Protein AF-A0A7S2LT49-F1 (afdb_monomer_lite)

Secondary structure (DSSP, 8-state):
---HHHHSS-EEE--TTSSEEEEEEE-TTS-EEEEEEEE---TTTTHHHHHHHHHHHHHHHHTT-SEEEEEEE----GGGHHHHTTGGGS--EEHHHHHHSS-GGGT-SEETTT--SS-----EE--EEEEEE-SSEEEEEEEEES-S-SSSSSS--S-SBPEEEEEEEE----PPP----PPP-------------------SHHHHHHHHHHTTSSS-S-----------------------------------THHHHHHHHHHHHHHHHHHS---------S-----TTS-TTTTHHHHHHHHHHSTT--------TTS---EEEETTEEEE--TTEEE-SSEEEEE-TTGGG-TT-----HHHHHHHHHHHHHHHHSSS---HHHHHHHHHHTT---EEEEEEE-TTTHHHHHHHHHHHHHTTSS-SEEEEESS-BTTBEEEEEEES-TT-HHHHHHHHHHIIIII--GGG--EEEEEHHHHHTT--TTT-SS-S-SEEE--TT-SS--TT--TTS----STT-TTTS-SS---PPPGGGEEEEE-GGG-SS---TT-EEEEEE-TT-TT-TT-EEEE-TT--EEEEE-HHHHHHHHHHHHHHHHHHHHTT---EEEEEEE-S---SSEEEEEEEEEE-

Foldseek 3Di:
DDDPVFVVQWAWQDDPPAQKTKTWTADPLRAIEIEMEGAFDADPVCLVRLLVSLLSVVVSRVVPHQKYKYWYFSNDAPVCVVVSCPRPNHQKDWLCCQQVVVDVVFQFQQFVVQAQQDPDDGDGGRRITMIIRHPQKDWHDKHWAQSAAPVNPSYHTPDSTTDMDTDIDGDHDPDDDPDPDDDDDDDDDDDDDDDDDDDDDDPPVVVVVVVVVVVVVVPPPDDDDDDDDDDDDDDDDDDDDDDDDDDDDDDDDDDDPDPVVVVVVVVVVVVVVVVVPDDDDDDDDDDDDDPVPDDPPLVFVVVVVVVLQDPPPQQPDPDDPPPDKFWDQDPQFIDIRDSQWDDGRQKIKGFAPCLVVDPQRDDQDPVLLVQLLVVLVVVVVDPDDDAPVVLVVSCVVSVLFKKWKKKFDAASCCRPQVVQVRVCCHVVQAAGMKMWGRHADPRHIIITGMGSGPVPLVNVVSNVVCCCPRRNRLQRIKIFMARVSLSSNVHDPVPDPYDRTDFIARDPVGPPRLRQQPVPDDAPVDPPGCRVPPPPDDDDPDPLQKWKFFPQVVWPDAADAFFKWWWDQDCVDPPANLWIFIAHPVRTTRGITDRVSSVVVSVVLVVVQVVCVVVVFAGKIKMWGFHDDDPSGMTMIGIDIDGD

Sequence (644 aa):
LVKRELAIDAKQISLQHIPAVAATFTLQNRTRIAIASLHLAPSKELAAERIHECESIMKKLTSRAQDVILAGDFNMRQSEDKTTEKLCGGSWKDAWKEATSSNPNKKFTWNTAENKYFDNPPRNIRFDRCYVKSEKGTLKHFDLIGNQPVDGNGGDYLSDHYGIVVKCDFASSDSPLVNDATSSDDVTSALYNTTSASGSKDGSDAAALRAARLHKYENAGSFGATVPKKRHTKQKEEVIELLDSDDEDVNNCATSNSLESDRALAERLQREEEMNGHHSFAESSASQVDYSSVRPGVLGSLRDKHAALQPDVTAQLSASRNGVFATHIRAGVLSDTHPQAWSSGGWVWVKNPQYANDSKSRVDSKDDVARMSTEWNSLKKSNVKITHRHLIDLATKHNVLHGKWLLNIKADCVQTDWPKVRNAIVGGKLGLVAKISDAPDKRGHVVCIYCPNFLDKDEVLRIRKAIRNDVGLERHSILRFKLDAVTNANIYAYNSALRTTSYDCGGKDDEECSTLISHWEQCTMSEGCKRCYPCCLGRKPKNEDMFSITGLKYAKATAAQGEKVTLLREPENKHDPNAVKVVNSSGQLIGHIAKDKAAILSPKIKEMQEDLQSQNLKKLVVEGTIISVSDGYQQSFKVEFKEI

Radius of gyration: 32.98 Å; chains: 1; bounding box: 91×97×85 Å

InterPro domains:
  IPR014905 HIRAN domain [PF08797] (547-606)
  IPR014905 HIRAN domain [SM00910] (542-644)
  IPR015034 Basophilic leukemia-expressed protein Bles03-like [PF08939] (377-468)
  IPR023398 Translation Initiation factor eIF- 4e-like [G3DSA:3.30.760.10] (328-516)
  IPR023398 Translation Initiation factor eIF- 4e-like [SSF55418] (344-496)
  IPR036691 Endonuclease/exonuclease/phosphatase superfamily [G3DSA:3.60.10.10] (12-170)
  IPR036691 Endonuclease/exonuclease/phosphatase superfamily [SSF56219] (15-167)
  IPR051547 Tyrosyl-DNA phosphodiesterase 2-like [PTHR15822] (21-168)

Organism: NCBI:txid267567

Structure (mmCIF, N/CA/C/O backbone):
data_AF-A0A7S2LT49-F1
#
_entry.id   AF-A0A7S2LT49-F1
#
loop_
_atom_site.group_PDB
_atom_site.id
_atom_site.type_symbol
_atom_site.label_atom_id
_atom_site.label_alt_id
_atom_site.label_comp_id
_atom_site.label_asym_id
_atom_site.label_entity_id
_atom_site.label_seq_id
_atom_site.pdbx_PDB_ins_code
_atom_site.Cartn_x
_atom_site.Cartn_y
_atom_site.Cartn_z
_atom_site.occupancy
_atom_site.B_iso_or_equiv
_atom_site.auth_seq_id
_atom_site.auth_comp_id
_atom_site.auth_asym_id
_atom_site.auth_atom_id
_atom_site.pdbx_PDB_model_num
ATOM 1 N N . LEU A 1 1 ? -12.414 -6.793 9.348 1.00 80.75 1 LEU A N 1
ATOM 2 C CA . LEU A 1 1 ? -12.864 -6.265 10.656 1.00 80.75 1 LEU A CA 1
ATOM 3 C C . LEU A 1 1 ? -14.010 -7.108 11.210 1.00 80.75 1 LEU A C 1
ATOM 5 O O . LEU A 1 1 ? -13.750 -7.905 12.094 1.00 80.75 1 LEU A O 1
ATOM 9 N N . VAL A 1 2 ? -15.232 -7.010 10.674 1.00 85.31 2 VAL A N 1
ATOM 10 C CA . VAL A 1 2 ? -16.375 -7.858 11.081 1.00 85.31 2 VAL A CA 1
ATOM 11 C C . VAL A 1 2 ? -16.614 -9.021 10.104 1.00 85.31 2 VAL A C 1
ATOM 13 O O . VAL A 1 2 ? -16.155 -8.969 8.962 1.00 85.31 2 VAL A O 1
ATOM 16 N N . LYS A 1 3 ? -17.333 -10.067 10.541 1.00 83.00 3 LYS A N 1
ATOM 17 C CA . LYS A 1 3 ? -17.815 -11.151 9.660 1.00 83.00 3 LYS A CA 1
ATOM 18 C C . LYS A 1 3 ? -18.853 -10.631 8.661 1.00 83.00 3 LYS A C 1
ATOM 20 O O . LYS A 1 3 ? -19.570 -9.683 8.964 1.00 83.00 3 LYS A O 1
ATOM 25 N N . ARG A 1 4 ? -18.990 -11.306 7.510 1.00 82.56 4 ARG A N 1
ATOM 26 C CA . ARG A 1 4 ? -19.938 -10.950 6.433 1.00 82.56 4 ARG A CA 1
ATOM 27 C C . ARG A 1 4 ? -21.380 -10.778 6.927 1.00 82.56 4 ARG A C 1
ATOM 29 O O . ARG A 1 4 ? -22.045 -9.846 6.499 1.00 82.56 4 ARG A O 1
ATOM 36 N N . GLU A 1 5 ? -21.823 -11.634 7.845 1.00 84.25 5 GLU A N 1
ATOM 37 C CA . GLU A 1 5 ? -23.158 -11.579 8.468 1.00 84.25 5 GLU A CA 1
ATOM 38 C C . GLU A 1 5 ? -23.425 -10.251 9.201 1.00 84.25 5 GLU A C 1
ATOM 40 O O . GLU A 1 5 ? -24.535 -9.742 9.157 1.00 84.25 5 GLU A O 1
ATOM 45 N N . LEU A 1 6 ? -22.398 -9.674 9.836 1.00 83.62 6 LEU A N 1
ATOM 46 C CA . LEU A 1 6 ? -22.471 -8.398 10.562 1.00 83.62 6 LEU A CA 1
ATOM 47 C C . LEU A 1 6 ? -22.097 -7.196 9.680 1.00 83.62 6 LEU A C 1
ATOM 49 O O . LEU A 1 6 ? -22.296 -6.053 10.080 1.00 83.62 6 LEU A O 1
ATOM 53 N N . ALA A 1 7 ? -21.519 -7.437 8.500 1.00 82.88 7 ALA A N 1
ATOM 54 C CA . ALA A 1 7 ? -21.028 -6.391 7.607 1.00 82.88 7 ALA A CA 1
ATOM 55 C C . ALA A 1 7 ? -22.156 -5.611 6.912 1.00 82.88 7 ALA A C 1
ATOM 57 O O . ALA A 1 7 ? -21.919 -4.488 6.482 1.00 82.88 7 ALA A O 1
ATOM 58 N N . ILE A 1 8 ? -23.359 -6.190 6.820 1.00 81.50 8 ILE A N 1
ATOM 59 C CA . ILE A 1 8 ? -24.541 -5.561 6.207 1.00 81.50 8 ILE A CA 1
ATOM 60 C C . ILE A 1 8 ? -24.948 -4.300 6.988 1.00 81.50 8 ILE A C 1
ATOM 62 O O . ILE A 1 8 ? -25.169 -3.252 6.388 1.00 81.50 8 ILE A O 1
ATOM 66 N N . ASP A 1 9 ? -24.942 -4.379 8.321 1.00 83.88 9 ASP A N 1
ATOM 67 C CA . ASP A 1 9 ? -25.301 -3.273 9.222 1.00 83.88 9 ASP A CA 1
ATOM 68 C C . ASP A 1 9 ? -24.076 -2.494 9.746 1.00 83.88 9 ASP A C 1
ATOM 70 O O . ASP A 1 9 ? -24.197 -1.606 10.598 1.00 83.88 9 ASP A O 1
ATOM 74 N N . ALA A 1 10 ? -22.870 -2.821 9.265 1.00 91.19 10 ALA A N 1
ATOM 75 C CA . ALA A 1 10 ? -21.633 -2.215 9.739 1.00 91.19 10 ALA A CA 1
ATOM 76 C C . ALA A 1 10 ? -21.395 -0.834 9.110 1.00 91.19 10 ALA A C 1
ATOM 78 O O . ALA A 1 10 ? -21.131 -0.700 7.916 1.00 91.19 10 ALA A O 1
ATOM 79 N N . LYS A 1 11 ? -21.391 0.211 9.942 1.00 93.75 11 LYS A N 1
ATOM 80 C CA . LYS A 1 11 ? -21.043 1.583 9.544 1.00 93.75 11 LYS A CA 1
ATOM 81 C C . LYS A 1 11 ? -19.596 1.881 9.924 1.00 93.75 11 LYS A C 1
ATOM 83 O O . LYS A 1 11 ? -19.253 1.840 11.104 1.00 93.75 11 LYS A O 1
ATOM 88 N N . GLN A 1 12 ? -18.750 2.191 8.942 1.00 93.88 12 GLN A N 1
ATOM 89 C CA . GLN A 1 12 ? -17.343 2.532 9.175 1.00 93.88 12 GLN A CA 1
ATOM 90 C C . GLN A 1 12 ? -17.210 3.763 10.088 1.00 93.88 12 GLN A C 1
ATOM 92 O O . GLN A 1 12 ? -17.902 4.767 9.917 1.00 93.88 12 GLN A O 1
ATOM 97 N N . ILE A 1 13 ? -16.278 3.706 11.038 1.00 92.81 13 ILE A N 1
ATOM 98 C CA . ILE A 1 13 ? -15.842 4.863 11.820 1.00 92.81 13 ILE A CA 1
ATOM 99 C C . ILE A 1 13 ? -14.559 5.370 11.162 1.00 92.81 13 ILE A C 1
ATOM 101 O O . ILE A 1 13 ? -13.545 4.677 11.161 1.00 92.81 13 ILE A O 1
ATOM 105 N N . SER A 1 14 ? -14.606 6.574 10.590 1.00 90.19 14 SER A N 1
ATOM 106 C CA . SER A 1 14 ? -13.416 7.201 10.009 1.00 90.19 14 SER A CA 1
ATOM 107 C C . SER A 1 14 ? -12.401 7.551 11.103 1.00 90.19 14 SER A C 1
ATOM 109 O O . SER A 1 14 ? -12.705 8.329 12.015 1.00 90.19 14 SER A O 1
ATOM 111 N N . LEU A 1 15 ? -11.211 6.960 10.986 1.00 86.44 15 LEU A N 1
ATOM 112 C CA . LEU A 1 15 ? -10.008 7.237 11.766 1.00 86.44 15 LEU A CA 1
ATOM 113 C C . LEU A 1 15 ? -8.956 7.776 10.788 1.00 86.44 15 LEU A C 1
ATOM 115 O O . LEU A 1 15 ? -8.218 7.016 10.167 1.00 86.44 15 LEU A O 1
ATOM 119 N N . GLN A 1 16 ? -8.959 9.089 10.562 1.00 77.94 16 GLN A N 1
ATOM 120 C CA . GLN A 1 16 ? -7.981 9.726 9.678 1.00 77.94 16 GLN A CA 1
ATOM 121 C C . GLN A 1 16 ? -6.604 9.732 10.351 1.00 77.94 16 GLN A C 1
ATOM 123 O O . GLN A 1 16 ? -6.504 10.113 11.512 1.00 77.94 16 GLN A O 1
ATOM 128 N N . HIS A 1 17 ? -5.564 9.344 9.608 1.00 79.31 17 HIS A N 1
ATOM 129 C CA . HIS A 1 17 ? -4.154 9.395 10.031 1.00 79.31 17 HIS A CA 1
ATOM 130 C C . HIS A 1 17 ? -3.805 8.587 11.300 1.00 79.31 17 HIS A C 1
ATOM 132 O O . HIS A 1 17 ? -2.880 8.944 12.018 1.00 79.31 17 HIS A O 1
ATOM 138 N N . ILE A 1 18 ? -4.521 7.490 11.562 1.00 83.00 18 ILE A N 1
ATOM 139 C CA . ILE A 1 18 ? -4.297 6.583 12.701 1.00 83.00 18 ILE A CA 1
ATOM 140 C C . ILE A 1 18 ? -4.223 5.140 12.161 1.00 83.00 18 ILE A C 1
ATOM 142 O O . ILE A 1 18 ? -5.044 4.800 11.302 1.00 83.00 18 ILE A O 1
ATOM 146 N N . PRO A 1 19 ? -3.311 4.265 12.633 1.00 87.88 19 PRO A N 1
ATOM 147 C CA . PRO A 1 19 ? -3.131 2.912 12.095 1.00 87.88 19 PRO A CA 1
ATOM 148 C C . PRO A 1 19 ? -4.172 1.915 12.643 1.00 87.88 19 PRO A C 1
ATOM 150 O O . PRO A 1 19 ? -3.860 0.895 13.263 1.00 87.88 19 PRO A O 1
ATOM 153 N N . ALA A 1 20 ? -5.452 2.216 12.418 1.00 94.31 20 ALA A N 1
ATOM 154 C CA . ALA A 1 20 ? -6.569 1.395 12.861 1.00 94.31 20 ALA A CA 1
ATOM 155 C C . ALA A 1 20 ? -7.762 1.455 11.898 1.00 94.31 20 ALA A C 1
ATOM 157 O O . ALA A 1 20 ? -8.071 2.488 11.306 1.00 94.31 20 ALA A O 1
ATOM 158 N N . VAL A 1 21 ? -8.489 0.342 11.793 1.00 95.25 21 VAL A N 1
ATOM 159 C CA . VAL A 1 21 ? -9.764 0.249 11.069 1.00 95.25 21 VAL A CA 1
ATOM 160 C C . VAL A 1 21 ? -10.900 0.014 12.053 1.00 95.25 21 VAL A C 1
ATOM 162 O O . VAL A 1 21 ? -10.822 -0.885 12.888 1.00 95.25 21 VAL A O 1
ATOM 165 N N . ALA A 1 22 ? -11.970 0.803 11.948 1.00 96.88 22 ALA A N 1
ATOM 166 C CA . ALA A 1 22 ? -13.054 0.815 12.924 1.00 96.88 22 ALA A CA 1
ATOM 167 C C . ALA A 1 22 ? -14.452 0.835 12.286 1.00 96.88 22 ALA A C 1
ATOM 169 O O . ALA A 1 22 ? -14.645 1.355 11.185 1.00 96.88 22 ALA A O 1
ATOM 170 N N . ALA A 1 23 ? -15.443 0.291 12.993 1.00 96.62 23 ALA A N 1
ATOM 171 C CA . ALA A 1 23 ? -16.850 0.284 12.591 1.00 96.62 23 ALA A CA 1
ATOM 172 C C . ALA A 1 23 ? -17.792 0.210 13.805 1.00 96.62 23 ALA A C 1
ATOM 174 O O . ALA A 1 23 ? -17.413 -0.317 14.847 1.00 96.62 23 ALA A O 1
ATOM 175 N N . THR A 1 24 ? -19.038 0.674 13.662 1.00 96.50 24 THR A N 1
ATOM 176 C CA . THR A 1 24 ? -20.146 0.248 14.535 1.00 96.50 24 THR A CA 1
ATOM 177 C C . THR A 1 24 ? -21.007 -0.787 13.833 1.00 96.50 24 THR A C 1
ATOM 179 O O . THR A 1 24 ? -21.324 -0.587 12.664 1.00 96.50 24 THR A O 1
ATOM 182 N N . PHE A 1 25 ? -21.463 -1.809 14.547 1.00 93.19 25 PHE A N 1
ATOM 183 C CA . PHE A 1 25 ? -22.466 -2.771 14.080 1.00 93.19 25 PHE A CA 1
ATOM 184 C C . PHE A 1 25 ? -23.457 -3.079 15.212 1.00 93.19 25 PHE A C 1
ATOM 186 O O . PHE A 1 25 ? -23.217 -2.721 16.367 1.00 93.19 25 PHE A O 1
ATOM 193 N N . THR A 1 26 ? -24.564 -3.741 14.887 1.00 90.69 26 THR A N 1
ATOM 194 C CA . THR A 1 26 ? -25.591 -4.137 15.859 1.00 90.69 26 THR A CA 1
ATOM 195 C C . THR A 1 26 ? -25.665 -5.660 15.935 1.00 90.69 26 THR A C 1
ATOM 197 O O . THR A 1 26 ? -25.643 -6.342 14.913 1.00 90.69 26 THR A O 1
ATOM 200 N N . LEU A 1 27 ? -25.707 -6.207 17.149 1.00 88.31 27 LEU A N 1
ATOM 201 C CA . LEU A 1 27 ? -25.912 -7.634 17.394 1.00 88.31 27 LEU A CA 1
ATOM 202 C C . LEU A 1 27 ? -27.397 -8.022 17.287 1.00 88.31 27 LEU A C 1
ATOM 204 O O . LEU A 1 27 ? -28.289 -7.181 17.367 1.00 88.31 27 LEU A O 1
ATOM 208 N N . GLN A 1 28 ? -27.680 -9.324 17.182 1.00 85.62 28 GLN A N 1
ATOM 209 C CA . GLN A 1 28 ? -29.054 -9.856 17.116 1.00 85.62 28 GLN A CA 1
ATOM 210 C C . GLN A 1 28 ? -29.914 -9.491 18.344 1.00 85.62 28 GLN A C 1
ATOM 212 O O . GLN A 1 28 ? -31.122 -9.316 18.218 1.00 85.62 28 GLN A O 1
ATOM 217 N N . ASN A 1 29 ? -29.294 -9.311 19.515 1.00 85.69 29 ASN A N 1
ATOM 218 C CA . ASN A 1 29 ? -29.931 -8.816 20.745 1.00 85.69 29 ASN A CA 1
ATOM 219 C C . ASN A 1 29 ? -30.092 -7.278 20.783 1.00 85.69 29 ASN A C 1
ATOM 221 O O . ASN A 1 29 ? -30.355 -6.717 21.843 1.00 85.69 29 ASN A O 1
ATOM 225 N N . ARG A 1 30 ? -29.917 -6.599 19.640 1.00 87.19 30 ARG A N 1
ATOM 226 C CA . ARG A 1 30 ? -29.984 -5.139 19.437 1.00 87.19 30 ARG A CA 1
ATOM 227 C C . ARG A 1 30 ? -28.882 -4.317 20.117 1.00 87.19 30 ARG A C 1
ATOM 229 O O . ARG A 1 30 ? -28.859 -3.099 19.949 1.00 87.19 30 ARG A O 1
ATOM 236 N N . THR A 1 31 ? -27.919 -4.946 20.791 1.00 89.50 31 THR A N 1
ATOM 237 C CA . THR A 1 31 ? -26.763 -4.246 21.368 1.00 89.50 31 THR A CA 1
ATOM 238 C C . THR A 1 31 ? -25.874 -3.678 20.259 1.00 89.50 31 THR A C 1
ATOM 240 O O . THR A 1 31 ? -25.385 -4.413 19.396 1.00 89.50 31 THR A O 1
ATOM 243 N N . ARG A 1 32 ? -25.664 -2.356 20.270 1.00 92.38 32 ARG A N 1
ATOM 244 C CA . ARG A 1 32 ? -24.812 -1.644 19.309 1.00 92.38 32 ARG A CA 1
ATOM 245 C C . ARG A 1 32 ? -23.380 -1.576 19.828 1.00 92.38 32 ARG A C 1
ATOM 247 O O . ARG A 1 32 ? -23.130 -0.950 20.850 1.00 92.38 32 ARG A O 1
ATOM 254 N N . ILE A 1 33 ? -22.446 -2.147 19.074 1.00 94.50 33 ILE A N 1
ATOM 255 C CA . ILE A 1 33 ? -21.028 -2.232 19.435 1.00 94.50 33 ILE A CA 1
ATOM 256 C C . ILE A 1 33 ? -20.198 -1.362 18.492 1.00 94.50 33 ILE A C 1
ATOM 258 O O . ILE A 1 33 ? -20.405 -1.384 17.277 1.00 94.50 33 ILE A O 1
ATOM 262 N N . ALA A 1 34 ? -19.225 -0.629 19.036 1.00 97.00 34 ALA A N 1
ATOM 263 C CA . ALA A 1 34 ? -18.115 -0.065 18.270 1.00 97.00 34 ALA A CA 1
ATOM 264 C C . ALA A 1 34 ? -16.898 -0.997 18.371 1.00 97.00 34 ALA A C 1
ATOM 266 O O . ALA A 1 34 ? -16.505 -1.395 19.464 1.00 97.00 34 ALA A O 1
ATOM 267 N N . ILE A 1 35 ? -16.287 -1.345 17.240 1.00 96.88 35 ILE A N 1
ATOM 268 C CA . ILE A 1 35 ? -15.091 -2.190 17.188 1.00 96.88 35 ILE A CA 1
ATOM 269 C C . ILE A 1 35 ? -13.974 -1.513 16.400 1.00 96.88 35 ILE A C 1
ATOM 271 O O . ILE A 1 35 ? -14.246 -0.865 15.386 1.00 96.88 35 ILE A O 1
ATOM 275 N N . ALA A 1 36 ? -12.723 -1.715 16.815 1.00 97.75 36 ALA A N 1
ATOM 276 C CA . ALA A 1 36 ? -11.564 -1.469 15.964 1.00 97.75 36 ALA A CA 1
ATOM 277 C C . ALA A 1 36 ? -10.534 -2.602 16.008 1.00 97.75 36 ALA A C 1
ATOM 279 O O . ALA A 1 36 ? -10.371 -3.280 17.023 1.00 97.75 36 ALA A O 1
ATOM 280 N N . SER A 1 37 ? -9.833 -2.747 14.883 1.00 96.56 37 SER A N 1
ATOM 281 C CA . SER A 1 37 ? -8.584 -3.494 14.752 1.00 96.56 37 SER A CA 1
ATOM 282 C C . SER A 1 37 ? -7.454 -2.489 14.548 1.00 96.56 37 SER A C 1
ATOM 284 O O . SER A 1 37 ? -7.588 -1.627 13.676 1.00 96.56 37 SER A O 1
ATOM 286 N N . LEU A 1 38 ? -6.369 -2.593 15.312 1.00 96.62 38 LEU A N 1
ATOM 287 C CA . LEU A 1 38 ? -5.228 -1.670 15.252 1.00 96.62 38 LEU A CA 1
ATOM 288 C C . LEU A 1 38 ? -3.880 -2.385 15.052 1.00 96.62 38 LEU A C 1
ATOM 290 O O . LEU A 1 38 ? -3.779 -3.597 15.246 1.00 96.62 38 LEU A O 1
ATOM 294 N N . HIS A 1 39 ? -2.875 -1.612 14.640 1.00 96.38 39 HIS A N 1
ATOM 295 C CA . HIS A 1 39 ? -1.455 -1.962 14.681 1.00 96.38 39 HIS A CA 1
ATOM 296 C C . HIS A 1 39 ? -0.687 -0.682 15.052 1.00 96.38 39 HIS A C 1
ATOM 298 O O . HIS A 1 39 ? -0.424 0.147 14.185 1.00 96.38 39 HIS A O 1
ATOM 304 N N . LEU A 1 40 ? -0.409 -0.477 16.342 1.00 94.81 40 LEU A N 1
ATOM 305 C CA . LEU A 1 40 ? 0.183 0.774 16.845 1.00 94.81 40 LEU A CA 1
ATOM 306 C C . LEU A 1 40 ? 1.693 0.874 16.583 1.00 94.81 40 LEU A C 1
ATOM 308 O O . LEU A 1 40 ? 2.350 -0.135 16.319 1.00 94.81 40 LEU A O 1
ATOM 312 N N . ALA A 1 41 ? 2.237 2.088 16.719 1.00 91.75 41 ALA A N 1
ATOM 313 C CA . ALA A 1 41 ? 3.640 2.419 16.473 1.00 91.75 41 ALA A CA 1
ATOM 314 C C . ALA A 1 41 ? 4.647 1.411 17.102 1.00 91.75 41 ALA A C 1
ATOM 316 O O . ALA A 1 41 ? 4.597 1.157 18.316 1.00 91.75 41 ALA A O 1
ATOM 317 N N . PRO A 1 42 ? 5.577 0.835 16.308 1.00 88.25 42 PRO A N 1
ATOM 318 C CA . PRO A 1 42 ? 6.488 -0.227 16.748 1.00 88.25 42 PRO A CA 1
ATOM 319 C C . PRO A 1 42 ? 7.649 0.281 17.626 1.00 88.25 42 PRO A C 1
ATOM 321 O O . PRO A 1 42 ? 7.796 1.474 17.875 1.00 88.25 42 PRO A O 1
ATOM 324 N N . SER A 1 43 ? 8.506 -0.643 18.082 1.00 84.94 43 SER A N 1
ATOM 325 C CA . SER A 1 43 ? 9.739 -0.361 18.860 1.00 84.94 43 SER A CA 1
ATOM 326 C C . SER A 1 43 ? 9.496 0.249 20.257 1.00 84.94 43 SER A C 1
ATOM 328 O O . SER A 1 43 ? 8.374 0.609 20.599 1.00 84.94 43 SER A O 1
ATOM 330 N N . LYS A 1 44 ? 10.484 0.258 21.166 1.00 87.25 44 LYS A N 1
ATOM 331 C CA . LYS A 1 44 ? 10.243 0.684 22.571 1.00 87.25 44 LYS A CA 1
ATOM 332 C C . LYS A 1 44 ? 10.134 2.211 22.690 1.00 87.25 44 LYS A C 1
ATOM 334 O O . LYS A 1 44 ? 9.385 2.710 23.522 1.00 87.25 44 LYS A O 1
ATOM 339 N N . GLU A 1 45 ? 10.821 2.912 21.799 1.00 91.19 45 GLU A N 1
ATOM 340 C CA . GLU A 1 45 ? 11.030 4.355 21.728 1.00 91.19 45 GLU A CA 1
ATOM 341 C C . GLU A 1 45 ? 9.726 5.125 21.453 1.00 91.19 45 GLU A C 1
ATOM 343 O O . GLU A 1 45 ? 9.521 6.206 21.998 1.00 91.19 45 GLU A O 1
ATOM 348 N N . LEU A 1 46 ? 8.801 4.543 20.681 1.00 91.69 46 LEU A N 1
ATOM 349 C CA . LEU A 1 46 ? 7.537 5.177 20.273 1.00 91.69 46 LEU A CA 1
ATOM 350 C C . LEU A 1 46 ? 6.390 4.989 21.291 1.00 91.69 46 LEU A C 1
ATOM 352 O O . LEU A 1 46 ? 5.213 5.070 20.944 1.00 91.69 46 LEU A O 1
ATOM 356 N N . ALA A 1 47 ? 6.702 4.751 22.571 1.00 92.12 47 ALA A N 1
ATOM 357 C CA . ALA A 1 47 ? 5.693 4.550 23.620 1.00 92.12 47 ALA A CA 1
ATOM 358 C C . ALA A 1 47 ? 4.736 5.748 23.789 1.00 92.12 47 ALA A C 1
ATOM 360 O O . ALA A 1 47 ? 3.538 5.560 23.996 1.00 92.12 47 ALA A O 1
ATOM 361 N N . ALA A 1 48 ? 5.239 6.981 23.665 1.00 92.25 48 ALA A N 1
ATOM 362 C CA . ALA A 1 48 ? 4.404 8.183 23.738 1.00 92.25 48 ALA A CA 1
ATOM 363 C C . ALA A 1 48 ? 3.436 8.297 22.544 1.00 92.25 48 ALA A C 1
ATOM 365 O O . ALA A 1 48 ? 2.272 8.654 22.726 1.00 92.25 48 ALA A O 1
ATOM 366 N N . GLU A 1 49 ? 3.899 7.938 21.343 1.00 91.88 49 GLU A N 1
ATOM 367 C CA . GLU A 1 49 ? 3.089 7.916 20.121 1.00 91.88 49 GLU A CA 1
ATOM 368 C C . GLU A 1 49 ? 1.984 6.860 20.227 1.00 91.88 49 GLU A C 1
ATOM 370 O O . GLU A 1 49 ? 0.812 7.202 20.086 1.00 91.88 49 GLU A O 1
ATOM 375 N N . ARG A 1 50 ? 2.315 5.624 20.632 1.00 95.12 50 ARG A N 1
ATOM 376 C CA . ARG A 1 50 ? 1.319 4.568 20.891 1.00 95.12 50 ARG A CA 1
ATOM 377 C C . ARG A 1 50 ? 0.217 4.993 21.851 1.00 95.12 50 ARG A C 1
ATOM 379 O O . ARG A 1 50 ? -0.951 4.694 21.612 1.00 95.12 50 ARG A O 1
ATOM 386 N N . ILE A 1 51 ? 0.570 5.655 22.955 1.00 94.62 51 ILE A N 1
ATOM 387 C CA . ILE A 1 51 ? -0.412 6.127 23.941 1.00 94.62 51 ILE A CA 1
ATOM 388 C C . ILE A 1 51 ? -1.352 7.155 23.294 1.00 94.62 51 ILE A C 1
ATOM 390 O O . ILE A 1 51 ? -2.565 7.067 23.485 1.00 94.62 51 ILE A O 1
ATOM 394 N N . HIS A 1 52 ? -0.821 8.072 22.479 1.00 94.12 52 HIS A N 1
ATOM 395 C CA . HIS A 1 52 ? -1.609 9.074 21.760 1.00 94.12 52 HIS A CA 1
ATOM 396 C C . HIS A 1 52 ? -2.518 8.468 20.673 1.00 94.12 52 HIS A C 1
ATOM 398 O O . HIS A 1 52 ? -3.695 8.832 20.572 1.00 94.12 52 HIS A O 1
ATOM 404 N N . GLU A 1 53 ? -2.009 7.513 19.889 1.00 95.19 53 GLU A N 1
ATOM 405 C CA . GLU A 1 53 ? -2.793 6.748 18.912 1.00 95.19 53 GLU A CA 1
ATOM 406 C C . GLU A 1 53 ? -3.929 5.986 19.607 1.00 95.19 53 GLU A C 1
ATOM 408 O O . GLU A 1 53 ? -5.096 6.101 19.225 1.00 95.19 53 GLU A O 1
ATOM 413 N N . CYS A 1 54 ? -3.601 5.250 20.672 1.00 96.50 54 CYS A N 1
ATOM 414 C CA . CYS A 1 54 ? -4.544 4.449 21.441 1.00 96.50 54 CYS A CA 1
ATOM 415 C C . CYS A 1 54 ? -5.641 5.317 22.075 1.00 96.50 54 CYS A C 1
ATOM 417 O O . CYS A 1 54 ? -6.826 5.011 21.923 1.00 96.50 54 CYS A O 1
ATOM 419 N N . GLU A 1 55 ? -5.280 6.444 22.702 1.00 96.56 55 GLU A N 1
ATOM 420 C CA . GLU A 1 55 ? -6.249 7.397 23.251 1.00 96.56 55 GLU A CA 1
ATOM 421 C C . GLU A 1 55 ? -7.172 7.949 22.161 1.00 96.56 55 GLU A C 1
ATOM 423 O O . GLU A 1 55 ? -8.391 7.986 22.338 1.00 96.56 55 GLU A O 1
ATOM 428 N N . SER A 1 56 ? -6.617 8.323 21.007 1.00 95.88 56 SER A N 1
ATOM 429 C CA . SER A 1 56 ? -7.386 8.854 19.879 1.00 95.88 56 SER A CA 1
ATOM 430 C C . SER A 1 56 ? -8.405 7.839 19.345 1.00 95.88 56 SER A C 1
ATOM 432 O O . SER A 1 56 ? -9.563 8.196 19.095 1.00 95.88 56 SER A O 1
ATOM 434 N N . ILE A 1 57 ? -8.024 6.560 19.244 1.00 96.81 57 ILE A N 1
ATOM 435 C CA . ILE A 1 57 ? -8.931 5.464 18.866 1.00 96.81 57 ILE A CA 1
ATOM 436 C C . ILE A 1 57 ? -10.004 5.265 19.941 1.00 96.81 57 ILE A C 1
ATOM 438 O O . ILE A 1 57 ? -11.197 5.299 19.633 1.00 96.81 57 ILE A O 1
ATOM 442 N N . MET A 1 58 ? -9.603 5.100 21.205 1.00 97.00 58 MET A N 1
ATOM 443 C CA . MET A 1 58 ? -10.506 4.879 22.339 1.00 97.00 58 MET A CA 1
ATOM 444 C C . MET A 1 58 ? -11.545 6.000 22.475 1.00 97.00 58 MET A C 1
ATOM 446 O O . MET A 1 58 ? -12.741 5.726 22.624 1.00 97.00 58 MET A O 1
ATOM 450 N N . LYS A 1 59 ? -11.120 7.261 22.337 1.00 95.62 59 LYS A N 1
ATOM 451 C CA . LYS A 1 59 ? -11.985 8.448 22.361 1.00 95.62 59 LYS A CA 1
ATOM 452 C C . LYS A 1 59 ? -12.973 8.443 21.200 1.00 95.62 59 LYS A C 1
ATOM 454 O O . LYS A 1 59 ? -14.149 8.761 21.378 1.00 95.62 59 LYS A O 1
ATOM 459 N N . LYS A 1 60 ? -12.533 8.043 20.001 1.00 95.31 60 LYS A N 1
ATOM 460 C CA . LYS A 1 60 ? -13.428 7.976 18.844 1.00 95.31 60 LYS A CA 1
ATOM 461 C C . LYS A 1 60 ? -14.440 6.841 18.963 1.00 95.31 60 LYS A C 1
ATOM 463 O O . LYS A 1 60 ? -15.603 7.070 18.646 1.00 95.31 60 LYS A O 1
ATOM 468 N N . LEU A 1 61 ? -14.056 5.662 19.447 1.00 95.81 61 LEU A N 1
ATOM 469 C CA . LEU A 1 61 ? -14.977 4.533 19.615 1.00 95.81 61 LEU A CA 1
ATOM 470 C C . LEU A 1 61 ? -16.029 4.792 20.701 1.00 95.81 61 LEU A C 1
ATOM 472 O O . LEU A 1 61 ? -17.220 4.622 20.444 1.00 95.81 61 LEU A O 1
ATOM 476 N N . THR A 1 62 ? -15.609 5.280 21.872 1.00 95.44 62 THR A N 1
ATOM 477 C CA . THR A 1 62 ? -16.521 5.615 22.983 1.00 95.44 62 THR A CA 1
ATOM 478 C C . THR A 1 62 ? -17.495 6.749 22.640 1.00 95.44 62 THR A C 1
ATOM 480 O O . THR A 1 62 ? -18.600 6.783 23.167 1.00 95.44 62 THR A O 1
ATOM 483 N N . SER A 1 63 ? -17.162 7.620 21.677 1.00 93.69 63 SER A N 1
ATOM 484 C CA . SER A 1 63 ? -18.110 8.602 21.116 1.00 93.69 63 SER A CA 1
ATOM 485 C C . SER A 1 63 ? -19.201 8.006 20.203 1.00 93.69 63 SER A C 1
ATOM 487 O O . SER A 1 63 ? -20.069 8.740 19.729 1.00 93.69 63 SER A O 1
ATOM 489 N N . ARG A 1 64 ? -19.147 6.702 19.882 1.00 93.75 64 ARG A N 1
ATOM 490 C CA . ARG A 1 64 ? -20.047 6.040 18.911 1.00 93.75 64 ARG A CA 1
ATOM 491 C C . ARG A 1 64 ? -20.887 4.904 19.494 1.00 93.75 64 ARG A C 1
ATOM 493 O O . ARG A 1 64 ? -21.935 4.602 18.921 1.00 93.75 64 ARG A O 1
ATOM 500 N N . ALA A 1 65 ? -20.437 4.282 20.580 1.00 92.44 65 ALA A N 1
ATOM 501 C CA . ALA A 1 65 ? -21.172 3.271 21.334 1.00 92.44 65 ALA A CA 1
ATOM 502 C C . ALA A 1 65 ? -20.691 3.238 22.794 1.00 92.44 65 ALA A C 1
ATOM 504 O O . ALA A 1 65 ? -19.532 3.545 23.071 1.00 92.44 65 ALA A O 1
ATOM 505 N N . GLN A 1 66 ? -21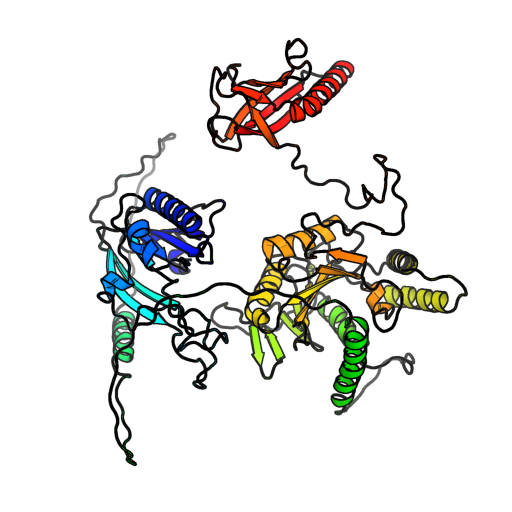.575 2.830 23.710 1.00 92.06 66 GLN A N 1
ATOM 506 C CA . GLN A 1 66 ? -21.203 2.515 25.096 1.00 92.06 66 GLN A CA 1
ATOM 507 C C . GLN A 1 66 ? -20.412 1.201 25.170 1.00 92.06 66 GLN A C 1
ATOM 509 O O . GLN A 1 66 ? -19.462 1.095 25.940 1.00 92.06 66 GLN A O 1
ATOM 514 N N . ASP A 1 67 ? -20.786 0.232 24.331 1.00 95.75 67 ASP A N 1
ATOM 515 C CA . ASP A 1 67 ? -20.134 -1.066 24.208 1.00 95.75 67 ASP A CA 1
ATOM 516 C C . ASP A 1 67 ? -19.025 -1.004 23.148 1.00 95.75 67 ASP A C 1
ATOM 518 O O . ASP A 1 67 ? -19.285 -0.833 21.952 1.00 95.75 67 ASP A O 1
ATOM 522 N N . VAL A 1 68 ? -17.772 -1.129 23.585 1.00 97.38 68 VAL A N 1
ATOM 523 C CA . VAL A 1 68 ? -16.584 -0.982 22.738 1.00 97.38 68 VAL A CA 1
ATOM 524 C C . VAL A 1 68 ? -15.661 -2.192 22.847 1.00 97.38 68 VAL A C 1
ATOM 526 O O . VAL A 1 68 ? -15.353 -2.648 23.947 1.00 97.38 68 VAL A O 1
ATOM 529 N N . ILE A 1 69 ? -15.162 -2.662 21.702 1.00 97.31 69 ILE A N 1
ATOM 530 C CA . ILE A 1 69 ? -14.107 -3.676 21.589 1.00 97.31 69 ILE A CA 1
ATOM 531 C C . ILE A 1 69 ? -12.923 -3.076 20.818 1.00 97.31 69 ILE A C 1
ATOM 533 O O . ILE A 1 69 ? -13.088 -2.537 19.725 1.00 97.31 69 ILE A O 1
ATOM 537 N N . LEU A 1 70 ? -11.717 -3.196 21.360 1.00 97.06 70 LEU A N 1
ATOM 538 C CA . LEU A 1 70 ? -10.482 -2.746 20.726 1.00 97.06 70 LEU A CA 1
ATOM 539 C C . LEU A 1 70 ? -9.467 -3.887 20.741 1.00 97.06 70 LEU A C 1
ATOM 541 O O . LEU A 1 70 ? -9.066 -4.315 21.820 1.00 97.06 70 LEU A O 1
ATOM 545 N N . ALA A 1 71 ? -9.053 -4.379 19.574 1.00 97.94 71 ALA A N 1
ATOM 546 C CA . ALA A 1 71 ? -8.129 -5.509 19.474 1.00 97.94 71 ALA A CA 1
ATOM 547 C C . ALA A 1 71 ? -7.054 -5.310 18.394 1.00 97.94 71 ALA A C 1
ATOM 549 O O . ALA A 1 71 ? -7.204 -4.475 17.504 1.00 97.94 71 ALA A O 1
ATOM 550 N N . GLY A 1 72 ? -5.986 -6.101 18.458 1.00 97.50 72 GLY A N 1
ATOM 551 C CA . GLY A 1 72 ? -4.897 -6.111 17.475 1.00 97.50 72 GLY A CA 1
ATOM 552 C C . GLY A 1 72 ? -3.530 -5.992 18.137 1.00 97.50 72 GLY A C 1
ATOM 553 O O . GLY A 1 72 ? -3.418 -6.207 19.346 1.00 97.50 72 GLY A O 1
ATOM 554 N N . ASP A 1 73 ? -2.522 -5.633 17.346 1.00 98.00 73 ASP A N 1
ATOM 555 C CA . ASP A 1 73 ? -1.156 -5.432 17.822 1.00 98.00 73 ASP A CA 1
ATOM 556 C C . ASP A 1 73 ? -1.002 -4.026 18.420 1.00 98.00 73 ASP A C 1
ATOM 558 O O . ASP A 1 73 ? -1.040 -3.008 17.725 1.00 98.00 73 ASP A O 1
ATOM 562 N N . PHE A 1 74 ? -0.829 -3.960 19.736 1.00 97.75 74 PHE A N 1
ATOM 563 C CA . PHE A 1 74 ? -0.605 -2.699 20.426 1.00 97.75 74 PHE A CA 1
ATOM 564 C C . PHE A 1 74 ? 0.865 -2.279 20.444 1.00 97.75 74 PHE A C 1
ATOM 566 O O . PHE A 1 74 ? 1.123 -1.167 20.879 1.00 97.75 74 PHE A O 1
ATOM 573 N N . ASN A 1 75 ? 1.834 -3.132 20.094 1.00 96.81 75 ASN A N 1
ATOM 574 C CA . ASN A 1 75 ? 3.278 -2.911 20.282 1.00 96.81 75 ASN A CA 1
ATOM 575 C C . ASN A 1 75 ? 3.695 -2.472 21.715 1.00 96.81 75 ASN A C 1
ATOM 577 O O . ASN A 1 75 ? 4.833 -2.072 21.975 1.00 96.81 75 ASN A O 1
ATOM 581 N N . MET A 1 76 ? 2.784 -2.570 22.686 1.00 96.19 76 MET A N 1
ATOM 582 C CA . MET A 1 76 ? 2.936 -2.047 24.044 1.00 96.19 76 MET A CA 1
ATOM 583 C C . MET A 1 76 ? 3.744 -2.983 24.944 1.00 96.19 76 MET A C 1
ATOM 585 O O . MET A 1 76 ? 3.524 -4.198 24.978 1.00 96.19 76 MET A O 1
ATOM 589 N N . ARG A 1 77 ? 4.593 -2.401 25.793 1.00 94.25 77 ARG A N 1
ATOM 590 C CA . ARG A 1 77 ? 5.266 -3.099 26.896 1.00 94.25 77 ARG A CA 1
ATOM 591 C C . ARG A 1 77 ? 4.336 -3.193 28.113 1.00 94.25 77 ARG A C 1
ATOM 593 O O . ARG A 1 77 ? 3.302 -2.531 28.181 1.00 94.25 77 ARG A O 1
ATOM 600 N N . GLN A 1 78 ? 4.687 -4.031 29.092 1.00 93.50 78 GLN A N 1
ATOM 601 C CA . GLN A 1 78 ? 3.863 -4.237 30.298 1.00 93.50 78 GLN A CA 1
ATOM 602 C C . GLN A 1 78 ? 3.770 -2.979 31.189 1.00 93.50 78 GLN A C 1
ATOM 604 O O . GLN A 1 78 ? 2.799 -2.808 31.926 1.00 93.50 78 GLN A O 1
ATOM 609 N N . SER A 1 79 ? 4.756 -2.081 31.117 1.00 95.00 79 SER A N 1
ATOM 610 C CA . SER A 1 79 ? 4.749 -0.781 31.801 1.00 95.00 79 SER A CA 1
ATOM 611 C C . SER A 1 79 ? 3.636 0.152 31.305 1.00 95.00 79 SER A C 1
ATOM 613 O O . SER A 1 79 ? 3.115 0.947 32.085 1.00 95.00 79 SER A O 1
ATOM 615 N N . GLU A 1 80 ? 3.230 0.027 30.039 1.00 96.94 80 GLU A N 1
ATOM 616 C CA . GLU A 1 80 ? 2.224 0.882 29.397 1.00 96.94 80 GLU A CA 1
ATOM 617 C C . GLU A 1 80 ? 0.777 0.472 29.775 1.00 96.94 80 GLU A C 1
ATOM 619 O O . GLU A 1 80 ? -0.144 1.278 29.646 1.00 96.94 80 GLU A O 1
ATOM 624 N N . ASP A 1 81 ? 0.567 -0.748 30.299 1.00 95.38 81 ASP A N 1
ATOM 625 C CA . ASP A 1 81 ? -0.745 -1.320 30.659 1.00 95.38 81 ASP A CA 1
ATOM 626 C C . ASP A 1 81 ? -1.608 -0.371 31.506 1.00 95.38 81 ASP A C 1
ATOM 628 O O . ASP A 1 81 ? -2.725 -0.026 31.121 1.00 95.38 81 ASP A O 1
ATOM 632 N N . LYS A 1 82 ? -1.076 0.071 32.656 1.00 95.31 82 LYS A N 1
ATOM 633 C CA . LYS A 1 82 ? -1.814 0.886 33.639 1.00 95.31 82 LYS A CA 1
ATOM 634 C C . LYS A 1 82 ? -2.177 2.273 33.111 1.00 95.31 82 LYS A C 1
ATOM 636 O O . LYS A 1 82 ? -3.105 2.885 33.638 1.00 95.31 82 LYS A O 1
ATOM 641 N N . THR A 1 83 ? -1.425 2.784 32.139 1.00 96.19 83 THR A N 1
ATOM 642 C CA . THR A 1 83 ? -1.703 4.067 31.487 1.00 96.19 83 THR A CA 1
ATOM 643 C C . THR A 1 83 ? -2.838 3.885 30.489 1.00 96.19 83 THR A C 1
ATOM 645 O O . THR A 1 83 ? -3.855 4.566 30.601 1.00 96.19 83 THR A O 1
ATOM 648 N N . THR A 1 84 ? -2.725 2.897 29.596 1.00 95.44 84 THR A N 1
ATOM 649 C CA . THR A 1 84 ? -3.743 2.599 28.578 1.00 95.44 84 THR A CA 1
ATOM 650 C C . THR A 1 84 ? -5.095 2.224 29.186 1.00 95.44 84 THR A C 1
ATOM 652 O O . THR A 1 84 ? -6.126 2.729 28.751 1.00 95.44 84 THR A O 1
ATOM 655 N N . GLU A 1 85 ? -5.113 1.429 30.258 1.00 96.50 85 GLU A N 1
ATOM 656 C CA . GLU A 1 85 ? -6.345 1.034 30.964 1.00 96.50 85 GLU A CA 1
ATOM 657 C C . GLU A 1 85 ? -7.089 2.204 31.630 1.00 96.50 85 GLU A C 1
ATOM 659 O O . GLU A 1 85 ? -8.267 2.068 31.969 1.00 96.50 85 GLU A O 1
ATOM 664 N N . LYS A 1 86 ? -6.432 3.362 31.795 1.00 96.81 86 LYS A N 1
ATOM 665 C CA . LYS A 1 86 ? -7.011 4.598 32.350 1.00 96.81 86 LYS A CA 1
ATOM 666 C C . LYS A 1 86 ? -7.431 5.619 31.287 1.00 96.81 86 LYS A C 1
ATOM 668 O O . LYS A 1 86 ? -8.135 6.571 31.630 1.00 96.81 86 LYS A O 1
ATOM 673 N N . LEU A 1 87 ? -7.044 5.442 30.022 1.00 95.50 87 LEU A N 1
ATOM 674 C CA . LEU A 1 87 ? -7.382 6.375 28.942 1.00 95.50 87 LEU A CA 1
ATOM 675 C C . LEU A 1 87 ? -8.900 6.517 28.776 1.00 95.50 87 LEU A C 1
ATOM 677 O O . LEU A 1 87 ? -9.668 5.574 28.993 1.00 95.50 87 LEU A O 1
ATOM 681 N N . CYS A 1 88 ? -9.348 7.709 28.372 1.00 94.12 88 CYS A N 1
ATOM 682 C CA . CYS A 1 88 ? -10.766 8.006 28.127 1.00 94.12 88 CYS A CA 1
ATOM 683 C C . CYS A 1 88 ? -11.692 7.647 29.313 1.00 94.12 88 CYS A C 1
ATOM 685 O O . CYS A 1 88 ? -12.758 7.047 29.130 1.00 94.12 88 CYS A O 1
ATOM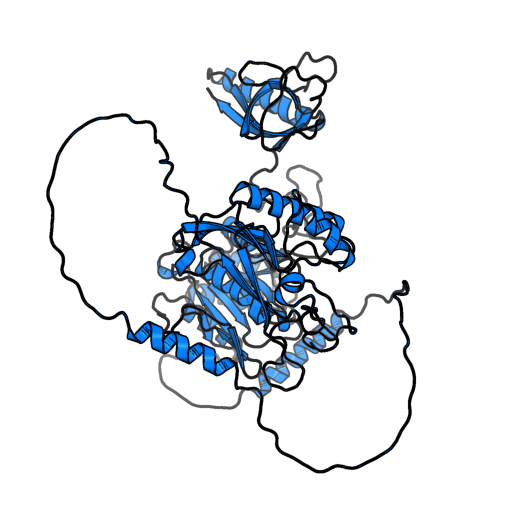 687 N N . GLY A 1 89 ? -11.267 7.981 30.536 1.00 90.12 89 GLY A N 1
ATOM 688 C CA . GLY A 1 89 ? -12.019 7.726 31.771 1.00 90.12 89 GLY A CA 1
ATOM 689 C C . GLY A 1 89 ? -11.969 6.276 32.265 1.00 90.12 89 GLY A C 1
ATOM 690 O O . GLY A 1 89 ? -12.793 5.891 33.087 1.00 90.12 89 GLY A O 1
ATOM 691 N N . GLY A 1 90 ? -11.040 5.463 31.759 1.00 92.75 90 GLY A N 1
ATOM 692 C CA . GLY A 1 90 ? -10.790 4.104 32.235 1.00 92.75 90 GLY A CA 1
ATOM 693 C C . GLY A 1 90 ? -11.922 3.109 31.968 1.00 92.75 90 GLY A C 1
ATOM 694 O O . GLY A 1 90 ? -12.608 3.197 30.949 1.00 92.75 90 GLY A O 1
ATOM 695 N N . SER A 1 91 ? -12.105 2.146 32.875 1.00 93.44 91 SER A N 1
ATOM 696 C CA . SER A 1 91 ? -13.073 1.035 32.759 1.00 93.44 91 SER A CA 1
ATOM 697 C C . SER A 1 91 ? -12.861 0.123 31.538 1.00 93.44 91 SER A C 1
ATOM 699 O O . SER A 1 91 ? -13.804 -0.498 31.046 1.00 93.44 91 SER A O 1
ATOM 701 N N . TRP A 1 92 ? -11.619 0.030 31.050 1.00 96.69 92 TRP A N 1
ATOM 702 C CA . TRP A 1 92 ? -11.213 -0.936 30.030 1.00 96.69 92 TRP A CA 1
ATOM 703 C C . TRP A 1 92 ? -10.833 -2.268 30.676 1.00 96.69 92 TRP A C 1
ATOM 705 O O . TRP A 1 92 ? -9.945 -2.333 31.523 1.00 96.69 92 TRP A O 1
ATOM 715 N N . LYS A 1 93 ? -11.493 -3.336 30.238 1.00 96.69 93 LYS A N 1
ATOM 716 C CA . LYS A 1 93 ? -11.246 -4.715 30.651 1.00 96.69 93 LYS A CA 1
ATOM 717 C C . LYS A 1 93 ? -10.256 -5.367 29.690 1.00 96.69 93 LYS A C 1
ATOM 719 O O . LYS A 1 93 ? -10.565 -5.525 28.510 1.00 96.69 93 LYS A O 1
ATOM 724 N N . ASP A 1 94 ? -9.075 -5.739 30.172 1.00 98.06 94 ASP A N 1
ATOM 725 C CA . ASP A 1 94 ? -8.106 -6.525 29.398 1.00 98.06 94 ASP A CA 1
ATOM 726 C C . ASP A 1 94 ? -8.563 -7.991 29.338 1.00 98.06 94 ASP A C 1
ATOM 728 O O . ASP A 1 94 ? -8.688 -8.657 30.370 1.00 98.06 94 ASP A O 1
ATOM 732 N N . ALA A 1 95 ? -8.814 -8.500 28.131 1.00 98.19 95 ALA A N 1
ATOM 733 C CA . ALA A 1 95 ? -9.360 -9.836 27.916 1.00 98.19 95 ALA A CA 1
ATOM 734 C C . ALA A 1 95 ? -8.483 -10.960 28.483 1.00 98.19 95 ALA A C 1
ATOM 736 O O . ALA A 1 95 ? -9.023 -11.940 28.994 1.00 98.19 95 ALA A O 1
ATOM 737 N N . TRP A 1 96 ? -7.153 -10.827 28.434 1.00 98.31 96 TRP A N 1
ATOM 738 C CA . TRP A 1 96 ? -6.258 -11.827 29.017 1.00 98.31 96 TRP A CA 1
ATOM 739 C C . TRP A 1 96 ? -6.327 -11.782 30.548 1.00 98.31 96 TRP A C 1
ATOM 741 O O . TRP A 1 96 ? -6.467 -12.828 31.190 1.00 98.31 96 TRP A O 1
ATOM 751 N N . LYS A 1 97 ? -6.297 -10.580 31.141 1.00 97.81 97 LYS A N 1
ATOM 752 C CA . LYS A 1 97 ? -6.336 -10.415 32.605 1.00 97.81 97 LYS A CA 1
ATOM 753 C C . LYS A 1 97 ? -7.646 -10.921 33.199 1.00 97.81 97 LYS A C 1
ATOM 755 O O . LYS A 1 97 ? -7.606 -11.681 34.163 1.00 97.81 97 LYS A O 1
ATOM 760 N N . GLU A 1 98 ? -8.782 -10.537 32.614 1.00 97.31 98 GLU A N 1
ATOM 761 C CA . GLU A 1 98 ? -10.116 -10.880 33.122 1.00 97.31 98 GLU A CA 1
ATOM 762 C C . GLU A 1 98 ? -10.489 -12.339 32.810 1.00 97.31 98 GLU A C 1
ATOM 764 O O . GLU A 1 98 ? -10.783 -13.098 33.730 1.00 97.31 98 GLU A O 1
ATOM 769 N N . ALA A 1 99 ? -10.413 -12.778 31.546 1.00 97.56 99 ALA A N 1
ATOM 770 C CA . ALA A 1 99 ? -10.925 -14.098 31.150 1.00 97.56 99 ALA A CA 1
ATOM 771 C C . ALA A 1 99 ? -10.017 -15.282 31.527 1.00 97.56 99 ALA A C 1
ATOM 773 O O . ALA A 1 99 ? -10.470 -16.424 31.478 1.00 97.56 99 ALA A O 1
ATOM 774 N N . THR A 1 100 ? -8.743 -15.041 31.866 1.00 97.00 100 THR A N 1
ATOM 775 C CA . THR A 1 100 ? -7.802 -16.103 32.287 1.00 97.00 100 THR A CA 1
ATOM 776 C C . THR A 1 100 ? -7.306 -15.953 33.723 1.00 97.00 100 THR A C 1
ATOM 778 O O . THR A 1 100 ? -6.478 -16.751 34.156 1.00 97.00 100 THR A O 1
ATOM 781 N N . SER A 1 101 ? -7.750 -14.914 34.441 1.00 97.06 101 SER A N 1
ATOM 782 C CA . SER A 1 101 ? -7.143 -14.483 35.710 1.00 97.06 101 SER A CA 1
ATOM 783 C C . SER A 1 101 ? -5.623 -14.260 35.590 1.00 97.06 101 SER A C 1
ATOM 785 O O . SER A 1 101 ? -4.857 -14.608 36.483 1.00 97.06 101 SER A O 1
ATOM 787 N N . SER A 1 102 ? -5.186 -13.657 34.476 1.00 96.94 102 SER A N 1
ATOM 788 C CA . SER A 1 102 ? -3.773 -13.393 34.142 1.00 96.94 102 SER A CA 1
ATOM 789 C C . SER A 1 102 ? -2.881 -14.648 34.050 1.00 96.94 102 SER A C 1
ATOM 791 O O . SER A 1 102 ? -1.736 -14.641 34.504 1.00 96.94 102 SER A O 1
ATOM 793 N N . ASN A 1 103 ? -3.377 -15.731 33.440 1.00 97.00 103 ASN A N 1
ATOM 794 C CA . ASN A 1 103 ? -2.644 -16.991 33.288 1.00 97.00 103 ASN A CA 1
ATOM 795 C C . ASN A 1 103 ? -1.342 -16.800 32.468 1.00 97.00 103 ASN A C 1
ATOM 797 O O . ASN A 1 103 ? -1.421 -16.405 31.296 1.00 97.00 103 ASN A O 1
ATOM 801 N N . PRO A 1 104 ? -0.150 -17.110 33.024 1.00 95.19 104 PRO A N 1
ATOM 802 C CA . PRO A 1 104 ? 1.132 -16.873 32.358 1.00 95.19 104 PRO A CA 1
ATOM 803 C C . PRO A 1 104 ? 1.296 -17.673 31.060 1.00 95.19 104 PRO A C 1
ATOM 805 O O . PRO A 1 104 ? 1.845 -17.144 30.096 1.00 95.19 104 PRO A O 1
ATOM 808 N N . ASN A 1 105 ? 0.739 -18.886 30.977 1.00 94.06 105 ASN A N 1
ATOM 809 C CA . ASN A 1 105 ? 0.854 -19.759 29.801 1.00 94.06 105 ASN A CA 1
ATOM 810 C C . ASN A 1 105 ? 0.075 -19.230 28.582 1.00 94.06 105 ASN A C 1
ATOM 812 O O . ASN A 1 105 ? 0.224 -19.747 27.481 1.00 94.06 105 ASN A O 1
ATOM 816 N N . LYS A 1 106 ? -0.770 -18.207 28.776 1.00 95.00 106 LYS A N 1
ATOM 817 C CA . LYS A 1 106 ? -1.523 -17.519 27.715 1.00 95.00 106 LYS A CA 1
ATOM 818 C C . LYS A 1 106 ? -1.119 -16.049 27.560 1.00 95.00 106 LYS A C 1
ATOM 820 O O . LYS A 1 106 ? -1.818 -15.291 26.897 1.00 95.00 106 LYS A O 1
ATOM 825 N N . LYS A 1 107 ? -0.036 -15.621 28.222 1.00 96.38 107 LYS A N 1
ATOM 826 C CA . LYS A 1 107 ? 0.358 -14.208 28.315 1.00 96.38 107 LYS A CA 1
ATOM 827 C C . LYS A 1 107 ? 1.041 -13.692 27.056 1.00 96.38 107 LYS A C 1
ATOM 829 O O . LYS A 1 107 ? 0.807 -12.549 26.682 1.00 96.38 107 LYS A O 1
ATOM 834 N N . PHE A 1 108 ? 1.943 -14.474 26.474 1.00 97.25 108 PHE A N 1
ATOM 835 C CA . PHE A 1 108 ? 2.842 -13.994 25.430 1.00 97.25 108 PHE A CA 1
ATOM 836 C C . PHE A 1 108 ? 2.271 -14.299 24.052 1.00 97.25 108 PHE A C 1
ATOM 838 O O . PHE A 1 108 ? 1.966 -15.447 23.741 1.00 97.25 108 PHE A O 1
ATOM 845 N N . THR A 1 109 ? 2.125 -13.252 23.246 1.00 96.88 109 THR A N 1
ATOM 846 C CA . THR A 1 109 ? 1.646 -13.346 21.862 1.00 96.88 109 THR A CA 1
ATOM 847 C C . THR A 1 109 ? 2.807 -13.258 20.880 1.00 96.88 109 THR A C 1
ATOM 849 O O . THR A 1 109 ? 2.684 -13.718 19.760 1.00 96.88 109 THR A O 1
ATOM 852 N N . TRP A 1 110 ? 3.970 -12.777 21.323 1.00 95.50 110 TRP A N 1
ATOM 853 C CA . TRP A 1 110 ? 5.233 -12.851 20.600 1.00 95.50 110 TRP A CA 1
ATOM 854 C C . TRP A 1 110 ? 6.273 -13.497 21.522 1.00 95.50 110 TRP A C 1
ATOM 856 O O . TRP A 1 110 ? 6.610 -12.941 22.568 1.00 95.50 110 TRP A O 1
ATOM 866 N N . ASN A 1 111 ? 6.710 -14.712 21.199 1.00 92.88 111 ASN A N 1
ATOM 867 C CA . ASN A 1 111 ? 7.561 -15.550 22.053 1.00 92.88 111 ASN A CA 1
ATOM 868 C C . ASN A 1 111 ? 8.666 -16.162 21.191 1.00 92.88 111 ASN A C 1
ATOM 870 O O . ASN A 1 111 ? 8.489 -17.255 20.669 1.00 92.88 111 ASN A O 1
ATOM 874 N N . THR A 1 112 ? 9.801 -15.481 21.021 1.00 90.19 112 THR A N 1
ATOM 875 C CA . THR A 1 112 ? 10.906 -15.990 20.179 1.00 90.19 112 THR A CA 1
ATOM 876 C C . THR A 1 112 ? 11.694 -17.124 20.843 1.00 90.19 112 THR A C 1
ATOM 878 O O . THR A 1 112 ? 12.519 -17.781 20.201 1.00 90.19 112 THR A O 1
ATOM 881 N N . ALA A 1 113 ? 11.454 -17.404 22.131 1.00 87.69 113 ALA A N 1
ATOM 882 C CA . ALA A 1 113 ? 12.025 -18.572 22.793 1.00 87.69 113 ALA A CA 1
ATOM 883 C C . ALA A 1 113 ? 11.428 -19.878 22.233 1.00 87.69 113 ALA A C 1
ATOM 885 O O . ALA A 1 113 ? 12.185 -20.815 21.973 1.00 87.69 113 ALA A O 1
ATOM 886 N N . GLU A 1 114 ? 10.118 -19.905 21.962 1.00 88.12 114 GLU A N 1
ATOM 887 C CA . GLU A 1 114 ? 9.384 -21.048 21.388 1.00 88.12 114 GLU A CA 1
ATOM 888 C C . GLU A 1 114 ? 9.105 -20.907 19.883 1.00 88.12 114 GLU A C 1
ATOM 890 O O . GLU A 1 114 ? 9.221 -21.880 19.136 1.00 88.12 114 GLU A O 1
ATOM 895 N N . ASN A 1 115 ? 8.741 -19.706 19.427 1.00 88.19 115 ASN A N 1
ATOM 896 C CA . ASN A 1 115 ? 8.448 -19.398 18.032 1.00 88.19 115 ASN A CA 1
ATOM 897 C C . ASN A 1 115 ? 9.739 -19.119 17.253 1.00 88.19 115 ASN A C 1
ATOM 899 O O . ASN A 1 115 ? 10.433 -18.139 17.523 1.00 88.19 115 ASN A O 1
ATOM 903 N N . LYS A 1 116 ? 10.052 -19.978 16.277 1.00 84.50 116 LYS A N 1
ATOM 904 C CA . LYS A 1 116 ? 11.265 -19.898 15.445 1.00 84.50 116 LYS A CA 1
ATOM 905 C C . LYS A 1 116 ? 11.018 -19.360 14.036 1.00 84.50 116 LYS A C 1
ATOM 907 O O . LYS A 1 116 ? 11.879 -19.504 13.177 1.00 84.50 116 LYS A O 1
ATOM 912 N N . TYR A 1 117 ? 9.896 -18.666 13.827 1.00 83.25 117 TYR A N 1
ATOM 913 C CA . TYR A 1 117 ? 9.609 -17.929 12.589 1.00 83.25 117 TYR A CA 1
ATOM 914 C C . TYR A 1 117 ? 10.739 -16.951 12.201 1.00 83.25 117 TYR A C 1
ATOM 916 O O . TYR A 1 117 ? 11.010 -16.742 11.022 1.00 83.25 117 TYR A O 1
ATOM 924 N N . PHE A 1 118 ? 11.434 -16.386 13.195 1.00 75.50 118 PHE A N 1
ATOM 925 C CA . PHE A 1 118 ? 12.676 -15.636 13.014 1.00 75.50 118 PHE A CA 1
ATOM 926 C C . PHE A 1 118 ? 13.754 -16.130 13.986 1.00 75.50 118 PHE A C 1
ATOM 928 O O . PHE A 1 118 ? 13.459 -16.427 15.146 1.00 75.50 118 PHE A O 1
ATOM 935 N N . ASP A 1 119 ? 15.011 -16.140 13.535 1.00 77.12 119 ASP A N 1
ATOM 936 C CA . ASP A 1 119 ? 16.185 -16.437 14.366 1.00 77.12 119 ASP A CA 1
ATOM 937 C C . ASP A 1 119 ? 16.564 -15.214 15.224 1.00 77.12 119 ASP A C 1
ATOM 939 O O . ASP A 1 119 ? 17.492 -14.460 14.935 1.00 77.12 119 ASP A O 1
ATOM 943 N N . ASN A 1 120 ? 15.742 -14.963 16.243 1.00 77.12 120 ASN A N 1
ATOM 944 C CA . ASN A 1 120 ? 15.868 -13.842 17.171 1.00 77.12 120 ASN A CA 1
ATOM 945 C C . ASN A 1 120 ? 16.326 -14.321 18.562 1.00 77.12 120 ASN A C 1
ATOM 947 O O . ASN A 1 120 ? 15.918 -15.402 19.002 1.00 77.12 120 ASN A O 1
ATOM 951 N N . PRO A 1 121 ? 17.058 -13.486 19.330 1.00 80.06 121 PRO A N 1
ATOM 952 C CA . PRO A 1 121 ? 17.308 -13.735 20.748 1.00 80.06 121 PRO A CA 1
ATOM 953 C C . PRO A 1 121 ? 15.998 -13.989 21.520 1.00 80.06 121 PRO A C 1
ATOM 955 O O . PRO A 1 121 ? 14.985 -13.348 21.211 1.00 80.06 121 PRO A O 1
ATOM 958 N N . PRO A 1 122 ? 15.992 -14.885 22.526 1.00 84.06 122 PRO A N 1
ATOM 959 C CA . PRO A 1 122 ? 14.780 -15.279 23.243 1.00 84.06 122 PRO A CA 1
ATOM 960 C C . PRO A 1 122 ? 14.166 -14.094 24.000 1.00 84.06 122 PRO A C 1
ATOM 962 O O . PRO A 1 122 ? 14.775 -13.526 24.906 1.00 84.06 122 PRO A O 1
ATOM 965 N N . ARG A 1 123 ? 12.946 -13.712 23.614 1.00 88.75 123 ARG A N 1
ATOM 966 C CA . ARG A 1 123 ? 12.176 -12.587 24.150 1.00 88.75 123 ARG A CA 1
ATOM 967 C C . ARG A 1 123 ? 10.684 -12.903 24.090 1.00 88.75 123 ARG A C 1
ATOM 969 O O . ARG A 1 123 ? 10.171 -13.335 23.060 1.00 88.75 123 ARG A O 1
ATOM 976 N N . ASN A 1 124 ? 9.990 -12.621 25.191 1.00 92.88 124 ASN A N 1
ATOM 977 C CA . ASN A 1 124 ? 8.588 -12.984 25.385 1.00 92.88 124 ASN A CA 1
ATOM 978 C C . ASN A 1 124 ? 7.776 -11.724 25.714 1.00 92.88 124 ASN A C 1
ATOM 980 O O . ASN A 1 124 ? 7.939 -11.131 26.782 1.00 92.88 124 ASN A O 1
ATOM 984 N N . ILE A 1 125 ? 6.915 -11.288 24.792 1.00 94.31 125 ILE A N 1
ATOM 985 C CA . ILE A 1 125 ? 6.186 -10.017 24.866 1.00 94.31 125 ILE A CA 1
ATOM 986 C C . ILE A 1 125 ? 4.691 -10.229 24.561 1.00 94.31 125 ILE A C 1
ATOM 988 O O . ILE A 1 125 ? 4.284 -11.144 23.845 1.00 94.31 125 ILE A O 1
ATOM 992 N N . ARG A 1 126 ? 3.846 -9.394 25.176 1.00 97.31 126 ARG A N 1
ATOM 993 C CA . ARG A 1 126 ? 2.389 -9.355 24.986 1.00 97.31 126 ARG A CA 1
ATOM 994 C C . ARG A 1 126 ? 2.010 -8.123 24.168 1.00 97.31 126 ARG A C 1
ATOM 996 O O . ARG A 1 126 ? 1.562 -7.108 24.715 1.00 97.31 126 ARG A O 1
ATOM 1003 N N . PHE A 1 127 ? 2.282 -8.215 22.874 1.00 97.62 127 PHE A N 1
ATOM 1004 C CA . PHE A 1 127 ? 2.013 -7.161 21.906 1.00 97.62 127 PHE A CA 1
ATOM 1005 C C . PHE A 1 127 ? 0.531 -7.121 21.527 1.00 97.62 127 PHE A C 1
ATOM 1007 O O . PHE A 1 127 ? -0.098 -6.066 21.622 1.00 97.62 127 PHE A O 1
ATOM 1014 N N . ASP A 1 128 ? -0.056 -8.277 21.224 1.00 98.38 128 ASP A N 1
ATOM 1015 C CA . ASP A 1 128 ? -1.459 -8.403 20.846 1.00 98.38 128 ASP A CA 1
ATOM 1016 C C . ASP A 1 128 ? -2.358 -8.398 22.078 1.00 98.38 128 ASP A C 1
ATOM 1018 O O . ASP A 1 128 ? -2.126 -9.098 23.072 1.00 98.38 128 ASP A O 1
ATOM 1022 N N . ARG A 1 129 ? -3.403 -7.573 22.032 1.00 98.25 129 ARG A N 1
ATOM 1023 C CA . ARG A 1 129 ? -4.320 -7.381 23.161 1.00 98.25 129 ARG A CA 1
ATOM 1024 C C . ARG A 1 129 ? -5.744 -7.220 22.665 1.00 98.25 129 ARG A C 1
ATOM 1026 O O . ARG A 1 129 ? -5.997 -6.916 21.502 1.00 98.25 129 ARG A O 1
ATOM 1033 N N . CYS A 1 130 ? -6.684 -7.402 23.582 1.00 98.31 130 CYS A N 1
ATOM 1034 C CA . CYS A 1 130 ? -8.084 -7.072 23.378 1.00 98.31 130 CYS A CA 1
ATOM 1035 C C . CYS A 1 130 ? -8.597 -6.372 24.636 1.00 98.31 130 CYS A C 1
ATOM 1037 O O . CYS A 1 130 ? -8.647 -6.982 25.703 1.00 98.31 130 CYS A O 1
ATOM 1039 N N . TYR A 1 131 ? -8.984 -5.107 24.504 1.00 98.31 131 TYR A N 1
ATOM 1040 C CA . TYR A 1 131 ? -9.651 -4.337 25.545 1.00 98.31 131 TYR A CA 1
ATOM 1041 C C . TYR A 1 131 ? -11.146 -4.231 25.237 1.00 98.31 131 TYR A C 1
ATOM 1043 O O . TYR A 1 131 ? -11.539 -3.945 24.105 1.00 98.31 131 TYR A O 1
ATOM 1051 N N . VAL A 1 132 ? -11.987 -4.433 26.249 1.00 97.69 132 VAL A N 1
ATOM 1052 C CA . VAL A 1 132 ? -13.442 -4.250 26.157 1.00 97.69 132 VAL A CA 1
ATOM 1053 C C . VAL A 1 132 ? -13.878 -3.196 27.167 1.00 97.69 132 VAL A C 1
ATOM 1055 O O . VAL A 1 132 ? -13.549 -3.298 28.344 1.00 97.69 132 VAL A O 1
ATOM 1058 N N . LYS A 1 133 ? -14.642 -2.194 26.733 1.00 96.75 133 LYS A N 1
ATOM 1059 C CA . LYS A 1 133 ? -15.306 -1.233 27.623 1.00 96.75 133 LYS A CA 1
ATOM 1060 C C . LYS A 1 133 ? -16.805 -1.401 27.457 1.00 96.75 133 LYS A C 1
ATOM 1062 O O . LYS A 1 133 ? -17.339 -1.163 26.381 1.00 96.75 133 LYS A O 1
ATOM 1067 N N . SER A 1 134 ? -17.448 -1.920 28.496 1.00 94.19 134 SER A N 1
ATOM 1068 C CA . SER A 1 134 ? -18.877 -2.228 28.519 1.00 94.19 134 SER A CA 1
ATOM 1069 C C . SER A 1 134 ? -19.312 -2.579 29.942 1.00 94.19 134 SER A C 1
ATOM 1071 O O . SER A 1 134 ? -18.612 -3.314 30.644 1.00 94.19 134 SER A O 1
ATOM 1073 N N . GLU A 1 135 ? -20.488 -2.100 30.343 1.00 90.38 135 GLU A N 1
ATOM 1074 C CA . GLU A 1 135 ? -21.165 -2.514 31.580 1.00 90.38 135 GLU A CA 1
ATOM 1075 C C . GLU A 1 135 ? -21.901 -3.857 31.410 1.00 90.38 135 GLU A C 1
ATOM 1077 O O . GLU A 1 135 ? -22.034 -4.621 32.362 1.00 90.38 135 GLU A O 1
ATOM 1082 N N . LYS A 1 136 ? -22.346 -4.168 30.183 1.00 87.94 136 LYS A N 1
ATOM 1083 C CA . LYS A 1 136 ? -23.167 -5.345 29.833 1.00 87.94 136 LYS A CA 1
ATOM 1084 C C . LYS A 1 136 ? -22.358 -6.512 29.257 1.00 87.94 136 LYS A C 1
ATOM 1086 O O . LYS A 1 136 ? -22.879 -7.620 29.121 1.00 87.94 136 LYS A O 1
ATOM 1091 N N . GLY A 1 137 ? -21.110 -6.252 28.879 1.00 90.19 137 GLY A N 1
ATOM 1092 C CA . GLY A 1 137 ? -20.169 -7.184 28.275 1.00 90.19 137 GLY A CA 1
ATOM 1093 C C . GLY A 1 137 ? -19.389 -7.955 29.333 1.00 90.19 137 GLY A C 1
ATOM 1094 O O . GLY A 1 137 ? -18.673 -7.376 30.157 1.00 90.19 137 GLY A O 1
ATOM 1095 N N . THR A 1 138 ? -19.505 -9.280 29.287 1.00 94.75 138 THR A N 1
ATOM 1096 C CA . THR A 1 138 ? -18.777 -10.208 30.156 1.00 94.75 138 THR A CA 1
ATOM 1097 C C . THR A 1 138 ? -17.760 -10.987 29.337 1.00 94.75 138 THR A C 1
ATOM 1099 O O . THR A 1 138 ? -18.127 -11.706 28.406 1.00 94.75 138 THR A O 1
ATOM 1102 N N . LEU A 1 139 ? -16.480 -10.875 29.683 1.00 96.62 139 LEU A N 1
ATOM 1103 C CA . LEU A 1 139 ? -15.420 -11.677 29.079 1.00 96.62 139 LEU A CA 1
ATOM 1104 C C . LEU A 1 139 ? -15.503 -13.117 29.613 1.00 96.62 139 LEU A C 1
ATOM 1106 O O . LEU A 1 139 ? -15.590 -13.338 30.818 1.00 96.62 139 LEU A O 1
ATOM 1110 N N . LYS A 1 140 ? -15.552 -14.101 28.709 1.00 95.38 140 LYS A N 1
ATOM 1111 C CA . LYS A 1 140 ? -15.793 -15.520 29.045 1.00 95.38 140 LYS A CA 1
ATOM 1112 C C . LYS A 1 140 ? -14.636 -16.446 28.718 1.00 95.38 140 LYS A C 1
ATOM 1114 O O . LYS A 1 140 ? -14.534 -17.513 29.310 1.00 95.38 140 LYS A O 1
ATOM 1119 N N . HIS A 1 141 ? -13.832 -16.094 27.724 1.00 97.12 141 HIS A N 1
ATOM 1120 C CA . HIS A 1 141 ? -12.758 -16.948 27.240 1.00 97.12 141 HIS A CA 1
ATOM 1121 C C . HIS A 1 141 ? -11.700 -16.106 26.532 1.00 97.12 141 HIS A C 1
ATOM 1123 O O . HIS A 1 141 ? -12.034 -15.163 25.810 1.00 97.12 141 HIS A O 1
ATOM 1129 N N . PHE A 1 142 ? -10.446 -16.493 26.732 1.00 98.31 142 PHE A N 1
ATOM 1130 C CA . PHE A 1 142 ? -9.285 -16.018 25.999 1.00 98.31 142 PHE A CA 1
ATOM 1131 C C . PHE A 1 142 ? -8.380 -17.223 25.715 1.00 98.31 142 PHE A C 1
ATOM 1133 O O . PHE A 1 142 ? -8.127 -18.036 26.616 1.00 98.31 142 PHE A O 1
ATOM 1140 N N . ASP A 1 143 ? -7.875 -17.319 24.488 1.00 97.75 143 ASP A N 1
ATOM 1141 C CA . ASP A 1 143 ? -6.839 -18.284 24.126 1.00 97.75 143 ASP A CA 1
ATOM 1142 C C . ASP A 1 143 ? -5.860 -17.763 23.081 1.00 97.75 143 ASP A C 1
ATOM 1144 O O . ASP A 1 143 ? -6.152 -16.814 22.351 1.00 97.75 143 ASP A O 1
ATOM 1148 N N . LEU A 1 144 ? -4.714 -18.437 23.002 1.00 97.00 144 LEU A N 1
ATOM 1149 C CA . LEU A 1 144 ? -3.760 -18.286 21.910 1.00 97.00 144 LEU A CA 1
ATOM 1150 C C . LEU A 1 144 ? -4.129 -19.248 20.770 1.00 97.00 144 LEU A C 1
ATOM 1152 O O . LEU A 1 144 ? -4.593 -20.362 21.009 1.00 97.00 144 LEU A O 1
ATOM 1156 N N . ILE A 1 145 ? -3.918 -18.820 19.527 1.00 94.19 145 ILE A N 1
ATOM 1157 C CA . ILE A 1 145 ? -4.107 -19.626 18.315 1.00 94.19 145 ILE A CA 1
ATOM 1158 C C . ILE A 1 145 ? -2.890 -19.494 17.395 1.00 94.19 145 ILE A C 1
ATOM 1160 O O . ILE A 1 145 ? -2.252 -18.446 17.335 1.00 94.19 145 ILE A O 1
ATOM 1164 N N . GLY A 1 146 ? -2.553 -20.561 16.666 1.00 90.50 146 GLY A N 1
ATOM 1165 C CA . GLY A 1 146 ? -1.318 -20.595 15.870 1.00 90.50 146 GLY A CA 1
ATOM 1166 C C . GLY A 1 146 ? -0.040 -20.631 16.719 1.00 90.50 146 GLY A C 1
ATOM 1167 O O . GLY A 1 146 ? 1.044 -20.406 16.198 1.00 90.50 146 GLY A O 1
ATOM 1168 N N . ASN A 1 147 ? -0.161 -20.938 18.013 1.00 90.19 147 ASN A N 1
ATOM 1169 C CA . ASN A 1 147 ? 0.932 -21.091 18.973 1.00 90.19 147 ASN A CA 1
ATOM 1170 C C . ASN A 1 147 ? 1.558 -22.496 18.957 1.00 90.19 147 ASN A C 1
ATOM 1172 O O . ASN A 1 147 ? 2.017 -22.979 19.987 1.00 90.19 147 ASN A O 1
ATOM 1176 N N . GLN A 1 148 ? 1.537 -23.167 17.805 1.00 87.69 148 GLN A N 1
ATOM 1177 C CA . GLN A 1 148 ? 2.152 -24.470 17.549 1.00 87.69 148 GLN A CA 1
ATOM 1178 C C . GLN A 1 148 ? 2.716 -24.468 16.116 1.00 87.69 148 GLN A C 1
ATOM 1180 O O . GLN A 1 148 ? 2.105 -23.828 15.251 1.00 87.69 148 GLN A O 1
ATOM 1185 N N . PRO A 1 149 ? 3.820 -25.187 15.836 1.00 82.94 149 PRO A N 1
ATOM 1186 C CA . PRO A 1 149 ? 4.323 -25.360 14.476 1.00 82.94 149 PRO A CA 1
ATOM 1187 C C . PRO A 1 149 ? 3.285 -26.016 13.553 1.00 82.94 149 PRO A C 1
ATOM 1189 O O . PRO A 1 149 ? 2.546 -26.911 13.965 1.00 82.94 149 PRO A O 1
ATOM 1192 N N . VAL A 1 150 ? 3.252 -25.592 12.292 1.00 78.94 150 VAL A N 1
ATOM 1193 C CA . VAL A 1 150 ? 2.289 -26.010 11.261 1.00 78.94 150 VAL A CA 1
ATOM 1194 C C . VAL A 1 150 ? 2.496 -27.464 10.832 1.00 78.94 150 VAL A C 1
ATOM 1196 O O . VAL A 1 150 ? 1.529 -28.156 10.515 1.00 78.94 150 VAL A O 1
ATOM 1199 N N . ASP A 1 151 ? 3.745 -27.927 10.824 1.00 74.50 151 ASP A N 1
ATOM 1200 C CA . ASP A 1 151 ? 4.163 -29.243 10.328 1.00 74.50 151 ASP A CA 1
ATOM 1201 C C . ASP A 1 151 ? 4.699 -30.183 11.427 1.00 74.50 151 ASP A C 1
ATOM 1203 O O . ASP A 1 151 ? 5.007 -31.343 11.160 1.00 74.50 151 ASP A O 1
ATOM 1207 N N . GLY A 1 152 ? 4.801 -29.693 12.667 1.00 61.31 152 GLY A N 1
ATOM 1208 C CA . GLY A 1 152 ? 5.370 -30.419 13.804 1.00 61.31 152 GLY A CA 1
ATOM 1209 C C . GLY A 1 152 ? 6.904 -30.450 13.871 1.00 61.31 152 GLY A C 1
ATOM 1210 O O . GLY A 1 152 ? 7.433 -30.938 14.867 1.00 61.31 152 GLY A O 1
ATOM 1211 N N . ASN A 1 153 ? 7.636 -29.885 12.902 1.00 58.12 153 ASN A N 1
ATOM 1212 C CA . ASN A 1 153 ? 9.108 -29.913 12.862 1.00 58.12 153 ASN A CA 1
ATOM 1213 C C . ASN A 1 153 ? 9.777 -28.802 13.700 1.00 58.12 153 ASN A C 1
ATOM 1215 O O . ASN A 1 153 ? 10.944 -28.474 13.499 1.00 58.12 153 ASN A O 1
ATOM 1219 N N . GLY A 1 154 ? 9.056 -28.215 14.662 1.00 58.41 154 GLY A N 1
ATOM 1220 C CA . GLY A 1 154 ? 9.616 -27.308 15.676 1.00 58.41 154 GLY A CA 1
ATOM 1221 C C . GLY A 1 154 ? 10.040 -25.912 15.196 1.00 58.41 154 GLY A C 1
ATOM 1222 O O . GLY A 1 154 ? 10.519 -25.135 16.019 1.00 58.41 154 GLY A O 1
ATOM 1223 N N . GLY A 1 155 ? 9.869 -25.589 13.907 1.00 63.16 155 GLY A N 1
ATOM 1224 C CA . GLY A 1 155 ? 10.340 -24.339 13.293 1.00 63.16 155 GLY A CA 1
ATOM 1225 C C . GLY A 1 155 ? 9.240 -23.458 12.691 1.00 63.16 155 GLY A C 1
ATOM 1226 O O . GLY A 1 155 ? 9.129 -22.284 13.043 1.00 63.16 155 GLY A O 1
ATOM 1227 N N . ASP A 1 156 ? 8.410 -24.030 11.817 1.00 75.50 156 ASP A N 1
ATOM 1228 C CA . ASP A 1 156 ? 7.475 -23.275 10.976 1.00 75.50 156 ASP A CA 1
ATOM 1229 C C . ASP A 1 156 ? 6.168 -22.947 11.710 1.00 75.50 156 ASP A C 1
ATOM 1231 O O . ASP A 1 156 ? 5.247 -23.760 11.766 1.00 75.50 156 ASP A O 1
ATOM 1235 N N . TYR A 1 157 ? 6.052 -21.738 12.260 1.00 85.56 157 TYR A N 1
ATOM 1236 C CA . TYR A 1 157 ? 4.790 -21.196 12.783 1.00 85.56 157 TYR A CA 1
ATOM 1237 C C . TYR A 1 157 ? 4.027 -20.416 11.695 1.00 85.56 157 TYR A C 1
ATOM 1239 O O . TYR A 1 157 ? 4.588 -20.025 10.676 1.00 85.56 157 TYR A O 1
ATOM 1247 N N . LEU A 1 158 ? 2.732 -20.148 11.908 1.00 85.31 158 LEU A N 1
ATOM 1248 C CA . LEU A 1 158 ? 1.905 -19.380 10.953 1.00 85.31 158 LEU A CA 1
ATOM 1249 C C . LEU A 1 158 ? 2.307 -17.897 10.821 1.00 85.31 158 LEU A C 1
ATOM 1251 O O . LEU A 1 158 ? 1.864 -17.223 9.893 1.00 85.31 158 LEU A O 1
ATOM 1255 N N . SER A 1 159 ? 3.040 -17.383 11.805 1.00 92.31 159 SER A N 1
ATOM 1256 C CA . SER A 1 159 ? 3.403 -15.982 12.019 1.00 92.31 159 SER A CA 1
ATOM 1257 C C . SER A 1 159 ? 4.391 -15.944 13.195 1.00 92.31 159 SER A C 1
ATOM 1259 O O . SER A 1 159 ? 4.392 -16.866 14.016 1.00 92.31 159 SER A O 1
ATOM 1261 N N . ASP A 1 160 ? 5.214 -14.902 13.321 1.00 90.25 160 ASP A N 1
ATOM 1262 C CA . ASP A 1 160 ? 6.046 -14.677 14.513 1.00 90.25 160 ASP A CA 1
ATOM 1263 C C . ASP A 1 160 ? 5.202 -14.261 15.736 1.00 90.25 160 ASP A C 1
ATOM 1265 O O . ASP A 1 160 ? 5.547 -14.570 16.880 1.00 90.25 160 ASP A O 1
ATOM 1269 N N . HIS A 1 161 ? 4.031 -13.665 15.490 1.00 95.25 161 HIS A N 1
ATOM 1270 C CA . HIS A 1 161 ? 2.958 -13.501 16.471 1.00 95.25 161 HIS A CA 1
ATOM 1271 C C . HIS A 1 161 ? 1.997 -14.704 16.492 1.00 95.25 161 HIS A C 1
ATOM 1273 O O . HIS A 1 161 ? 1.508 -15.148 15.450 1.00 95.25 161 HIS A O 1
ATOM 1279 N N . TYR A 1 162 ? 1.639 -15.164 17.689 1.00 95.56 162 TYR A N 1
ATOM 1280 C CA . TYR A 1 162 ? 0.472 -15.996 17.963 1.00 95.56 162 TYR A CA 1
ATOM 1281 C C . TYR A 1 162 ? -0.796 -15.135 17.939 1.00 95.56 162 TYR A C 1
ATOM 1283 O O . TYR A 1 162 ? -0.860 -14.079 18.569 1.00 95.56 162 TYR A O 1
ATOM 1291 N N . GLY A 1 163 ? -1.842 -15.603 17.259 1.00 95.12 163 GLY A N 1
ATOM 1292 C CA . GLY A 1 163 ? -3.134 -14.921 17.266 1.00 95.12 163 GLY A CA 1
ATOM 1293 C C . GLY A 1 163 ? -3.857 -15.073 18.607 1.00 95.12 163 GLY A C 1
ATOM 1294 O O . GLY A 1 163 ? -3.613 -16.019 19.355 1.00 95.12 163 GLY A O 1
ATOM 1295 N N . ILE A 1 164 ? -4.804 -14.174 18.884 1.00 97.88 164 ILE A N 1
ATOM 1296 C CA . ILE A 1 164 ? -5.673 -14.248 20.067 1.00 97.88 164 ILE A CA 1
ATOM 1297 C C . ILE A 1 164 ? -7.122 -14.566 19.677 1.00 97.88 164 ILE A C 1
ATOM 1299 O O . ILE A 1 164 ? -7.668 -14.015 18.720 1.00 97.88 164 ILE A O 1
ATOM 1303 N N . VAL A 1 165 ? -7.770 -15.429 20.455 1.00 97.31 165 VAL A N 1
ATOM 1304 C CA . VAL A 1 165 ? -9.217 -15.674 20.428 1.00 97.31 165 VAL A CA 1
ATOM 1305 C C . VAL A 1 165 ? -9.821 -15.123 21.709 1.00 97.31 165 VAL A C 1
ATOM 1307 O O . VAL A 1 165 ? -9.331 -15.402 22.797 1.00 97.31 165 VAL A O 1
ATOM 1310 N N . VAL A 1 166 ? -10.906 -14.354 21.586 1.00 97.62 166 VAL A N 1
ATOM 1311 C CA . VAL A 1 166 ? -11.627 -13.771 22.726 1.00 97.62 166 VAL A CA 1
ATOM 1312 C C . VAL A 1 166 ? -13.124 -13.985 22.555 1.00 97.62 166 VAL A C 1
ATOM 1314 O O . VAL A 1 166 ? -13.680 -13.707 21.492 1.00 97.62 166 VAL A O 1
ATOM 1317 N N . LYS A 1 167 ? -13.792 -14.441 23.619 1.00 96.75 167 LYS A N 1
ATOM 1318 C CA . LYS A 1 167 ? -15.256 -14.492 23.705 1.00 96.75 167 LYS A CA 1
ATOM 1319 C C . LYS A 1 167 ? -15.747 -13.468 24.724 1.00 96.75 167 LYS A C 1
ATOM 1321 O O . LYS A 1 167 ? -15.389 -13.543 25.901 1.00 96.75 167 LYS A O 1
ATOM 1326 N N . CYS A 1 168 ? -16.608 -12.558 24.278 1.00 95.00 168 CYS A N 1
ATOM 1327 C CA . CYS A 1 168 ? -17.342 -11.629 25.129 1.00 95.00 168 CYS A CA 1
ATOM 1328 C C . CYS A 1 168 ? -18.843 -11.785 24.861 1.00 95.00 168 CYS A C 1
ATOM 1330 O O . CYS A 1 168 ? -19.273 -11.688 23.711 1.00 95.00 168 CYS A O 1
ATOM 1332 N N . ASP A 1 169 ? -19.616 -12.046 25.915 1.00 93.31 169 ASP A N 1
ATOM 1333 C CA . ASP A 1 169 ? -21.074 -12.148 25.856 1.00 93.31 169 ASP A CA 1
ATOM 1334 C C . ASP A 1 169 ? -21.682 -10.808 26.295 1.00 93.31 169 ASP A C 1
ATOM 1336 O O . ASP A 1 169 ? -21.324 -10.290 27.354 1.00 93.31 169 ASP A O 1
ATOM 1340 N N . PHE A 1 170 ? -22.606 -10.257 25.504 1.00 90.94 170 PHE A N 1
ATOM 1341 C CA . PHE A 1 170 ? -23.294 -8.995 25.796 1.00 90.94 170 PHE A CA 1
ATOM 1342 C C . PHE A 1 170 ? -24.748 -9.260 26.191 1.00 90.94 170 PHE A C 1
ATOM 1344 O O . PHE A 1 170 ? -25.479 -9.924 25.453 1.00 90.94 170 PHE A O 1
ATOM 1351 N N . ALA A 1 171 ? -25.185 -8.720 27.330 1.00 86.25 171 ALA A N 1
ATOM 1352 C CA . ALA A 1 171 ? -26.592 -8.766 27.726 1.00 86.25 171 ALA A CA 1
ATOM 1353 C C . ALA A 1 171 ? -27.492 -7.949 26.772 1.00 86.25 171 ALA A C 1
ATOM 1355 O O . ALA A 1 171 ? -27.032 -7.021 26.100 1.00 86.25 171 ALA A O 1
ATOM 1356 N N . SER A 1 172 ? -28.779 -8.309 26.720 1.00 70.94 172 SER A N 1
ATOM 1357 C CA . SER A 1 172 ? -29.815 -7.585 25.967 1.00 70.94 172 SER A CA 1
ATOM 1358 C C . SER A 1 172 ? -30.011 -6.159 26.501 1.00 70.94 172 SER A C 1
ATOM 1360 O O . SER A 1 172 ? -29.776 -5.880 27.678 1.00 70.94 172 SER A O 1
ATOM 1362 N N . SER A 1 173 ? -30.462 -5.242 25.645 1.00 58.25 173 SER A N 1
ATOM 1363 C CA . SER A 1 173 ? -30.945 -3.927 26.070 1.00 58.25 173 SER A CA 1
ATOM 1364 C C . SER A 1 173 ? -32.465 -3.938 26.252 1.00 58.25 173 SER A C 1
ATOM 1366 O O . SER A 1 173 ? -33.197 -3.827 25.270 1.00 58.25 173 SER A O 1
ATOM 1368 N N . ASP A 1 174 ? -32.940 -3.970 27.497 1.00 47.25 174 ASP A N 1
ATOM 1369 C CA . ASP A 1 174 ? -34.377 -3.911 27.834 1.00 47.25 174 ASP A CA 1
ATOM 1370 C C . ASP A 1 174 ? -34.971 -2.486 27.729 1.00 47.25 174 ASP A C 1
ATOM 1372 O O . ASP A 1 174 ? -35.901 -2.113 28.441 1.00 47.25 174 ASP A O 1
ATOM 1376 N N . SER A 1 175 ? -34.415 -1.650 26.848 1.00 42.94 175 SER A N 1
ATOM 1377 C CA . SER A 1 175 ? -34.845 -0.266 26.641 1.00 42.94 175 SER A CA 1
ATOM 1378 C C . SER A 1 175 ? -35.845 -0.188 25.479 1.00 42.94 175 SER A C 1
ATOM 1380 O O . SER A 1 175 ? -35.488 -0.568 24.359 1.00 42.94 175 SER A O 1
ATOM 1382 N N . PRO A 1 176 ? -37.083 0.298 25.696 1.00 35.81 176 PRO A N 1
ATOM 1383 C CA . PRO A 1 176 ? -38.045 0.488 24.616 1.00 35.81 176 PRO A CA 1
ATOM 1384 C C . PRO A 1 176 ? -37.601 1.605 23.662 1.00 35.81 176 PRO A C 1
ATOM 1386 O O . PRO A 1 176 ? -36.819 2.487 24.019 1.00 35.81 176 PRO A O 1
ATOM 1389 N N . LEU A 1 177 ? -38.107 1.543 22.429 1.00 33.00 177 LEU A N 1
ATOM 1390 C CA . LEU A 1 177 ? -37.752 2.446 21.335 1.00 33.00 177 LEU A CA 1
ATOM 1391 C C . LEU A 1 177 ? -38.029 3.913 21.698 1.00 33.00 177 LEU A C 1
ATOM 1393 O O . LEU A 1 177 ? -39.184 4.312 21.839 1.00 33.00 177 LEU A O 1
ATOM 1397 N N . VAL A 1 178 ? -36.976 4.730 21.747 1.00 30.94 178 VAL A N 1
ATOM 1398 C CA . VAL A 1 178 ? -37.107 6.165 21.478 1.00 30.94 178 VAL A CA 1
ATOM 1399 C C . VAL A 1 178 ? -37.108 6.306 19.960 1.00 30.94 178 VAL A C 1
ATOM 1401 O O . VAL A 1 178 ? -36.120 5.970 19.308 1.00 30.94 178 VAL A O 1
ATOM 1404 N N . ASN A 1 179 ? -38.234 6.737 19.397 1.00 31.08 179 ASN A N 1
ATOM 1405 C CA . ASN A 1 179 ? -38.339 6.988 17.964 1.00 31.08 179 ASN A CA 1
ATOM 1406 C C . ASN A 1 179 ? -37.431 8.165 17.584 1.00 31.08 179 ASN A C 1
ATOM 1408 O O . ASN A 1 179 ? -37.580 9.251 18.146 1.00 31.08 179 ASN A O 1
ATOM 1412 N N . ASP A 1 180 ? -36.553 7.974 16.595 1.00 33.22 180 ASP A N 1
ATOM 1413 C CA . ASP A 1 180 ? -35.943 9.094 15.874 1.00 33.22 180 ASP A CA 1
ATOM 1414 C C . ASP A 1 180 ? -37.069 9.835 15.140 1.00 33.22 180 ASP A C 1
ATOM 1416 O O . ASP A 1 180 ? -37.563 9.397 14.099 1.00 33.22 180 ASP A O 1
ATOM 1420 N N . ALA A 1 181 ? -37.510 10.950 15.719 1.00 29.80 181 ALA A N 1
ATOM 1421 C CA . ALA A 1 181 ? -38.457 11.850 15.088 1.00 29.80 181 ALA A CA 1
ATOM 1422 C C . ALA A 1 181 ? -37.751 12.602 13.951 1.00 29.80 181 ALA A C 1
ATOM 1424 O O . ALA A 1 181 ? -37.176 13.672 14.148 1.00 29.80 181 ALA A O 1
ATOM 1425 N N . THR A 1 182 ? -37.811 12.048 12.741 1.00 31.97 182 THR A N 1
ATOM 1426 C CA . THR A 1 182 ? -37.625 12.836 11.521 1.00 31.97 182 THR A CA 1
ATOM 1427 C C . THR A 1 182 ? -38.712 13.903 11.459 1.00 31.97 182 THR A C 1
ATOM 1429 O O . THR A 1 182 ? -39.899 13.575 11.499 1.00 31.97 182 THR A O 1
ATOM 1432 N N . SER A 1 183 ? -38.312 15.171 11.357 1.00 30.53 183 SER A N 1
ATOM 1433 C CA . SER A 1 183 ? -39.227 16.290 11.132 1.00 30.53 183 SER A CA 1
ATOM 1434 C C . SER A 1 183 ? -39.984 16.091 9.819 1.00 30.53 183 SER A C 1
ATOM 1436 O O . SER A 1 183 ? -39.370 15.929 8.765 1.00 30.53 183 SER A O 1
ATOM 1438 N N . SER A 1 184 ? -41.308 16.078 9.915 1.00 28.27 184 SER A N 1
ATOM 1439 C CA . SER A 1 184 ? -42.248 15.867 8.818 1.00 28.27 184 SER A CA 1
ATOM 1440 C C . SER A 1 184 ? -42.404 17.088 7.918 1.00 28.27 184 SER A C 1
ATOM 1442 O O . SER A 1 184 ? -42.523 18.189 8.443 1.00 28.27 184 SER A O 1
ATOM 1444 N N . ASP A 1 185 ? -42.603 16.837 6.626 1.00 25.94 185 ASP A N 1
ATOM 1445 C CA . ASP A 1 185 ? -43.581 17.551 5.797 1.00 25.94 185 ASP A CA 1
ATOM 1446 C C . ASP A 1 185 ? -44.291 16.530 4.871 1.00 25.94 185 ASP A C 1
ATOM 1448 O O . ASP A 1 185 ? -43.771 15.439 4.632 1.00 25.94 185 ASP A O 1
ATOM 1452 N N . ASP A 1 186 ? -45.498 16.880 4.409 1.00 25.92 186 ASP A N 1
ATOM 1453 C CA . ASP A 1 186 ? -46.373 16.188 3.434 1.00 25.92 186 ASP A CA 1
ATOM 1454 C C . ASP A 1 186 ? -47.058 14.836 3.776 1.00 25.92 186 ASP A C 1
ATOM 1456 O O . ASP A 1 186 ? -46.777 13.749 3.274 1.00 25.92 186 ASP A O 1
ATOM 1460 N N . VAL A 1 187 ? -48.112 14.988 4.582 1.00 27.16 187 VAL A N 1
ATOM 1461 C CA . VAL A 1 187 ? -49.493 14.469 4.427 1.00 27.16 187 VAL A CA 1
ATOM 1462 C C . VAL A 1 187 ? -49.858 13.700 3.124 1.00 27.16 187 VAL A C 1
ATOM 1464 O O . VAL A 1 187 ? -49.975 14.305 2.063 1.00 27.16 187 VAL A O 1
ATOM 1467 N N . THR A 1 188 ? -50.284 12.423 3.218 1.00 27.52 188 THR A N 1
ATOM 1468 C CA . THR A 1 188 ? -51.666 11.956 2.866 1.00 27.52 188 THR A CA 1
ATOM 1469 C C . THR A 1 188 ? -51.934 10.453 3.120 1.00 27.52 188 THR A C 1
ATOM 1471 O O . THR A 1 188 ? -51.040 9.618 3.165 1.00 27.52 188 THR A O 1
ATOM 1474 N N . SER A 1 189 ? -53.218 10.137 3.332 1.00 25.61 189 SER A N 1
ATOM 1475 C CA . SER A 1 189 ? -53.825 8.876 3.812 1.00 25.61 189 SER A CA 1
ATOM 1476 C C . SER A 1 189 ? -54.029 7.754 2.768 1.00 25.61 189 SER A C 1
ATOM 1478 O O . SER A 1 189 ? -54.472 8.056 1.664 1.00 25.61 189 SER A O 1
ATOM 1480 N N . ALA A 1 190 ? -53.863 6.478 3.177 1.00 25.17 190 ALA A N 1
ATOM 1481 C CA . ALA A 1 190 ? -54.810 5.342 2.979 1.00 25.17 190 ALA A CA 1
ATOM 1482 C C . ALA A 1 190 ? -54.215 4.020 3.552 1.00 25.17 190 ALA A C 1
ATOM 1484 O O . ALA A 1 190 ? -53.184 3.554 3.085 1.00 25.17 190 ALA A O 1
ATOM 1485 N N . LEU A 1 191 ? -54.655 3.490 4.701 1.00 24.44 191 LEU A N 1
ATOM 1486 C CA . LEU A 1 191 ? -55.777 2.551 4.950 1.00 24.44 191 LEU A CA 1
ATOM 1487 C C . LEU A 1 191 ? -55.662 1.085 4.424 1.00 24.44 191 LEU A C 1
ATOM 1489 O O . LEU A 1 191 ? -56.046 0.782 3.303 1.00 24.44 191 LEU A O 1
ATOM 1493 N N . TYR A 1 192 ? -55.345 0.189 5.378 1.00 22.84 192 TYR A N 1
ATOM 1494 C CA . TYR A 1 192 ? -55.943 -1.140 5.670 1.00 22.84 192 TYR A CA 1
ATOM 1495 C C . TYR A 1 192 ? -55.675 -2.442 4.868 1.00 22.84 192 TYR A C 1
ATOM 1497 O O . TYR A 1 192 ? -55.661 -2.493 3.646 1.00 22.84 192 TYR A O 1
ATOM 1505 N N . ASN A 1 193 ? -55.687 -3.517 5.685 1.00 25.30 193 ASN A N 1
ATOM 1506 C CA . ASN A 1 193 ? -55.885 -4.962 5.444 1.00 25.30 193 ASN A CA 1
ATOM 1507 C C . ASN A 1 193 ? -54.656 -5.800 5.034 1.00 25.30 193 ASN A C 1
ATOM 1509 O O . ASN A 1 193 ? -54.052 -5.545 4.004 1.00 25.30 193 ASN A O 1
ATOM 1513 N N . THR A 1 194 ? -54.108 -6.753 5.809 1.00 23.97 194 THR A N 1
ATOM 1514 C CA . THR A 1 194 ? -54.551 -7.848 6.726 1.00 23.97 194 THR A CA 1
ATOM 1515 C C . THR A 1 194 ? -54.317 -9.243 6.128 1.00 23.97 194 THR A C 1
ATOM 1517 O O . THR A 1 194 ? -54.740 -9.560 5.025 1.00 23.97 194 THR A O 1
ATOM 1520 N N . THR A 1 195 ? -53.684 -10.096 6.945 1.00 24.69 195 THR A N 1
ATOM 1521 C CA . THR A 1 195 ? -53.709 -11.575 6.922 1.00 24.69 195 THR A CA 1
ATOM 1522 C C . THR A 1 195 ? -53.335 -12.330 5.638 1.00 24.69 195 THR A C 1
ATOM 1524 O O . THR A 1 195 ? -54.132 -12.480 4.720 1.00 24.69 195 THR A O 1
ATOM 1527 N N . SER A 1 196 ? -52.250 -13.102 5.710 1.00 25.36 196 SER A N 1
ATOM 1528 C CA . SER A 1 196 ? -52.375 -14.550 5.981 1.00 25.36 196 SER A CA 1
ATOM 1529 C C . SER A 1 196 ? -51.011 -15.188 6.274 1.00 25.36 196 SER A C 1
ATOM 1531 O O . SER A 1 196 ? -49.974 -14.721 5.811 1.00 25.36 196 SER A O 1
ATOM 1533 N N . ALA A 1 197 ? -51.009 -16.233 7.102 1.00 26.06 197 ALA A N 1
ATOM 1534 C CA . ALA A 1 197 ? -49.809 -16.970 7.485 1.00 26.06 197 ALA A CA 1
ATOM 1535 C C . ALA A 1 197 ? -49.771 -18.337 6.790 1.00 26.06 197 ALA A C 1
ATOM 1537 O O . ALA A 1 197 ? -50.787 -19.022 6.710 1.00 26.06 197 ALA A O 1
ATOM 1538 N N . SER A 1 198 ? -48.581 -18.775 6.383 1.00 26.30 198 SER A N 1
ATOM 1539 C CA . SER A 1 198 ? -48.277 -20.193 6.179 1.00 26.30 198 SER A CA 1
ATOM 1540 C C . SER A 1 198 ? -46.857 -20.450 6.678 1.00 26.30 198 SER A C 1
ATOM 1542 O O . SER A 1 198 ? -45.916 -19.765 6.286 1.00 26.30 198 SER A O 1
ATOM 1544 N N . GLY A 1 199 ? -46.714 -21.361 7.639 1.00 25.69 199 GLY A N 1
ATOM 1545 C CA . GLY A 1 199 ? -45.424 -21.682 8.244 1.00 25.69 199 GLY A CA 1
ATOM 1546 C C . GLY A 1 199 ? -44.834 -22.963 7.667 1.00 25.69 199 GLY A C 1
ATOM 1547 O O . GLY A 1 199 ? -45.570 -23.897 7.355 1.00 25.69 199 GLY A O 1
ATOM 1548 N N . SER A 1 200 ? -43.506 -23.045 7.630 1.00 25.38 200 SER A N 1
ATOM 1549 C CA . SER A 1 200 ? -42.770 -24.305 7.536 1.00 25.38 200 SER A CA 1
ATOM 1550 C C . SER A 1 200 ? -41.932 -24.499 8.802 1.00 25.38 200 SER A C 1
ATOM 1552 O O . SER A 1 200 ? -41.177 -23.622 9.226 1.00 25.38 200 SER A O 1
ATOM 1554 N N . LYS A 1 201 ? -42.106 -25.651 9.455 1.00 33.84 201 LYS A N 1
ATOM 1555 C CA . LYS A 1 201 ? -41.245 -26.095 10.557 1.00 33.84 201 LYS A CA 1
ATOM 1556 C C . LYS A 1 201 ? -39.998 -26.731 9.945 1.00 33.84 201 LYS A C 1
ATOM 1558 O O . LYS A 1 201 ? -40.168 -27.723 9.260 1.00 33.84 201 LYS A O 1
ATOM 1563 N N . ASP A 1 202 ? -38.806 -26.210 10.239 1.00 32.31 202 ASP A N 1
ATOM 1564 C CA . ASP A 1 202 ? -37.513 -26.902 10.033 1.00 32.31 202 ASP A CA 1
ATOM 1565 C C . ASP A 1 202 ? -36.391 -26.250 10.881 1.00 32.31 202 ASP A C 1
ATOM 1567 O O . ASP A 1 202 ? -35.318 -25.877 10.409 1.00 32.31 202 ASP A O 1
ATOM 1571 N N . GLY A 1 203 ? -36.670 -26.024 12.173 1.00 34.53 203 GLY A N 1
ATOM 1572 C CA . GLY A 1 203 ? -35.788 -25.262 13.076 1.00 34.53 203 GLY A CA 1
ATOM 1573 C C . GLY A 1 203 ? -35.049 -26.058 14.162 1.00 34.53 203 GLY A C 1
ATOM 1574 O O . GLY A 1 203 ? -34.067 -25.555 14.709 1.00 34.53 203 GLY A O 1
ATOM 1575 N N . SER A 1 204 ? -35.501 -27.269 14.510 1.00 33.84 204 SER A N 1
ATOM 1576 C CA . SER A 1 204 ? -35.050 -27.987 15.718 1.00 33.84 204 SER A CA 1
ATOM 1577 C C . SER A 1 204 ? -33.674 -28.643 15.580 1.00 33.84 204 SER A C 1
ATOM 1579 O O . SER A 1 204 ? -32.830 -28.524 16.472 1.00 33.84 204 SER A O 1
ATOM 1581 N N . ASP A 1 205 ? -33.405 -29.296 14.452 1.00 38.31 205 ASP A N 1
ATOM 1582 C CA . ASP A 1 205 ? -32.280 -30.238 14.356 1.00 38.31 205 ASP A CA 1
ATOM 1583 C C . ASP A 1 205 ? -30.930 -29.525 14.215 1.00 38.31 205 ASP A C 1
ATOM 1585 O O . ASP A 1 205 ? -29.900 -29.980 14.722 1.00 38.31 205 ASP A O 1
ATOM 1589 N N . ALA A 1 206 ? -30.936 -28.326 13.627 1.00 38.72 206 ALA A N 1
ATOM 1590 C CA . ALA A 1 206 ? -29.750 -27.488 13.531 1.00 38.72 206 ALA A CA 1
ATOM 1591 C C . ALA A 1 206 ? -29.254 -26.999 14.907 1.00 38.72 206 ALA A C 1
ATOM 1593 O O . ALA A 1 206 ? -28.080 -26.652 15.039 1.00 38.72 206 ALA A O 1
ATOM 1594 N N . ALA A 1 207 ? -30.105 -26.924 15.938 1.00 35.97 207 ALA A N 1
ATOM 1595 C CA . ALA A 1 207 ? -29.681 -26.560 17.294 1.00 35.97 207 ALA A CA 1
ATOM 1596 C C . ALA A 1 207 ? -28.967 -27.729 17.998 1.00 35.97 207 ALA A C 1
ATOM 1598 O O . ALA A 1 207 ? -27.868 -27.546 18.527 1.00 35.97 207 ALA A O 1
ATOM 1599 N N . ALA A 1 208 ? -29.522 -28.942 17.910 1.00 34.62 208 ALA A N 1
ATOM 1600 C CA . ALA A 1 208 ? -28.920 -30.154 18.475 1.00 34.62 208 ALA A CA 1
ATOM 1601 C C . ALA A 1 208 ? -27.550 -30.475 17.841 1.00 34.62 208 ALA A C 1
ATOM 1603 O O . ALA A 1 208 ? -26.567 -30.706 18.549 1.00 34.62 208 ALA A O 1
ATOM 1604 N N . LEU A 1 209 ? -27.440 -30.368 16.510 1.00 36.50 209 LEU A N 1
ATOM 1605 C CA . LEU A 1 209 ? -26.175 -30.529 15.777 1.00 36.50 209 LEU A CA 1
ATOM 1606 C C . LEU A 1 209 ? -25.117 -29.459 16.111 1.00 36.50 209 LEU A C 1
ATOM 1608 O O . LEU A 1 209 ? -23.924 -29.698 15.914 1.00 36.50 209 LEU A O 1
ATOM 1612 N N . ARG A 1 210 ? -25.519 -28.288 16.629 1.00 40.81 210 ARG A N 1
ATOM 1613 C CA . ARG A 1 210 ? -24.589 -27.251 17.113 1.00 40.81 210 ARG A CA 1
ATOM 1614 C C . ARG A 1 210 ? -24.075 -27.549 18.523 1.00 40.81 210 ARG A C 1
ATOM 1616 O O . ARG A 1 210 ? -22.877 -27.396 18.749 1.00 40.81 210 ARG A O 1
ATOM 1623 N N . ALA A 1 211 ? -24.919 -28.054 19.425 1.00 38.38 211 ALA A N 1
ATOM 1624 C CA . ALA A 1 211 ? -24.495 -28.492 20.760 1.00 38.38 211 ALA A CA 1
ATOM 1625 C C . ALA A 1 211 ? -23.498 -29.668 20.694 1.00 38.38 211 ALA A C 1
ATOM 1627 O O . ALA A 1 211 ? -22.433 -29.618 21.309 1.00 38.38 211 ALA A O 1
ATOM 1628 N N . ALA A 1 212 ? -23.775 -30.671 19.852 1.00 34.22 212 ALA A N 1
ATOM 1629 C CA . ALA A 1 212 ? -22.897 -31.830 19.654 1.00 34.22 212 ALA A CA 1
ATOM 1630 C C . ALA A 1 212 ? -21.501 -31.478 19.088 1.00 34.22 212 ALA A C 1
ATOM 1632 O O . ALA A 1 212 ? -20.565 -32.270 19.203 1.00 34.22 212 ALA A O 1
ATOM 1633 N N . ARG A 1 213 ? -21.338 -30.295 18.475 1.00 34.06 213 ARG A N 1
ATOM 1634 C CA . ARG A 1 213 ? -20.066 -29.855 17.877 1.00 34.06 213 ARG A CA 1
ATOM 1635 C C . ARG A 1 213 ? -19.118 -29.174 18.867 1.00 34.06 213 ARG A C 1
ATOM 1637 O O . ARG A 1 213 ? -17.915 -29.224 18.631 1.00 34.06 213 ARG A O 1
ATOM 1644 N N . LEU A 1 214 ? -19.623 -28.583 19.958 1.00 33.66 214 LEU A N 1
ATOM 1645 C CA . LEU A 1 214 ? -18.769 -28.017 21.016 1.00 33.66 214 LEU A CA 1
ATOM 1646 C C . LEU A 1 214 ? -18.097 -29.116 21.849 1.00 33.66 214 LEU A C 1
ATOM 1648 O O . LEU A 1 214 ? -16.892 -29.058 22.077 1.00 33.66 214 LEU A O 1
ATOM 1652 N N . HIS A 1 215 ? -18.844 -30.164 22.209 1.00 32.06 215 HIS A N 1
ATOM 1653 C CA . HIS A 1 215 ? -18.360 -31.242 23.084 1.00 32.06 215 HIS A CA 1
ATOM 1654 C C . HIS A 1 215 ? -17.161 -32.033 22.517 1.00 32.06 215 HIS A C 1
ATOM 1656 O O . HIS A 1 215 ? -16.503 -32.783 23.237 1.00 32.06 215 HIS A O 1
ATOM 1662 N N . LYS A 1 216 ? -16.858 -31.872 21.220 1.00 33.41 216 LYS A N 1
ATOM 1663 C CA . LYS A 1 216 ? -15.745 -32.546 20.538 1.00 33.41 216 LYS A CA 1
ATOM 1664 C C . LYS A 1 216 ? -14.386 -31.849 20.719 1.00 33.41 216 LYS A C 1
ATOM 1666 O O . LYS A 1 216 ? -13.372 -32.450 20.382 1.00 33.41 216 LYS A O 1
ATOM 1671 N N . TYR A 1 217 ? -14.354 -30.628 21.262 1.00 33.59 217 TYR A N 1
ATOM 1672 C CA . TYR A 1 217 ? -13.109 -29.905 21.563 1.00 33.59 217 TYR A CA 1
ATOM 1673 C C . TYR A 1 217 ? -12.622 -30.073 23.012 1.00 33.59 217 TYR A C 1
ATOM 1675 O O . TYR A 1 217 ? -11.467 -29.774 23.294 1.00 33.59 217 TYR A O 1
ATOM 1683 N N . GLU A 1 218 ? -13.450 -30.604 23.914 1.00 32.69 218 GLU A N 1
ATOM 1684 C CA . GLU A 1 218 ? -13.092 -30.777 25.334 1.00 32.69 218 GLU A CA 1
ATOM 1685 C C . GLU A 1 218 ? -12.374 -32.110 25.631 1.00 32.69 218 GLU A C 1
ATOM 1687 O O . GLU A 1 218 ? -11.692 -32.225 26.642 1.00 32.69 218 GLU A O 1
ATOM 1692 N N . ASN A 1 219 ? -12.472 -33.104 24.736 1.00 30.75 219 ASN A N 1
ATOM 1693 C CA . ASN A 1 219 ? -12.001 -34.481 24.973 1.00 30.75 219 ASN A CA 1
ATOM 1694 C C . ASN A 1 219 ? -10.807 -34.929 24.099 1.00 30.75 219 ASN A C 1
ATOM 1696 O O . ASN A 1 219 ? -10.513 -36.119 24.022 1.00 30.75 219 ASN A O 1
ATOM 1700 N N . ALA A 1 220 ? -10.082 -34.007 23.457 1.00 31.70 220 ALA A N 1
ATOM 1701 C CA . ALA A 1 220 ? -8.874 -34.331 22.678 1.00 31.70 220 ALA A CA 1
ATOM 1702 C C . ALA A 1 220 ? -7.585 -34.438 23.533 1.00 31.70 220 ALA A C 1
ATOM 1704 O O . ALA A 1 220 ? -6.482 -34.471 22.993 1.00 31.70 220 ALA A O 1
ATOM 1705 N N . GLY A 1 221 ? -7.716 -34.472 24.865 1.00 33.22 221 GLY A N 1
ATOM 1706 C CA . GLY A 1 221 ? -6.619 -34.361 25.832 1.00 33.22 221 GLY A CA 1
ATOM 1707 C C . GLY A 1 221 ? -6.384 -35.595 26.708 1.00 33.22 221 GLY A C 1
ATOM 1708 O O . GLY A 1 221 ? -6.171 -35.432 27.904 1.00 33.22 221 GLY A O 1
ATOM 1709 N N . SER A 1 222 ? -6.440 -36.816 26.163 1.00 34.12 222 SER A N 1
ATOM 1710 C CA . SER A 1 222 ? -5.886 -38.013 26.824 1.00 34.12 222 SER A CA 1
ATOM 1711 C C . SER A 1 222 ? -5.813 -39.212 25.876 1.00 34.12 222 SER A C 1
ATOM 1713 O O . SER A 1 222 ? -6.847 -39.760 25.515 1.00 34.12 222 SER A O 1
ATOM 1715 N N . PHE A 1 223 ? -4.601 -39.648 25.522 1.00 26.94 223 PHE A N 1
ATOM 1716 C CA . PHE A 1 223 ? -4.257 -41.064 25.322 1.00 26.94 223 PHE A CA 1
ATOM 1717 C C . PHE A 1 223 ? -2.732 -41.209 25.380 1.00 26.94 223 PHE A C 1
ATOM 1719 O O . PHE A 1 223 ? -2.014 -40.729 24.507 1.00 26.94 223 PHE A O 1
ATOM 1726 N N . GLY A 1 224 ? -2.228 -41.835 26.445 1.00 24.69 224 GLY A N 1
ATOM 1727 C CA . GLY A 1 224 ? -0.801 -42.101 26.615 1.00 24.69 224 GLY A CA 1
ATOM 1728 C C . GLY A 1 224 ? -0.387 -43.454 26.034 1.00 24.69 224 GLY A C 1
ATOM 1729 O O . GLY A 1 224 ? -1.154 -44.414 26.083 1.00 24.69 224 GLY A O 1
ATOM 1730 N N . ALA A 1 225 ? 0.858 -43.543 25.566 1.00 25.73 225 ALA A N 1
ATOM 1731 C CA . ALA A 1 225 ? 1.556 -44.801 25.309 1.00 25.73 225 ALA A CA 1
ATOM 1732 C C . ALA A 1 225 ? 2.901 -44.797 26.055 1.00 25.73 225 ALA A C 1
ATOM 1734 O O . ALA A 1 225 ? 3.607 -43.789 26.101 1.00 25.73 225 ALA A O 1
ATOM 1735 N N . THR A 1 226 ? 3.216 -45.910 26.709 1.00 22.09 226 THR A N 1
ATOM 1736 C CA . THR A 1 226 ? 4.207 -46.008 27.788 1.00 22.09 226 THR A CA 1
ATOM 1737 C C . THR A 1 226 ? 5.534 -46.654 27.362 1.00 22.09 226 THR A C 1
ATOM 1739 O O . THR A 1 226 ? 5.521 -47.661 26.664 1.00 22.09 226 THR A O 1
ATOM 1742 N N . VAL A 1 227 ? 6.634 -46.195 28.001 1.00 23.69 227 VAL A N 1
ATOM 1743 C CA . VAL A 1 227 ? 7.851 -46.976 28.388 1.00 23.69 227 VAL A CA 1
ATOM 1744 C C . VAL A 1 227 ? 8.925 -47.209 27.287 1.00 23.69 227 VAL A C 1
ATOM 1746 O O . VAL A 1 227 ? 8.561 -47.302 26.121 1.00 23.69 227 VAL A O 1
ATOM 1749 N N . PRO A 1 228 ? 10.251 -47.321 27.609 1.00 26.69 228 PRO A N 1
ATOM 1750 C CA . PRO A 1 228 ? 10.922 -47.359 28.926 1.00 26.69 228 PRO A CA 1
ATOM 1751 C C . PRO A 1 228 ? 11.943 -46.236 29.239 1.00 26.69 228 PRO A C 1
ATOM 1753 O O . PRO A 1 228 ? 12.441 -45.511 28.387 1.00 26.69 228 PRO A O 1
ATOM 1756 N N . LYS A 1 229 ? 12.324 -46.182 30.524 1.00 22.38 229 LYS A N 1
ATOM 1757 C CA . LYS A 1 229 ? 13.372 -45.327 31.115 1.00 22.38 229 LYS A CA 1
ATOM 1758 C C . LYS A 1 229 ? 14.796 -45.784 30.750 1.00 22.38 229 LYS A C 1
ATOM 1760 O O . LYS A 1 229 ? 15.083 -46.978 30.822 1.00 22.38 229 LYS A O 1
ATOM 1765 N N . LYS A 1 230 ? 15.739 -44.836 30.660 1.00 23.92 230 LYS A N 1
ATOM 1766 C CA . LYS A 1 230 ? 17.097 -45.002 31.223 1.00 23.92 230 LYS A CA 1
ATOM 1767 C C . LYS A 1 230 ? 17.447 -43.812 32.123 1.00 23.92 230 LYS A C 1
ATOM 1769 O O . LYS A 1 230 ? 17.111 -42.674 31.823 1.00 23.92 230 LYS A O 1
ATOM 1774 N N . ARG A 1 231 ? 18.061 -44.111 33.272 1.00 21.22 231 ARG A N 1
ATOM 1775 C CA . ARG A 1 231 ? 18.541 -43.136 34.268 1.00 21.22 231 ARG A CA 1
ATOM 1776 C C . ARG A 1 231 ? 19.864 -42.525 33.807 1.00 21.22 231 ARG A C 1
ATOM 1778 O O . ARG A 1 231 ? 20.705 -43.279 33.341 1.00 21.22 231 ARG A O 1
ATOM 1785 N N . HIS A 1 232 ? 20.095 -41.254 34.126 1.00 25.06 232 HIS A N 1
ATOM 1786 C CA . HIS A 1 232 ? 21.270 -40.833 34.902 1.00 25.06 232 HIS A CA 1
ATOM 1787 C C . HIS A 1 232 ? 20.901 -39.621 35.781 1.00 25.06 232 HIS A C 1
ATOM 1789 O O . HIS A 1 232 ? 19.748 -39.192 35.791 1.00 25.06 232 HIS A O 1
ATOM 1795 N N . THR A 1 233 ? 21.805 -39.208 36.668 1.00 22.77 233 THR A N 1
ATOM 1796 C CA . THR A 1 233 ? 21.468 -38.669 38.000 1.00 22.77 233 THR A CA 1
ATOM 1797 C C . THR A 1 233 ? 21.913 -37.230 38.252 1.00 22.77 233 THR A C 1
ATOM 1799 O O . THR A 1 233 ? 23.040 -36.902 37.918 1.00 22.77 233 THR A O 1
ATOM 1802 N N . LYS A 1 234 ? 21.074 -36.482 38.994 1.00 23.50 234 LYS A N 1
ATOM 1803 C CA . LYS A 1 234 ? 21.381 -35.343 39.896 1.00 23.50 234 LYS A CA 1
ATOM 1804 C C . LYS A 1 234 ? 22.424 -34.300 39.434 1.00 23.50 234 LYS A C 1
ATOM 1806 O O . LYS A 1 234 ? 23.613 -34.578 39.495 1.00 23.50 234 LYS A O 1
ATOM 1811 N N . GLN A 1 235 ? 22.003 -33.033 39.389 1.00 22.97 235 GLN A N 1
ATOM 1812 C CA . GLN A 1 235 ? 22.210 -32.131 40.540 1.00 22.97 235 GLN A CA 1
ATOM 1813 C C . GLN A 1 235 ? 21.188 -30.972 40.544 1.00 22.97 235 GLN A C 1
ATOM 1815 O O . GLN A 1 235 ? 20.178 -31.070 39.849 1.00 22.97 235 GLN A O 1
ATOM 1820 N N . LYS A 1 236 ? 21.347 -30.014 41.463 1.00 21.23 236 LYS A N 1
ATOM 1821 C CA . LYS A 1 236 ? 20.331 -29.095 42.016 1.00 21.23 236 LYS A CA 1
ATOM 1822 C C . LYS A 1 236 ? 20.872 -27.652 41.971 1.00 21.23 236 LYS A C 1
ATOM 1824 O O . LYS A 1 236 ? 22.062 -27.500 41.731 1.00 21.23 236 LYS A O 1
ATOM 1829 N N . GLU A 1 237 ? 20.014 -26.670 42.278 1.00 23.20 237 GLU A N 1
ATOM 1830 C CA . GLU A 1 237 ? 20.320 -25.221 42.359 1.00 23.20 237 GLU A CA 1
ATOM 1831 C C . GLU A 1 237 ? 20.574 -24.543 40.981 1.00 23.20 237 GLU A C 1
ATOM 1833 O O . GLU A 1 237 ? 20.980 -25.203 40.031 1.00 23.20 237 GLU A O 1
ATOM 1838 N N . GLU A 1 238 ? 20.252 -23.262 40.747 1.00 22.84 238 GLU A N 1
ATOM 1839 C CA . GLU A 1 238 ? 19.618 -22.243 41.609 1.00 22.84 238 GLU A CA 1
ATOM 1840 C C . GLU A 1 238 ? 18.786 -21.224 40.795 1.00 22.84 238 GLU A C 1
ATOM 1842 O O . GLU A 1 238 ? 18.805 -21.224 39.565 1.00 22.84 238 GLU A O 1
ATOM 1847 N N . VAL A 1 239 ? 18.025 -20.367 41.486 1.00 26.12 239 VAL A N 1
ATOM 1848 C CA . VAL A 1 239 ? 17.266 -19.255 40.883 1.00 26.12 239 VAL A CA 1
ATOM 1849 C C . VAL A 1 239 ? 18.206 -18.082 40.624 1.00 26.12 239 VAL A C 1
ATOM 1851 O O . VAL A 1 239 ? 18.835 -17.610 41.566 1.00 26.12 239 VAL A O 1
ATOM 1854 N N . ILE A 1 240 ? 18.244 -17.557 39.396 1.00 23.22 240 ILE A N 1
ATOM 1855 C CA . ILE A 1 240 ? 18.894 -16.273 39.097 1.00 23.22 240 ILE A CA 1
ATOM 1856 C C . ILE A 1 240 ? 17.980 -15.437 38.191 1.00 23.22 240 ILE A C 1
ATOM 1858 O O . ILE A 1 240 ? 17.691 -15.812 37.055 1.00 23.22 240 ILE A O 1
ATOM 1862 N N . GLU A 1 241 ? 17.527 -14.295 38.712 1.00 25.80 241 GLU A N 1
ATOM 1863 C CA . GLU A 1 241 ? 17.025 -13.178 37.908 1.00 25.80 241 GLU A CA 1
ATOM 1864 C C . GLU A 1 241 ? 18.197 -12.566 37.132 1.00 25.80 241 GLU A C 1
ATOM 1866 O O . GLU A 1 241 ? 19.224 -12.262 37.737 1.00 25.80 241 GLU A O 1
ATOM 1871 N N . LEU A 1 242 ? 18.048 -12.319 35.828 1.00 23.06 242 LEU A N 1
ATOM 1872 C CA . LEU A 1 242 ? 18.964 -11.436 35.102 1.00 23.06 242 LEU A CA 1
ATOM 1873 C C . LEU A 1 242 ? 18.188 -10.298 34.442 1.00 23.06 242 LEU A C 1
ATOM 1875 O O . LEU A 1 242 ? 17.214 -10.508 33.719 1.00 23.06 242 LEU A O 1
ATOM 1879 N N . LEU A 1 243 ? 18.631 -9.095 34.795 1.00 22.48 243 LEU A N 1
ATOM 1880 C CA . LEU A 1 243 ? 18.111 -7.799 34.384 1.00 22.48 243 LEU A CA 1
ATOM 1881 C C . LEU A 1 243 ? 18.547 -7.457 32.952 1.00 22.48 243 LEU A C 1
ATOM 1883 O O . LEU A 1 243 ? 19.493 -8.039 32.424 1.00 22.48 243 LEU A O 1
ATOM 1887 N N . ASP A 1 244 ? 17.873 -6.474 32.354 1.00 25.95 244 ASP A N 1
ATOM 1888 C CA . ASP A 1 244 ? 18.343 -5.805 31.139 1.00 25.95 244 ASP A CA 1
ATOM 1889 C C . ASP A 1 244 ? 19.733 -5.185 31.366 1.00 25.95 244 ASP A C 1
ATOM 1891 O O . ASP A 1 244 ? 19.908 -4.427 32.326 1.00 25.95 244 ASP A O 1
ATOM 1895 N N . SER A 1 245 ? 20.682 -5.410 30.451 1.00 24.17 245 SER A N 1
ATOM 1896 C CA . SER A 1 245 ? 21.847 -4.531 30.322 1.00 24.17 245 SER A CA 1
ATOM 1897 C C . SER A 1 245 ? 22.407 -4.435 28.891 1.00 24.17 245 SER A C 1
ATOM 1899 O O . SER A 1 245 ? 22.403 -5.395 28.118 1.00 24.17 245 SER A O 1
ATOM 1901 N N . ASP A 1 246 ? 22.887 -3.220 28.622 1.00 24.22 246 ASP A N 1
ATOM 1902 C CA . ASP A 1 246 ? 24.029 -2.827 27.788 1.00 24.22 246 ASP A CA 1
ATOM 1903 C C . ASP A 1 246 ? 23.884 -2.446 26.299 1.00 24.22 246 ASP A C 1
ATOM 1905 O O . ASP A 1 246 ? 23.136 -3.014 25.497 1.00 24.22 246 ASP A O 1
ATOM 1909 N N . ASP A 1 247 ? 24.646 -1.386 26.009 1.00 25.02 247 ASP A N 1
ATOM 1910 C CA . ASP A 1 247 ? 24.761 -0.561 24.806 1.00 25.02 247 ASP A CA 1
ATOM 1911 C C . ASP A 1 247 ? 26.101 -0.821 24.070 1.00 25.02 247 ASP A C 1
ATOM 1913 O O . ASP A 1 247 ? 26.960 -1.533 24.581 1.00 25.02 247 ASP A O 1
ATOM 1917 N N . GLU A 1 248 ? 26.280 -0.152 22.918 1.00 26.89 248 GLU A N 1
ATOM 1918 C CA . GLU A 1 248 ? 27.550 0.146 22.209 1.00 26.89 248 GLU A CA 1
ATOM 1919 C C . GLU A 1 248 ? 28.454 -1.030 21.757 1.00 26.89 248 GLU A C 1
ATOM 1921 O O . GLU A 1 248 ? 29.027 -1.753 22.563 1.00 26.89 248 GLU A O 1
ATOM 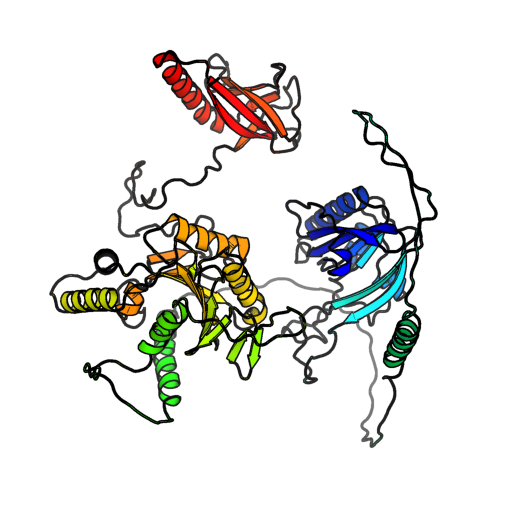1926 N N . ASP A 1 249 ? 28.729 -1.117 20.444 1.00 24.97 249 ASP A N 1
ATOM 1927 C CA . ASP A 1 249 ? 30.072 -0.742 19.954 1.00 24.97 249 ASP A CA 1
ATOM 1928 C C . ASP A 1 249 ? 30.118 -0.508 18.424 1.00 24.97 249 ASP A C 1
ATOM 1930 O O . ASP A 1 249 ? 29.258 -0.964 17.662 1.00 24.97 249 ASP A O 1
ATOM 1934 N N . VAL A 1 250 ? 31.139 0.221 17.958 1.00 26.44 250 VAL A N 1
ATOM 1935 C CA . VAL A 1 250 ? 31.209 0.824 16.611 1.00 26.44 250 VAL A CA 1
ATOM 1936 C C . VAL A 1 250 ? 32.515 0.464 15.882 1.00 26.44 250 VAL A C 1
ATOM 1938 O O . VAL A 1 250 ? 33.580 0.799 16.390 1.00 26.44 250 VAL A O 1
ATOM 1941 N N . ASN A 1 251 ? 32.457 -0.094 14.652 1.00 26.16 251 ASN A N 1
ATOM 1942 C CA . ASN A 1 251 ? 33.178 0.405 13.444 1.00 26.16 251 ASN A CA 1
ATOM 1943 C C . ASN A 1 251 ? 33.274 -0.554 12.221 1.00 26.16 251 ASN A C 1
ATOM 1945 O O . ASN A 1 251 ? 33.841 -1.637 12.284 1.00 26.16 251 ASN A O 1
ATOM 1949 N N . ASN A 1 252 ? 32.859 -0.019 11.064 1.00 24.78 252 ASN A N 1
ATOM 1950 C CA . ASN A 1 252 ? 33.636 0.142 9.815 1.00 24.78 252 ASN A CA 1
ATOM 1951 C C . ASN A 1 252 ? 34.334 -1.056 9.102 1.00 24.78 252 ASN A C 1
ATOM 1953 O O . ASN A 1 252 ? 35.379 -1.538 9.530 1.00 24.78 252 ASN A O 1
ATOM 1957 N N . CYS A 1 253 ? 33.900 -1.353 7.865 1.00 23.02 253 CYS A N 1
ATOM 1958 C CA . CYS A 1 253 ? 34.811 -1.669 6.749 1.00 23.02 253 CYS A CA 1
ATOM 1959 C C . CYS A 1 253 ? 34.182 -1.292 5.388 1.00 23.02 253 CYS A C 1
ATOM 1961 O O . CYS A 1 253 ? 32.959 -1.237 5.251 1.00 23.02 253 CYS A O 1
ATOM 1963 N N . ALA A 1 254 ? 35.021 -0.989 4.393 1.00 24.75 254 ALA A N 1
ATOM 1964 C CA . ALA A 1 254 ? 34.666 -0.166 3.238 1.00 24.75 254 ALA A CA 1
ATOM 1965 C C . ALA A 1 254 ? 34.379 -0.919 1.918 1.00 24.75 254 ALA A C 1
ATOM 1967 O O . ALA A 1 254 ? 34.608 -2.111 1.743 1.00 24.75 254 ALA A O 1
ATOM 1968 N N . THR A 1 255 ? 33.883 -0.132 0.967 1.00 35.28 255 THR A N 1
ATOM 1969 C CA . THR A 1 255 ? 33.570 -0.415 -0.441 1.00 35.28 255 THR A CA 1
ATOM 1970 C C . THR A 1 255 ? 34.656 -1.140 -1.258 1.00 35.28 255 THR A C 1
ATOM 1972 O O . THR A 1 255 ? 35.751 -0.600 -1.415 1.00 35.28 255 THR A O 1
ATOM 1975 N N . SER A 1 256 ? 34.295 -2.242 -1.937 1.00 30.53 256 SER A N 1
ATOM 1976 C CA . SER A 1 256 ? 34.998 -2.733 -3.154 1.00 30.53 256 SER A CA 1
ATOM 1977 C C . SER A 1 256 ? 34.249 -3.816 -3.971 1.00 30.53 256 SER A C 1
ATOM 1979 O O . SER A 1 256 ? 34.330 -3.822 -5.197 1.00 30.53 256 SER A O 1
ATOM 1981 N N . ASN A 1 257 ? 33.468 -4.704 -3.345 1.00 34.06 257 ASN A N 1
ATOM 1982 C CA . ASN A 1 257 ? 33.059 -6.005 -3.929 1.00 34.06 257 ASN A CA 1
ATOM 1983 C C . ASN A 1 257 ? 31.929 -6.024 -5.002 1.00 34.06 257 ASN A C 1
ATOM 1985 O O . ASN A 1 257 ? 31.322 -7.073 -5.238 1.00 34.06 257 ASN A O 1
ATOM 1989 N N . SER A 1 258 ? 31.599 -4.907 -5.661 1.00 43.81 258 SER A N 1
ATOM 1990 C CA . SER A 1 258 ? 30.403 -4.824 -6.533 1.00 43.81 258 SER A CA 1
ATOM 1991 C C . SER A 1 258 ? 30.532 -5.490 -7.911 1.00 43.81 258 SER A C 1
ATOM 1993 O O . SER A 1 258 ? 29.516 -5.885 -8.468 1.00 43.81 258 SER A O 1
ATOM 1995 N N . LEU A 1 259 ? 31.732 -5.578 -8.496 1.00 36.03 259 LEU A N 1
ATOM 1996 C CA . LEU A 1 259 ? 31.895 -5.990 -9.904 1.00 36.03 259 LEU A CA 1
ATOM 1997 C C . LEU A 1 259 ? 32.200 -7.485 -10.086 1.00 36.03 259 LEU A C 1
ATOM 1999 O O . LEU A 1 259 ? 31.729 -8.097 -11.043 1.00 36.03 259 LEU A O 1
ATOM 2003 N N . GLU A 1 260 ? 32.940 -8.104 -9.164 1.00 33.41 260 GLU A N 1
ATOM 2004 C CA . GLU A 1 260 ? 33.217 -9.550 -9.221 1.00 33.41 260 GLU A CA 1
ATOM 2005 C C . GLU A 1 260 ? 31.995 -10.391 -8.819 1.00 33.41 260 GLU A C 1
ATOM 2007 O O . GLU A 1 260 ? 31.760 -11.466 -9.376 1.00 33.41 260 GLU A O 1
ATOM 2012 N N . SER A 1 261 ? 31.165 -9.873 -7.908 1.00 38.12 261 SER A N 1
ATOM 2013 C CA . SER A 1 261 ? 29.930 -10.528 -7.465 1.00 38.12 261 SER A CA 1
ATOM 2014 C C . SER A 1 261 ? 28.862 -10.596 -8.568 1.00 38.12 261 SER A C 1
ATOM 2016 O O . SER A 1 261 ? 28.214 -11.634 -8.718 1.00 38.12 261 SER A O 1
ATOM 2018 N N . ASP A 1 262 ? 28.735 -9.553 -9.396 1.00 37.47 262 ASP A N 1
ATOM 2019 C CA . ASP A 1 262 ? 27.848 -9.547 -10.569 1.00 37.47 262 ASP A CA 1
ATOM 2020 C C . ASP A 1 262 ? 28.324 -10.513 -11.674 1.00 37.47 262 ASP A C 1
ATOM 2022 O O . ASP A 1 262 ? 27.504 -11.170 -12.324 1.00 37.47 262 ASP A O 1
ATOM 2026 N N . ARG A 1 263 ? 29.643 -10.678 -11.858 1.00 38.44 263 ARG A N 1
ATOM 2027 C CA . ARG A 1 263 ? 30.201 -11.642 -12.825 1.00 38.44 263 ARG A CA 1
ATOM 2028 C C . ARG A 1 263 ? 29.924 -13.093 -12.418 1.00 38.44 263 ARG A C 1
ATOM 2030 O O . ARG A 1 263 ? 29.428 -13.877 -13.228 1.00 38.44 263 ARG A O 1
ATOM 2037 N N . ALA A 1 264 ? 30.166 -13.427 -11.150 1.00 37.88 264 ALA A N 1
ATOM 2038 C CA . ALA A 1 264 ? 29.890 -14.756 -10.601 1.00 37.88 264 ALA A CA 1
ATOM 2039 C C . ALA A 1 264 ? 28.388 -15.116 -10.596 1.00 37.88 264 ALA A C 1
ATOM 2041 O O . ALA A 1 264 ? 28.031 -16.295 -10.557 1.00 37.88 264 ALA A O 1
ATOM 2042 N N . LEU A 1 265 ? 27.499 -14.116 -10.639 1.00 38.97 265 LEU A N 1
ATOM 2043 C CA . LEU A 1 265 ? 26.053 -14.309 -10.752 1.00 38.97 265 LEU A CA 1
ATOM 2044 C C . LEU A 1 265 ? 25.641 -14.731 -12.174 1.00 38.97 265 LEU A C 1
ATOM 2046 O O . LEU A 1 265 ? 24.878 -15.685 -12.327 1.00 38.97 265 LEU A O 1
ATOM 2050 N N . ALA A 1 266 ? 26.176 -14.074 -13.208 1.00 37.03 266 ALA A N 1
ATOM 2051 C CA . ALA A 1 266 ? 25.872 -14.394 -14.606 1.00 37.03 266 ALA A CA 1
ATOM 2052 C C . ALA A 1 266 ? 26.390 -15.788 -15.018 1.00 37.03 266 ALA A C 1
ATOM 2054 O O . ALA A 1 266 ? 25.645 -16.584 -15.589 1.00 37.03 266 ALA A O 1
ATOM 2055 N N . GLU A 1 267 ? 27.632 -16.124 -14.651 1.00 39.38 267 GLU A N 1
ATOM 2056 C CA . GLU A 1 267 ? 28.261 -17.425 -14.951 1.00 39.38 267 GLU A CA 1
ATOM 2057 C C . GLU A 1 267 ? 27.625 -18.612 -14.193 1.00 39.38 267 GLU A C 1
ATOM 2059 O O . GLU A 1 267 ? 27.966 -19.772 -14.454 1.00 39.38 267 GLU A O 1
ATOM 2064 N N . ARG A 1 268 ? 26.732 -18.348 -13.228 1.00 38.19 268 ARG A N 1
ATOM 2065 C CA . ARG A 1 268 ? 26.019 -19.366 -12.443 1.00 38.19 268 ARG A CA 1
ATOM 2066 C C . ARG A 1 268 ? 24.582 -19.579 -12.916 1.00 38.19 268 ARG A C 1
ATOM 2068 O O . ARG A 1 268 ? 24.196 -20.730 -13.083 1.00 38.19 268 ARG A O 1
ATOM 2075 N N . LEU A 1 269 ? 23.847 -18.502 -13.211 1.00 40.56 269 LEU A N 1
ATOM 2076 C CA . LEU A 1 269 ? 22.507 -18.586 -13.809 1.00 40.56 269 LEU A CA 1
ATOM 2077 C C . LEU A 1 269 ? 22.524 -19.422 -15.099 1.00 40.56 269 LEU A C 1
ATOM 2079 O O . LEU A 1 269 ? 21.685 -20.297 -15.277 1.00 40.56 269 LEU A O 1
ATOM 2083 N N . GLN A 1 270 ? 23.545 -19.240 -15.944 1.00 40.34 270 GLN A N 1
ATOM 2084 C CA . GLN A 1 270 ? 23.657 -19.990 -17.196 1.00 40.34 270 GLN A CA 1
ATOM 2085 C C . GLN A 1 270 ? 23.903 -21.503 -16.989 1.00 40.34 270 GLN A C 1
ATOM 2087 O O . GLN A 1 270 ? 23.383 -22.315 -17.746 1.00 40.34 270 GLN A O 1
ATOM 2092 N N . ARG A 1 271 ? 24.638 -21.906 -15.939 1.00 36.34 271 ARG A N 1
ATOM 2093 C CA . ARG A 1 271 ? 24.876 -23.331 -15.619 1.00 36.34 271 ARG A CA 1
ATOM 2094 C C . ARG A 1 271 ? 23.648 -24.034 -15.048 1.00 36.34 271 ARG A C 1
ATOM 2096 O O . ARG A 1 271 ? 23.492 -25.234 -15.243 1.00 36.34 271 ARG A O 1
ATOM 2103 N N . GLU A 1 272 ? 22.801 -23.306 -14.327 1.00 36.88 272 GLU A N 1
ATOM 2104 C CA . GLU A 1 272 ? 21.565 -23.846 -13.753 1.00 36.88 272 GLU A CA 1
ATOM 2105 C C . GLU A 1 272 ? 20.453 -23.942 -14.832 1.00 36.88 272 GLU A C 1
ATOM 2107 O O . GLU A 1 272 ? 19.673 -24.893 -14.819 1.00 36.88 272 GLU A O 1
ATOM 2112 N N . GLU A 1 273 ? 20.451 -23.060 -15.845 1.00 40.31 273 GLU A N 1
ATOM 2113 C CA . GLU A 1 273 ? 19.588 -23.167 -17.041 1.00 40.31 273 GLU A CA 1
ATOM 2114 C C . GLU A 1 273 ? 19.960 -24.348 -17.965 1.00 40.31 273 GLU A C 1
ATOM 2116 O O . GLU A 1 273 ? 19.074 -25.013 -18.505 1.00 40.31 273 GLU A O 1
ATOM 2121 N N . GLU A 1 274 ? 21.254 -24.653 -18.125 1.00 33.16 274 GLU A N 1
ATOM 2122 C CA . GLU A 1 274 ? 21.741 -25.737 -18.998 1.00 33.16 274 GLU A CA 1
ATOM 2123 C C . GLU A 1 274 ? 21.387 -27.155 -18.482 1.00 33.16 274 GLU A C 1
ATOM 2125 O O . GLU A 1 274 ? 21.311 -28.090 -19.281 1.00 33.16 274 GLU A O 1
ATOM 2130 N N . MET A 1 275 ? 21.093 -27.337 -17.183 1.00 32.84 275 MET A N 1
ATOM 2131 C CA . MET A 1 275 ? 20.761 -28.657 -16.609 1.00 32.84 275 MET A CA 1
ATOM 2132 C C . MET A 1 275 ? 19.283 -29.076 -16.719 1.00 32.84 275 MET A C 1
ATOM 2134 O O . MET A 1 275 ? 18.995 -30.270 -16.674 1.00 32.84 275 MET A O 1
ATOM 2138 N N . ASN A 1 276 ? 18.342 -28.145 -16.913 1.00 35.94 276 ASN A N 1
ATOM 2139 C CA . ASN A 1 276 ? 16.901 -28.461 -16.974 1.00 35.94 276 ASN A CA 1
ATOM 2140 C C . ASN A 1 276 ? 16.386 -28.781 -18.398 1.00 35.94 276 ASN A C 1
ATOM 2142 O O . ASN A 1 276 ? 15.186 -28.941 -18.610 1.00 35.94 276 ASN A O 1
ATOM 2146 N N . GLY A 1 277 ? 17.280 -28.875 -19.388 1.00 30.70 277 GLY A N 1
ATOM 2147 C CA . GLY A 1 277 ? 16.948 -28.972 -20.816 1.00 30.70 277 GLY A CA 1
ATOM 2148 C C . GLY A 1 277 ? 16.703 -30.374 -21.395 1.00 30.70 277 GLY A C 1
ATOM 2149 O O . GLY A 1 277 ? 16.744 -30.513 -22.615 1.00 30.70 277 GLY A O 1
ATOM 2150 N N . HIS A 1 278 ? 16.482 -31.414 -20.582 1.00 27.17 278 HIS A N 1
ATOM 2151 C CA . HIS A 1 278 ? 16.292 -32.792 -21.064 1.00 27.17 278 HIS A CA 1
ATOM 2152 C C . HIS A 1 278 ? 14.912 -33.368 -20.709 1.00 27.17 278 HIS A C 1
ATOM 2154 O O . HIS A 1 278 ? 14.766 -34.019 -19.683 1.00 27.17 278 HIS A O 1
ATOM 2160 N N . HIS A 1 279 ? 13.927 -33.175 -21.596 1.00 26.81 279 HIS A N 1
ATOM 2161 C CA . HIS A 1 279 ? 12.941 -34.198 -21.998 1.00 26.81 279 HIS A CA 1
ATOM 2162 C C . HIS A 1 279 ? 12.161 -33.735 -23.254 1.00 26.81 279 HIS A C 1
ATOM 2164 O O . HIS A 1 279 ? 11.507 -32.695 -23.255 1.00 26.81 279 HIS A O 1
ATOM 2170 N N . SER A 1 280 ? 12.270 -34.509 -24.339 1.00 30.77 280 SER A N 1
ATOM 2171 C CA . SER A 1 280 ? 11.559 -34.388 -25.632 1.00 30.77 280 SER A CA 1
ATOM 2172 C C . SER A 1 280 ? 10.156 -35.053 -25.566 1.00 30.77 280 SER A C 1
ATOM 2174 O O . SER A 1 280 ? 9.851 -35.641 -24.534 1.00 30.77 280 SER A O 1
ATOM 2176 N N . PHE A 1 281 ? 9.194 -35.044 -26.512 1.00 26.34 281 PHE A N 1
ATOM 2177 C CA . PHE A 1 281 ? 9.030 -34.844 -27.981 1.00 26.34 281 PHE A CA 1
ATOM 2178 C C . PHE A 1 281 ? 7.517 -34.499 -28.251 1.00 26.34 281 PHE A C 1
ATOM 2180 O O . PHE A 1 281 ? 6.747 -34.554 -27.298 1.00 26.34 281 PHE A O 1
ATOM 2187 N N . ALA A 1 282 ? 6.933 -34.205 -29.434 1.00 25.41 282 ALA A N 1
ATOM 2188 C CA . ALA A 1 282 ? 7.333 -33.849 -30.817 1.00 25.41 282 ALA A CA 1
ATOM 2189 C C . ALA A 1 282 ? 6.085 -33.329 -31.610 1.00 25.41 282 ALA A C 1
ATOM 2191 O O . ALA A 1 282 ? 4.977 -33.699 -31.248 1.00 25.41 282 ALA A O 1
ATOM 2192 N N . GLU A 1 283 ? 6.303 -32.557 -32.697 1.00 26.89 283 GLU A N 1
ATOM 2193 C CA . GLU A 1 283 ? 5.489 -32.375 -33.946 1.00 26.89 283 GLU A CA 1
ATOM 2194 C C . GLU A 1 283 ? 3.952 -32.057 -33.899 1.00 26.89 283 GLU A C 1
ATOM 2196 O O . GLU A 1 283 ? 3.252 -32.369 -32.951 1.00 26.89 283 GLU A O 1
ATOM 2201 N N . SER A 1 284 ? 3.311 -31.386 -34.881 1.00 26.14 284 SER A N 1
ATOM 2202 C CA . SER A 1 284 ? 3.633 -31.171 -36.311 1.00 26.14 284 SER A CA 1
ATOM 2203 C C . SER A 1 284 ? 3.100 -29.846 -36.933 1.00 26.14 284 SER A C 1
ATOM 2205 O O . SER A 1 284 ? 2.128 -29.250 -36.477 1.00 26.14 284 SER A O 1
ATOM 2207 N N . SER A 1 285 ? 3.759 -29.436 -38.032 1.00 26.58 285 SER A N 1
ATOM 2208 C CA . SER A 1 285 ? 3.284 -28.648 -39.202 1.00 26.58 285 SER A CA 1
ATOM 2209 C C . SER A 1 285 ? 2.555 -27.287 -39.068 1.00 26.58 285 SER A C 1
ATOM 2211 O O . SER A 1 285 ? 1.333 -27.246 -38.966 1.00 26.58 285 SER A O 1
ATOM 2213 N N . ALA A 1 286 ? 3.282 -26.185 -39.340 1.00 24.20 286 ALA A N 1
ATOM 2214 C CA . ALA A 1 286 ? 2.986 -25.235 -40.441 1.00 24.20 286 ALA A CA 1
ATOM 2215 C C . ALA A 1 286 ? 4.129 -24.202 -40.659 1.00 24.20 286 ALA A C 1
ATOM 2217 O O . ALA A 1 286 ? 4.596 -23.596 -39.701 1.00 24.20 286 ALA A O 1
ATOM 2218 N N . SER A 1 287 ? 4.543 -24.004 -41.924 1.00 28.42 287 SER A N 1
ATOM 2219 C CA . SER A 1 287 ? 5.453 -22.960 -42.474 1.00 28.42 287 SER A CA 1
ATOM 2220 C C . SER A 1 287 ? 6.720 -22.574 -41.677 1.00 28.42 287 SER A C 1
ATOM 2222 O O . SER A 1 287 ? 6.668 -21.835 -40.695 1.00 28.42 287 SER A O 1
ATOM 2224 N N . GLN A 1 288 ? 7.888 -22.989 -42.180 1.00 26.86 288 GLN A N 1
ATOM 2225 C CA . GLN A 1 288 ? 9.201 -22.690 -41.597 1.00 26.86 288 GLN A CA 1
ATOM 2226 C C . GLN A 1 288 ? 9.650 -21.231 -41.805 1.00 26.86 288 GLN A C 1
ATOM 2228 O O . GLN A 1 288 ? 9.664 -20.721 -42.922 1.00 26.86 288 GLN A O 1
ATOM 2233 N N . VAL A 1 289 ? 10.144 -20.622 -40.726 1.00 28.98 289 VAL A N 1
ATOM 2234 C CA . VAL A 1 289 ? 11.142 -19.542 -40.751 1.00 28.98 289 VAL A CA 1
ATOM 2235 C C . VAL A 1 289 ? 12.373 -20.097 -40.034 1.00 28.98 289 VAL A C 1
ATOM 2237 O O . VAL A 1 289 ? 12.226 -20.709 -38.974 1.00 28.98 289 VAL A O 1
ATOM 2240 N N . ASP A 1 290 ? 13.568 -19.934 -40.604 1.00 28.14 290 ASP A N 1
ATOM 2241 C CA . ASP A 1 290 ? 14.799 -20.438 -39.987 1.00 28.14 290 ASP A CA 1
ATOM 2242 C C . ASP A 1 290 ? 15.152 -19.624 -38.727 1.00 28.14 290 ASP A C 1
ATOM 2244 O O . ASP A 1 290 ? 15.403 -18.419 -38.784 1.00 28.14 290 ASP A O 1
ATOM 2248 N N . TYR A 1 291 ? 15.157 -20.308 -37.581 1.00 28.94 291 TYR A N 1
ATOM 2249 C CA . TYR A 1 291 ? 15.469 -19.763 -36.257 1.00 28.94 291 TYR A CA 1
ATOM 2250 C C . TYR A 1 291 ? 16.753 -20.358 -35.650 1.00 28.94 291 TYR A C 1
ATOM 2252 O O . TYR A 1 291 ? 16.992 -20.198 -34.453 1.00 28.94 291 TYR A O 1
ATOM 2260 N N . SER A 1 292 ? 17.605 -21.005 -36.454 1.00 27.12 292 SER A N 1
ATOM 2261 C CA . SER A 1 292 ? 18.835 -21.700 -36.026 1.00 27.12 292 SER A CA 1
ATOM 2262 C C . SER A 1 292 ? 19.829 -20.864 -35.197 1.00 27.12 292 SER A C 1
ATOM 2264 O O . SER A 1 292 ? 20.680 -21.427 -34.511 1.00 27.12 292 SER A O 1
ATOM 2266 N N . SER A 1 293 ? 19.711 -19.531 -35.196 1.00 31.47 293 SER A N 1
ATOM 2267 C CA . SER A 1 293 ? 20.562 -18.606 -34.428 1.00 31.47 293 SER A CA 1
ATOM 2268 C C . SER A 1 293 ? 19.964 -18.090 -33.104 1.00 31.47 293 SER A C 1
ATOM 2270 O O . SER A 1 293 ? 20.574 -17.235 -32.457 1.00 31.47 293 SER A O 1
ATOM 2272 N N . VAL A 1 294 ? 18.794 -18.577 -32.664 1.00 28.11 294 VAL A N 1
ATOM 2273 C CA . VAL A 1 294 ? 18.107 -18.073 -31.456 1.00 28.11 294 VAL A CA 1
ATOM 2274 C C . VAL A 1 294 ? 18.085 -19.117 -30.333 1.00 28.11 294 VAL A C 1
ATOM 2276 O O . VAL A 1 294 ? 17.452 -20.162 -30.453 1.00 28.11 294 VAL A O 1
ATOM 2279 N N . ARG A 1 295 ? 18.743 -18.813 -29.203 1.00 24.95 295 ARG A N 1
ATOM 2280 C CA . ARG A 1 295 ? 18.787 -19.703 -28.026 1.00 24.95 295 ARG A CA 1
ATOM 2281 C C . ARG A 1 295 ? 17.384 -19.927 -27.418 1.00 24.95 295 ARG A C 1
ATOM 2283 O O . ARG A 1 295 ? 16.672 -18.942 -27.180 1.00 24.95 295 ARG A O 1
ATOM 2290 N N . PRO A 1 296 ? 17.001 -21.178 -27.084 1.00 27.98 296 PRO A N 1
ATOM 2291 C CA . PRO A 1 296 ? 15.840 -21.453 -26.237 1.00 27.98 296 PRO A CA 1
ATOM 2292 C C . PRO A 1 296 ? 15.996 -20.754 -24.875 1.00 27.98 296 PRO A C 1
ATOM 2294 O O . PRO A 1 296 ? 17.084 -20.748 -24.313 1.00 27.98 296 PRO A O 1
ATOM 2297 N N . GLY A 1 297 ? 14.925 -20.133 -24.372 1.00 36.34 297 GLY A N 1
ATOM 2298 C CA . GLY A 1 297 ? 14.921 -19.360 -23.117 1.00 36.34 297 GLY A CA 1
ATOM 2299 C C . GLY A 1 297 ? 14.364 -17.943 -23.286 1.00 36.34 297 GLY A C 1
ATOM 2300 O O . GLY A 1 297 ? 13.451 -17.540 -22.567 1.00 36.34 297 GLY A O 1
ATOM 2301 N N . VAL A 1 298 ? 14.790 -17.211 -24.324 1.00 35.81 298 VAL A N 1
ATOM 2302 C CA . VAL A 1 298 ? 14.290 -15.841 -24.583 1.00 35.81 298 VAL A CA 1
ATOM 2303 C C . VAL A 1 298 ? 12.852 -15.843 -25.130 1.00 35.81 298 VAL A C 1
ATOM 2305 O O . VAL A 1 298 ? 12.062 -14.959 -24.797 1.00 35.81 298 VAL A O 1
ATOM 2308 N N . LEU A 1 299 ? 12.469 -16.857 -25.920 1.00 31.97 299 LEU A N 1
ATOM 2309 C CA . LEU A 1 299 ? 11.129 -16.932 -26.524 1.00 31.97 299 LEU A CA 1
ATOM 2310 C C . LEU A 1 299 ? 9.990 -17.263 -25.543 1.00 31.97 299 LEU A C 1
ATOM 2312 O O . LEU A 1 299 ? 8.855 -16.879 -25.824 1.00 31.97 299 LEU A O 1
ATOM 2316 N N . GLY A 1 300 ? 10.251 -17.957 -24.428 1.00 35.94 300 GLY A N 1
ATOM 2317 C CA . GLY A 1 300 ? 9.194 -18.413 -23.509 1.00 35.94 300 GLY A CA 1
ATOM 2318 C C . GLY A 1 300 ? 8.444 -17.243 -22.868 1.00 35.94 300 GLY A C 1
ATOM 2319 O O . GLY A 1 300 ? 7.251 -17.051 -23.091 1.00 35.94 300 GLY A O 1
ATOM 2320 N N . SER A 1 301 ? 9.182 -16.361 -22.185 1.00 42.00 301 SER A N 1
ATOM 2321 C CA . SER A 1 301 ? 8.594 -15.255 -21.411 1.00 42.00 301 SER A CA 1
ATOM 2322 C C . SER A 1 301 ? 7.829 -14.195 -22.232 1.00 42.00 301 SER A C 1
ATOM 2324 O O . SER A 1 301 ? 7.111 -13.378 -21.646 1.00 42.00 301 SER A O 1
ATOM 2326 N N . LEU A 1 302 ? 7.983 -14.201 -23.565 1.00 41.56 302 LEU A N 1
ATOM 2327 C CA . LEU A 1 302 ? 7.297 -13.320 -24.519 1.00 41.56 302 LEU A CA 1
ATOM 2328 C C . LEU A 1 302 ? 6.173 -14.028 -25.295 1.00 41.56 302 LEU A C 1
ATOM 2330 O O . LEU A 1 302 ? 5.146 -13.396 -25.552 1.00 41.56 302 LEU A O 1
ATOM 2334 N N . ARG A 1 303 ? 6.309 -15.324 -25.629 1.00 38.19 303 ARG A N 1
ATOM 2335 C CA . ARG A 1 303 ? 5.193 -16.123 -26.173 1.00 38.19 303 ARG A CA 1
ATOM 2336 C C . ARG A 1 303 ? 4.030 -16.163 -25.182 1.00 38.19 303 ARG A C 1
ATOM 2338 O O . ARG A 1 303 ? 2.900 -15.875 -25.574 1.00 38.19 303 ARG A O 1
ATOM 2345 N N . ASP A 1 304 ? 4.330 -16.372 -23.904 1.00 48.94 304 ASP A N 1
ATOM 2346 C CA . ASP A 1 304 ? 3.320 -16.427 -22.845 1.00 48.94 304 ASP A CA 1
ATOM 2347 C C . ASP A 1 304 ? 2.660 -15.061 -22.615 1.00 48.94 304 ASP A C 1
ATOM 2349 O O . ASP A 1 304 ? 1.457 -14.997 -22.378 1.00 48.94 304 ASP A O 1
ATOM 2353 N N . LYS A 1 305 ? 3.394 -13.948 -22.802 1.00 50.19 305 LYS A N 1
ATOM 2354 C CA . LYS A 1 305 ? 2.811 -12.592 -22.788 1.00 50.19 305 LYS A CA 1
ATOM 2355 C C . LYS A 1 305 ? 1.765 -12.429 -23.897 1.00 50.19 305 LYS A C 1
ATOM 2357 O O . LYS A 1 305 ? 0.693 -11.888 -23.653 1.00 50.19 305 LYS A O 1
ATOM 2362 N N . HIS A 1 306 ? 2.052 -12.876 -25.119 1.00 55.06 306 HIS A N 1
ATOM 2363 C CA . HIS A 1 306 ? 1.084 -12.770 -26.214 1.00 55.06 306 HIS A CA 1
ATOM 2364 C C . HIS A 1 306 ? -0.164 -13.626 -25.981 1.00 55.06 306 HIS A C 1
ATOM 2366 O O . HIS A 1 306 ? -1.251 -13.171 -26.319 1.00 55.06 306 HIS A O 1
ATOM 2372 N N . ALA A 1 307 ? -0.024 -14.818 -25.392 1.00 49.09 307 ALA A N 1
ATOM 2373 C CA . ALA A 1 307 ? -1.164 -15.643 -24.994 1.00 49.09 307 ALA A CA 1
ATOM 2374 C C . ALA A 1 307 ? -1.977 -14.975 -23.868 1.00 49.09 307 ALA A C 1
ATOM 2376 O O . ALA A 1 307 ? -3.190 -14.834 -23.987 1.00 49.09 307 ALA A O 1
ATOM 2377 N N . ALA A 1 308 ? -1.301 -14.464 -22.832 1.00 46.25 308 ALA A N 1
ATOM 2378 C CA . ALA A 1 308 ? -1.895 -13.743 -21.703 1.00 46.25 308 ALA A CA 1
ATOM 2379 C C . ALA A 1 308 ? -2.788 -12.565 -22.121 1.00 46.25 308 ALA A C 1
ATOM 2381 O O . ALA A 1 308 ? -3.798 -12.279 -21.476 1.00 46.25 308 ALA A O 1
ATOM 2382 N N . LEU A 1 309 ? -2.397 -11.847 -23.176 1.00 48.53 309 LEU A N 1
ATOM 2383 C CA . LEU A 1 309 ? -3.071 -10.625 -23.608 1.00 48.53 309 LEU A CA 1
ATOM 2384 C C . LEU A 1 309 ? -4.223 -10.851 -24.603 1.00 48.53 309 LEU A C 1
ATOM 2386 O O . LEU A 1 309 ? -4.969 -9.906 -24.839 1.00 48.53 309 LEU A O 1
ATOM 2390 N N . GLN A 1 310 ? -4.437 -12.064 -25.130 1.00 53.38 310 GLN A N 1
ATOM 2391 C CA . GLN A 1 310 ? -5.619 -12.332 -25.966 1.00 53.38 310 GLN A CA 1
ATOM 2392 C C . GLN A 1 310 ? -6.926 -12.154 -25.167 1.00 53.38 310 GLN A C 1
ATOM 2394 O O . GLN A 1 310 ? -6.928 -12.412 -23.955 1.00 53.38 310 GLN A O 1
ATOM 2399 N N . PRO A 1 311 ? -8.045 -11.738 -25.792 1.00 43.81 311 PRO A N 1
ATOM 2400 C CA . PRO A 1 311 ? -9.333 -11.613 -25.099 1.00 43.81 311 PRO A CA 1
ATOM 2401 C C . PRO A 1 311 ? -9.866 -12.964 -24.596 1.00 43.81 311 PRO A C 1
ATOM 2403 O O . PRO A 1 311 ? -10.520 -13.024 -23.558 1.00 43.81 311 PRO A O 1
ATOM 2406 N N . ASP A 1 312 ? -9.526 -14.044 -25.303 1.00 38.75 312 ASP A N 1
ATOM 2407 C CA . ASP A 1 312 ? -10.253 -15.319 -25.259 1.00 38.75 312 ASP A CA 1
ATOM 2408 C C . ASP A 1 312 ? -9.808 -16.272 -24.137 1.00 38.75 312 ASP A C 1
ATOM 2410 O O . ASP A 1 312 ? -10.412 -17.326 -23.939 1.00 38.75 312 ASP A O 1
ATOM 2414 N N . VAL A 1 313 ? -8.762 -15.922 -23.377 1.00 40.03 313 VAL A N 1
ATOM 2415 C CA . VAL A 1 313 ? -8.271 -16.738 -22.252 1.00 40.03 313 VAL A CA 1
ATOM 2416 C C . VAL A 1 313 ? -9.183 -16.550 -21.034 1.00 40.03 313 VAL A C 1
ATOM 2418 O O . VAL A 1 313 ? -8.836 -15.891 -20.053 1.00 40.03 313 VAL A O 1
ATOM 2421 N N . THR A 1 314 ? -10.373 -17.150 -21.092 1.00 36.06 314 THR A N 1
ATOM 2422 C CA . THR A 1 314 ? -11.205 -17.385 -19.910 1.00 36.06 314 THR A CA 1
ATOM 2423 C C . THR A 1 314 ? -10.559 -18.477 -19.060 1.00 36.06 314 THR A C 1
ATOM 2425 O O . THR A 1 314 ? -10.526 -19.650 -19.433 1.00 36.06 314 THR A O 1
ATOM 2428 N N . ALA A 1 315 ? -10.027 -18.093 -17.898 1.00 36.09 315 ALA A N 1
ATOM 2429 C CA . ALA A 1 315 ? -9.492 -19.040 -16.926 1.00 36.09 315 ALA A CA 1
ATOM 2430 C C . ALA A 1 315 ? -10.572 -20.066 -16.535 1.00 36.09 315 ALA A C 1
ATOM 2432 O O . ALA A 1 315 ? -11.675 -19.692 -16.128 1.00 36.09 315 ALA A O 1
ATOM 2433 N N . GLN A 1 316 ? -10.257 -21.360 -16.653 1.00 29.97 316 GLN A N 1
ATOM 2434 C CA . GLN A 1 316 ? -11.194 -22.425 -16.297 1.00 29.97 316 GLN A CA 1
ATOM 2435 C C . GLN A 1 316 ? -11.571 -22.334 -14.811 1.00 29.97 316 GLN A C 1
ATOM 2437 O O . GLN A 1 316 ? -10.717 -22.347 -13.922 1.00 29.97 316 GLN A O 1
ATOM 2442 N N . LEU A 1 317 ? -12.876 -22.243 -14.552 1.00 32.84 317 LEU A N 1
ATOM 2443 C CA . LEU A 1 317 ? -13.461 -22.060 -13.224 1.00 32.84 317 LEU A CA 1
ATOM 2444 C C . LEU A 1 317 ? -13.256 -23.294 -12.329 1.00 32.84 317 LEU A C 1
ATOM 2446 O O . LEU A 1 317 ? -14.125 -24.159 -12.230 1.00 32.84 317 LEU A O 1
ATOM 2450 N N . SER A 1 318 ? -12.143 -23.338 -11.595 1.00 29.91 318 SER A N 1
ATOM 2451 C CA . SER A 1 318 ? -12.029 -24.192 -10.408 1.00 29.91 318 SER A CA 1
ATOM 2452 C C . SER A 1 318 ? -12.691 -23.497 -9.210 1.00 29.91 318 SER A C 1
ATOM 2454 O O . SER A 1 318 ? -12.164 -22.562 -8.607 1.00 29.91 318 SER A O 1
ATOM 2456 N N . ALA A 1 319 ? -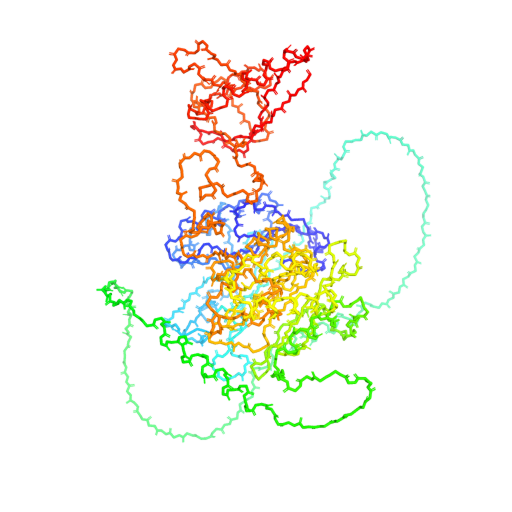13.911 -23.921 -8.879 1.00 31.27 319 ALA A N 1
ATOM 2457 C CA . ALA A 1 319 ? -14.709 -23.307 -7.821 1.00 31.27 319 ALA A CA 1
ATOM 2458 C C . ALA A 1 319 ? -14.168 -23.636 -6.411 1.00 31.27 319 ALA A C 1
ATOM 2460 O O . ALA A 1 319 ? -14.579 -24.611 -5.778 1.00 31.27 319 ALA A O 1
ATOM 2461 N N . SER A 1 320 ? -13.278 -22.789 -5.881 1.00 34.00 320 SER A N 1
ATOM 2462 C CA . SER A 1 320 ? -12.901 -22.811 -4.459 1.00 34.00 320 SER A CA 1
ATOM 2463 C C . SER A 1 320 ? -14.069 -22.332 -3.585 1.00 34.00 320 SER A C 1
ATOM 2465 O O . SER A 1 320 ? -14.552 -21.207 -3.720 1.00 34.00 320 SER A O 1
ATOM 2467 N N . ARG A 1 321 ? -14.523 -23.191 -2.662 1.00 35.78 321 ARG A N 1
ATOM 2468 C CA . ARG A 1 321 ? -15.821 -23.089 -1.961 1.00 35.78 321 ARG A CA 1
ATOM 2469 C C . ARG A 1 321 ? -16.042 -21.872 -1.042 1.00 35.78 321 ARG A C 1
ATOM 2471 O O . ARG A 1 321 ? -17.139 -21.758 -0.512 1.00 35.78 321 ARG A O 1
ATOM 2478 N N . ASN A 1 322 ? -15.061 -20.985 -0.836 1.00 35.88 322 ASN A N 1
ATOM 2479 C CA . ASN A 1 322 ? -15.155 -19.888 0.148 1.00 35.88 322 ASN A CA 1
ATOM 2480 C C . ASN A 1 322 ? -14.663 -18.503 -0.329 1.00 35.88 322 ASN A C 1
ATOM 2482 O O . ASN A 1 322 ? -14.631 -17.575 0.476 1.00 35.88 322 ASN A O 1
ATOM 2486 N N . GLY A 1 323 ? -14.267 -18.325 -1.597 1.00 45.69 323 GLY A N 1
ATOM 2487 C CA . GLY A 1 323 ? -13.830 -17.011 -2.117 1.00 45.69 323 GLY A CA 1
ATOM 2488 C C . GLY A 1 323 ? -12.535 -16.445 -1.505 1.00 45.69 323 GLY A C 1
ATOM 2489 O O . GLY A 1 323 ? -12.222 -15.274 -1.703 1.00 45.69 323 GLY A O 1
ATOM 2490 N N . VAL A 1 324 ? -11.781 -17.263 -0.765 1.00 51.06 324 VAL A N 1
ATOM 2491 C CA . VAL A 1 324 ? -10.435 -16.942 -0.275 1.00 51.06 324 VAL A CA 1
ATOM 2492 C C . VAL A 1 324 ? -9.423 -17.468 -1.290 1.00 51.06 324 VAL A C 1
ATOM 2494 O O . VAL A 1 324 ? -9.396 -18.668 -1.564 1.00 51.06 324 VAL A O 1
ATOM 2497 N N . PHE A 1 325 ? -8.597 -16.574 -1.834 1.00 73.19 325 PHE A N 1
ATOM 2498 C CA . PHE A 1 325 ? -7.561 -16.900 -2.818 1.00 73.19 325 PHE A CA 1
ATOM 2499 C C . PHE A 1 325 ? -6.180 -16.836 -2.171 1.00 73.19 325 PHE A C 1
ATOM 2501 O O . PHE A 1 325 ? -5.690 -15.755 -1.822 1.00 73.19 325 PHE A O 1
ATOM 2508 N N . ALA A 1 326 ? -5.574 -18.007 -2.009 1.00 70.56 326 ALA A N 1
ATOM 2509 C CA . ALA A 1 326 ? -4.281 -18.201 -1.375 1.00 70.56 326 ALA A CA 1
ATOM 2510 C C . ALA A 1 326 ? -3.147 -18.321 -2.402 1.00 70.56 326 ALA A C 1
ATOM 2512 O O . ALA A 1 326 ? -3.337 -18.820 -3.517 1.00 70.56 326 ALA A O 1
ATOM 2513 N N . THR A 1 327 ? -1.965 -17.896 -1.968 1.00 80.88 327 THR A N 1
ATOM 2514 C CA . THR A 1 327 ? -0.689 -18.096 -2.654 1.00 80.88 327 THR A CA 1
ATOM 2515 C C . THR A 1 327 ? 0.035 -19.249 -1.968 1.00 80.88 327 THR A C 1
ATOM 2517 O O . THR A 1 327 ? 0.225 -19.215 -0.751 1.00 80.88 327 THR A O 1
ATOM 2520 N N . HIS A 1 328 ? 0.436 -20.271 -2.718 1.00 80.81 328 HIS A N 1
ATOM 2521 C CA . HIS A 1 328 ? 1.105 -21.456 -2.185 1.00 80.81 328 HIS A CA 1
ATOM 2522 C C . HIS A 1 328 ? 2.501 -21.599 -2.778 1.00 80.81 328 HIS A C 1
ATOM 2524 O O . HIS A 1 328 ? 2.666 -21.489 -3.991 1.00 80.81 328 HIS A O 1
ATOM 2530 N N . ILE A 1 329 ? 3.474 -21.928 -1.933 1.00 82.25 329 ILE A N 1
ATOM 2531 C CA . ILE A 1 329 ? 4.786 -22.409 -2.363 1.00 82.25 329 ILE A CA 1
ATOM 2532 C C . ILE A 1 329 ? 4.764 -23.937 -2.246 1.00 82.25 329 ILE A C 1
ATOM 2534 O O . ILE A 1 329 ? 4.401 -24.473 -1.199 1.00 82.25 329 ILE A O 1
ATOM 2538 N N . ARG A 1 330 ? 5.112 -24.654 -3.316 1.00 74.75 330 ARG A N 1
ATOM 2539 C CA . ARG A 1 330 ? 5.272 -26.117 -3.317 1.00 74.75 330 ARG A CA 1
ATOM 2540 C C . ARG A 1 330 ? 6.610 -26.455 -3.956 1.00 74.75 330 ARG A C 1
ATOM 2542 O O . ARG A 1 330 ? 6.850 -26.052 -5.086 1.00 74.75 330 ARG A O 1
ATOM 2549 N N . ALA A 1 331 ? 7.477 -27.162 -3.229 1.00 77.62 331 ALA A N 1
ATOM 2550 C CA . ALA A 1 331 ? 8.844 -27.474 -3.669 1.00 77.62 331 ALA A CA 1
ATOM 2551 C C . ALA A 1 331 ? 9.628 -26.236 -4.178 1.00 77.62 331 ALA A C 1
ATOM 2553 O O . ALA A 1 331 ? 10.323 -26.300 -5.185 1.00 77.62 331 ALA A O 1
ATOM 2554 N N . GLY A 1 332 ? 9.472 -25.087 -3.505 1.00 73.38 332 GLY A N 1
ATOM 2555 C CA . GLY A 1 332 ? 10.097 -23.813 -3.892 1.00 73.38 332 GLY A CA 1
ATOM 2556 C C . GLY A 1 332 ? 9.407 -23.048 -5.032 1.00 73.38 332 GLY A C 1
ATOM 2557 O O . GLY A 1 332 ? 9.807 -21.923 -5.315 1.00 73.38 332 GLY A O 1
ATOM 2558 N N . VAL A 1 333 ? 8.360 -23.608 -5.650 1.00 80.62 333 VAL A N 1
ATOM 2559 C CA . VAL A 1 333 ? 7.624 -22.995 -6.767 1.00 80.62 333 VAL A CA 1
ATOM 2560 C C 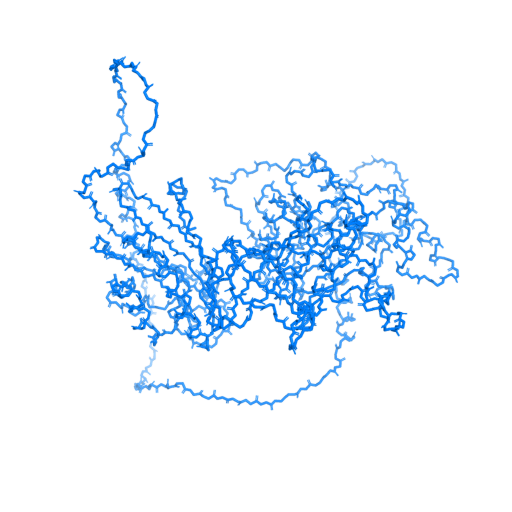. VAL A 1 333 ? 6.332 -22.339 -6.276 1.00 80.62 333 VAL A C 1
ATOM 2562 O O . VAL A 1 333 ? 5.495 -22.974 -5.627 1.00 80.62 333 VAL A O 1
ATOM 2565 N N . LEU A 1 334 ? 6.162 -21.060 -6.603 1.00 85.81 334 LEU A N 1
ATOM 2566 C CA . LEU A 1 334 ? 4.989 -20.246 -6.311 1.00 85.81 334 LEU A CA 1
ATOM 2567 C C . LEU A 1 334 ? 3.807 -20.609 -7.220 1.00 85.81 334 LEU A C 1
ATOM 2569 O O . LEU A 1 334 ? 3.939 -20.815 -8.425 1.00 85.81 334 LEU A O 1
ATOM 2573 N N . SER A 1 335 ? 2.613 -20.600 -6.643 1.00 88.00 335 SER A N 1
ATOM 2574 C CA . SER A 1 335 ? 1.339 -20.745 -7.342 1.00 88.00 335 SER A CA 1
ATOM 2575 C C . SER A 1 335 ? 0.281 -19.869 -6.677 1.00 88.00 335 SER A C 1
ATOM 2577 O O . SER A 1 335 ? 0.355 -19.590 -5.478 1.00 88.00 335 SER A O 1
ATOM 2579 N N . ASP A 1 336 ? -0.713 -19.432 -7.444 1.00 89.00 336 ASP A N 1
ATOM 2580 C CA . ASP A 1 336 ? -1.799 -18.582 -6.960 1.00 89.00 336 ASP A CA 1
ATOM 2581 C C . ASP A 1 336 ? -3.147 -19.166 -7.388 1.00 89.00 336 ASP A C 1
ATOM 2583 O O . ASP A 1 336 ? -3.325 -19.566 -8.536 1.00 89.00 336 ASP A O 1
ATOM 2587 N N . THR A 1 337 ? -4.085 -19.250 -6.446 1.00 87.19 337 THR A N 1
ATOM 2588 C CA . THR A 1 337 ? -5.416 -19.850 -6.649 1.00 87.19 337 THR A CA 1
ATOM 2589 C C . THR A 1 337 ? -6.486 -18.844 -7.081 1.00 87.19 337 THR A C 1
ATOM 2591 O O . THR A 1 337 ? -7.658 -19.199 -7.205 1.00 87.19 337 THR A O 1
ATOM 2594 N N . HIS A 1 338 ? -6.123 -17.577 -7.294 1.00 88.88 338 HIS A N 1
ATOM 2595 C CA . HIS A 1 338 ? -7.052 -16.554 -7.763 1.00 88.88 338 HIS A CA 1
ATOM 2596 C C . HIS A 1 338 ? -7.513 -16.836 -9.209 1.00 88.88 338 HIS A C 1
ATOM 2598 O O . HIS A 1 338 ? -6.669 -17.022 -10.079 1.00 88.88 338 HIS A O 1
ATOM 2604 N N . PRO A 1 339 ? -8.815 -16.741 -9.550 1.00 86.38 339 PRO A N 1
ATOM 2605 C CA . PRO A 1 339 ? -9.358 -17.049 -10.887 1.00 86.38 339 PRO A CA 1
ATOM 2606 C C . PRO A 1 339 ? -8.958 -16.052 -11.991 1.00 86.38 339 PRO A C 1
ATOM 2608 O O . PRO A 1 339 ? -9.499 -16.078 -13.090 1.00 86.38 339 PRO A O 1
ATOM 2611 N N . GLN A 1 340 ? -8.056 -15.122 -11.686 1.00 88.25 340 GLN A N 1
ATOM 2612 C CA . GLN A 1 340 ? -7.459 -14.172 -12.632 1.00 88.25 340 GLN A CA 1
ATOM 2613 C C . GLN A 1 340 ? -5.936 -14.345 -12.714 1.00 88.25 340 GLN A C 1
ATOM 2615 O O . GLN A 1 340 ? -5.264 -13.541 -13.355 1.00 88.25 340 GLN A O 1
ATOM 2620 N N . ALA A 1 341 ? -5.400 -15.361 -12.033 1.00 91.12 341 ALA A N 1
ATOM 2621 C CA . ALA A 1 341 ? -3.997 -15.715 -12.005 1.00 91.12 341 ALA A CA 1
ATOM 2622 C C . ALA A 1 341 ? -3.793 -17.125 -12.572 1.00 91.12 341 ALA A C 1
ATOM 2624 O O . ALA A 1 341 ? -4.681 -17.973 -12.494 1.00 91.12 341 ALA A O 1
ATOM 2625 N N . TRP A 1 342 ? -2.632 -17.362 -13.177 1.00 91.94 342 TRP A N 1
ATOM 2626 C CA . TRP A 1 342 ? -2.245 -18.664 -13.724 1.00 91.94 342 TRP A CA 1
ATOM 2627 C C . TRP A 1 342 ? -0.719 -18.762 -13.827 1.00 91.94 342 TRP A C 1
ATOM 2629 O O . TRP A 1 342 ? -0.036 -17.746 -13.974 1.00 91.94 342 TRP A O 1
ATOM 2639 N N . SER A 1 343 ? -0.177 -19.978 -13.779 1.00 86.19 343 SER A N 1
ATOM 2640 C CA . SER A 1 343 ? 1.259 -20.220 -13.969 1.00 86.19 343 SER A CA 1
ATOM 2641 C C . SER A 1 343 ? 1.576 -20.528 -15.435 1.00 86.19 343 SER A C 1
ATOM 2643 O O . SER A 1 343 ? 0.877 -21.318 -16.068 1.00 86.19 343 SER A O 1
ATOM 2645 N N . SER A 1 344 ? 2.622 -19.910 -15.987 1.00 83.94 344 SER A N 1
ATOM 2646 C CA . SER A 1 344 ? 3.100 -20.148 -17.355 1.00 83.94 344 SER A CA 1
ATOM 2647 C C . SER A 1 344 ? 4.557 -19.683 -17.520 1.00 83.94 344 SER A C 1
ATOM 2649 O O . SER A 1 344 ? 4.880 -18.532 -17.214 1.00 83.94 344 SER A O 1
ATOM 2651 N N . GLY A 1 345 ? 5.432 -20.595 -17.962 1.00 79.44 345 GLY A N 1
ATOM 2652 C CA . GLY A 1 345 ? 6.807 -20.299 -18.394 1.00 79.44 345 GLY A CA 1
ATOM 2653 C C . GLY A 1 345 ? 7.781 -19.794 -17.324 1.00 79.44 345 GLY A C 1
ATOM 2654 O O . GLY A 1 345 ? 8.612 -18.941 -17.640 1.00 79.44 345 GLY A O 1
ATOM 2655 N N . GLY A 1 346 ? 7.681 -20.266 -16.077 1.00 85.31 346 GLY A N 1
ATOM 2656 C CA . GLY A 1 346 ? 8.499 -19.771 -14.956 1.00 85.31 346 GLY A CA 1
ATOM 2657 C C . GLY A 1 346 ? 7.911 -18.539 -14.249 1.00 85.31 346 GLY A C 1
ATOM 2658 O O . GLY A 1 346 ? 8.623 -17.791 -13.576 1.00 85.31 346 GLY A O 1
ATOM 2659 N N . TRP A 1 347 ? 6.623 -18.252 -14.471 1.00 89.31 347 TRP A N 1
ATOM 2660 C CA . TRP A 1 347 ? 5.941 -17.069 -13.945 1.00 89.31 347 TRP A CA 1
ATOM 2661 C C . TRP A 1 347 ? 4.532 -17.396 -13.465 1.00 89.31 347 TRP A C 1
ATOM 2663 O O . TRP A 1 347 ? 3.782 -18.082 -14.158 1.00 89.31 347 TRP A O 1
ATOM 2673 N N . VAL A 1 348 ? 4.128 -16.792 -12.348 1.00 91.94 348 VAL A N 1
ATOM 2674 C CA . VAL A 1 348 ? 2.715 -16.618 -11.998 1.00 91.94 348 VAL A CA 1
ATOM 2675 C C . VAL A 1 348 ? 2.260 -15.274 -12.559 1.00 91.94 348 VAL A C 1
ATOM 2677 O O . VAL A 1 348 ? 2.806 -14.225 -12.218 1.00 91.94 348 VAL A O 1
ATOM 2680 N N . TRP A 1 349 ? 1.272 -15.296 -13.442 1.00 94.06 349 TRP A N 1
ATOM 2681 C CA . TRP A 1 349 ? 0.671 -14.114 -14.053 1.00 94.06 349 TRP A CA 1
ATOM 2682 C C . TRP A 1 349 ? -0.611 -13.715 -13.325 1.00 94.06 349 TRP A C 1
ATOM 2684 O O . TRP A 1 349 ? -1.236 -14.539 -12.663 1.00 94.06 349 TRP A O 1
ATOM 2694 N N . VAL A 1 350 ? -1.031 -12.459 -13.483 1.00 94.88 350 VAL A N 1
ATOM 2695 C CA . VAL A 1 350 ? -2.365 -11.964 -13.121 1.00 94.88 350 VAL A CA 1
ATOM 2696 C C . VAL A 1 350 ? -2.852 -10.961 -14.166 1.00 94.88 350 VAL A C 1
ATOM 2698 O O . VAL A 1 350 ? -2.093 -10.093 -14.606 1.00 94.88 350 VAL A O 1
ATOM 2701 N N . LYS A 1 351 ? -4.129 -11.057 -14.541 1.00 92.50 351 LYS A N 1
ATOM 2702 C CA . LYS A 1 351 ? -4.809 -10.153 -15.479 1.00 92.50 351 LYS A CA 1
ATOM 2703 C C . LYS A 1 351 ? -5.963 -9.432 -14.782 1.00 92.50 351 LYS A C 1
ATOM 2705 O O . LYS A 1 351 ? -6.601 -9.973 -13.886 1.00 92.50 351 LYS A O 1
ATOM 2710 N N . ASN A 1 352 ? -6.217 -8.189 -15.164 1.00 92.25 352 ASN A N 1
ATOM 2711 C CA . ASN A 1 352 ? -7.397 -7.455 -14.732 1.00 92.25 352 ASN A CA 1
ATOM 2712 C C . ASN A 1 352 ? -8.639 -7.960 -15.515 1.00 92.25 352 ASN A C 1
ATOM 2714 O O . ASN A 1 352 ? -8.557 -8.077 -16.740 1.00 92.25 352 ASN A O 1
ATOM 2718 N N . PRO A 1 353 ? -9.789 -8.230 -14.865 1.00 87.75 353 PRO A N 1
ATOM 2719 C CA . PRO A 1 353 ? -10.969 -8.781 -15.542 1.00 87.75 353 PRO A CA 1
ATOM 2720 C C . PRO A 1 353 ? -11.620 -7.824 -16.553 1.00 87.75 353 PRO A C 1
ATOM 2722 O O . PRO A 1 353 ? -12.318 -8.277 -17.456 1.00 87.7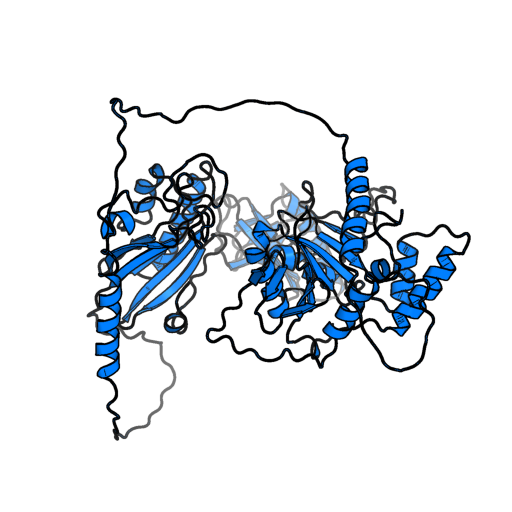5 353 PRO A O 1
ATOM 2725 N N . GLN A 1 354 ? -11.387 -6.513 -16.447 1.00 83.88 354 GLN A N 1
ATOM 2726 C CA . GLN A 1 354 ? -11.825 -5.518 -17.428 1.00 83.88 354 GLN A CA 1
ATOM 2727 C C . GLN A 1 354 ? -10.867 -5.381 -18.624 1.00 83.88 354 GLN A C 1
ATOM 2729 O O . GLN A 1 354 ? -11.205 -4.645 -19.545 1.00 83.88 354 GLN A O 1
ATOM 2734 N N . TYR A 1 355 ? -9.730 -6.097 -18.675 1.00 82.31 355 TYR A N 1
ATOM 2735 C CA . TYR A 1 355 ? -8.707 -5.950 -19.728 1.00 82.31 355 TYR A CA 1
ATOM 2736 C C . TYR A 1 355 ? -9.293 -5.909 -21.149 1.00 82.31 355 TYR A C 1
ATOM 2738 O O . TYR A 1 355 ? -8.910 -5.048 -21.927 1.00 82.31 355 TYR A O 1
ATOM 2746 N N . ALA A 1 356 ? -10.223 -6.808 -21.494 1.00 78.31 356 ALA A N 1
ATOM 2747 C CA . ALA A 1 356 ? -10.789 -6.884 -22.848 1.00 78.31 356 ALA A CA 1
ATOM 2748 C C . ALA A 1 356 ? -11.678 -5.679 -23.230 1.00 78.31 356 ALA A C 1
ATOM 2750 O O . ALA A 1 356 ? -11.908 -5.445 -24.412 1.00 78.31 356 ALA A O 1
ATOM 2751 N N . ASN A 1 357 ? -12.159 -4.924 -22.238 1.00 79.69 357 ASN A N 1
ATOM 2752 C CA . ASN A 1 357 ? -13.064 -3.783 -22.399 1.00 79.69 357 ASN A CA 1
ATOM 2753 C C . ASN A 1 357 ? -12.386 -2.439 -22.065 1.00 79.69 357 ASN A C 1
ATOM 2755 O O . ASN A 1 357 ? -13.025 -1.391 -22.150 1.00 79.69 357 ASN A O 1
ATOM 2759 N N . ASP A 1 358 ? -11.120 -2.454 -21.643 1.00 80.56 358 ASP A N 1
ATOM 2760 C CA . ASP A 1 358 ? -10.374 -1.257 -21.262 1.00 80.56 358 ASP A CA 1
ATOM 2761 C C . ASP A 1 358 ? -9.772 -0.587 -22.508 1.00 80.56 358 ASP A C 1
ATOM 2763 O O . ASP A 1 358 ? -9.063 -1.221 -23.293 1.00 80.56 358 ASP A O 1
ATOM 2767 N N . SER A 1 359 ? -10.025 0.710 -22.695 1.00 79.69 359 SER A N 1
ATOM 2768 C CA . SER A 1 359 ? -9.560 1.473 -23.863 1.00 79.69 359 SER A CA 1
ATOM 2769 C C . SER A 1 359 ? -8.045 1.715 -23.895 1.00 79.69 359 SER A C 1
ATOM 2771 O O . SER A 1 359 ? -7.510 2.084 -24.941 1.00 79.69 359 SER A O 1
ATOM 2773 N N . LYS A 1 360 ? -7.338 1.489 -22.779 1.00 77.38 360 LYS A N 1
ATOM 2774 C CA . LYS A 1 360 ? -5.872 1.457 -22.704 1.00 77.38 360 LYS A CA 1
ATOM 2775 C C . LYS A 1 360 ? -5.298 0.058 -22.943 1.00 77.38 360 LYS A C 1
ATOM 2777 O O . LYS A 1 360 ? -4.074 -0.071 -23.022 1.00 77.38 360 LYS A O 1
ATOM 2782 N N . SER A 1 361 ? -6.124 -0.988 -23.037 1.00 82.69 361 SER A N 1
ATOM 2783 C CA . SER A 1 361 ? -5.643 -2.332 -23.366 1.00 82.69 361 SER A CA 1
ATOM 2784 C C . SER A 1 361 ? -4.970 -2.350 -24.742 1.00 82.69 361 SER A C 1
ATOM 2786 O O . SER A 1 361 ? -5.329 -1.619 -25.666 1.00 82.69 361 SER A O 1
ATOM 2788 N N . ARG A 1 362 ? -3.897 -3.134 -24.853 1.00 85.00 362 ARG A N 1
ATOM 2789 C CA . ARG A 1 362 ? -3.018 -3.132 -26.022 1.00 85.00 362 ARG A CA 1
ATOM 2790 C C . ARG A 1 362 ? -2.230 -4.425 -26.088 1.00 85.00 362 ARG A C 1
ATOM 2792 O O . ARG A 1 362 ? -1.806 -4.956 -25.061 1.00 85.00 362 ARG A O 1
ATOM 2799 N N . VAL A 1 363 ? -1.915 -4.842 -27.307 1.00 82.94 363 VAL A N 1
ATOM 2800 C CA . VAL A 1 363 ? -0.872 -5.824 -27.607 1.00 82.94 363 VAL A CA 1
ATOM 2801 C C . VAL A 1 363 ? 0.013 -5.213 -28.688 1.00 82.94 363 VAL A C 1
ATOM 2803 O O . VAL A 1 363 ? -0.502 -4.775 -29.713 1.00 82.94 363 VAL A O 1
ATOM 2806 N N . ASP A 1 364 ? 1.326 -5.144 -28.468 1.00 85.12 364 ASP A N 1
ATOM 2807 C CA . ASP A 1 364 ? 2.255 -4.754 -29.540 1.00 85.12 364 ASP A CA 1
ATOM 2808 C C . ASP A 1 364 ? 2.268 -5.892 -30.572 1.00 85.12 364 ASP A C 1
ATOM 2810 O O . ASP A 1 364 ? 2.379 -7.055 -30.179 1.00 85.12 364 ASP A O 1
ATOM 2814 N N . SER A 1 365 ? 2.100 -5.611 -31.868 1.00 88.44 365 SER A N 1
ATOM 2815 C CA . SER A 1 365 ? 1.938 -6.690 -32.854 1.00 88.44 365 SER A CA 1
ATOM 2816 C C . SER A 1 365 ? 3.253 -7.441 -33.115 1.00 88.44 365 SER A C 1
ATOM 2818 O O . SER A 1 365 ? 4.349 -6.899 -32.953 1.00 88.44 365 SER A O 1
ATOM 2820 N N . LYS A 1 366 ? 3.169 -8.708 -33.546 1.00 87.31 366 LYS A N 1
ATOM 2821 C CA . LYS A 1 366 ? 4.370 -9.482 -33.919 1.00 87.31 366 LYS A CA 1
ATOM 2822 C C . LYS A 1 366 ? 5.132 -8.813 -35.068 1.00 87.31 366 LYS A C 1
ATOM 2824 O O . LYS A 1 366 ? 6.360 -8.810 -35.054 1.00 87.31 366 LYS A O 1
ATOM 2829 N N . ASP A 1 367 ? 4.412 -8.199 -36.004 1.00 89.62 367 ASP A N 1
ATOM 2830 C CA . ASP A 1 367 ? 4.992 -7.535 -37.173 1.00 89.62 367 ASP A CA 1
ATOM 2831 C C . ASP A 1 367 ? 5.675 -6.213 -36.799 1.00 89.62 367 ASP A C 1
ATOM 2833 O O . ASP A 1 367 ? 6.757 -5.918 -37.301 1.00 89.62 367 ASP A O 1
ATOM 2837 N N . ASP A 1 368 ? 5.091 -5.446 -35.871 1.00 91.88 368 ASP A N 1
ATOM 2838 C CA . ASP A 1 368 ? 5.714 -4.266 -35.255 1.00 91.88 368 ASP A CA 1
ATOM 2839 C C . ASP A 1 368 ? 7.048 -4.631 -34.591 1.00 91.88 368 ASP A C 1
ATOM 2841 O O . ASP A 1 368 ? 8.091 -4.033 -34.875 1.00 91.88 368 ASP A O 1
ATOM 2845 N N . VAL A 1 369 ? 7.042 -5.681 -33.762 1.00 89.88 369 VAL A N 1
ATOM 2846 C CA . VAL A 1 369 ? 8.250 -6.190 -33.097 1.00 89.88 369 VAL A CA 1
ATOM 2847 C C . VAL A 1 369 ? 9.277 -6.699 -34.115 1.00 89.88 369 VAL A C 1
ATOM 2849 O O . VAL A 1 369 ? 10.471 -6.436 -33.951 1.00 89.88 369 VAL A O 1
ATOM 2852 N N . ALA A 1 370 ? 8.851 -7.377 -35.184 1.00 88.56 370 ALA A N 1
ATOM 2853 C CA . ALA A 1 370 ? 9.735 -7.868 -36.242 1.00 88.56 370 ALA A CA 1
ATOM 2854 C C . ALA A 1 370 ? 10.389 -6.726 -37.042 1.00 88.56 370 ALA A C 1
ATOM 2856 O O . ALA A 1 370 ? 11.607 -6.745 -37.251 1.00 88.56 370 ALA A O 1
ATOM 2857 N N . ARG A 1 371 ? 9.621 -5.697 -37.430 1.00 91.75 371 ARG A N 1
ATOM 2858 C CA . ARG A 1 371 ? 10.144 -4.492 -38.099 1.00 91.75 371 ARG A CA 1
ATOM 2859 C C . ARG A 1 371 ? 11.146 -3.749 -37.215 1.00 91.75 371 ARG A C 1
ATOM 2861 O O . ARG A 1 371 ? 12.270 -3.497 -37.652 1.00 91.75 371 ARG A O 1
ATOM 2868 N N . MET A 1 372 ? 10.787 -3.495 -35.953 1.00 94.88 372 MET A N 1
ATOM 2869 C CA . MET A 1 372 ? 11.666 -2.854 -34.969 1.00 94.88 372 MET A CA 1
ATOM 2870 C C . MET A 1 372 ? 12.976 -3.631 -34.783 1.00 94.88 372 MET A C 1
ATOM 2872 O O . MET A 1 372 ? 14.058 -3.045 -34.793 1.00 94.88 372 MET A O 1
ATOM 2876 N N . SER A 1 373 ? 12.890 -4.958 -34.644 1.00 90.00 373 SER A N 1
ATOM 2877 C CA . SER A 1 373 ? 14.053 -5.826 -34.423 1.00 90.00 373 SER A CA 1
ATOM 2878 C C . SER A 1 373 ? 14.963 -5.897 -35.651 1.00 90.00 373 SER A C 1
ATOM 2880 O O . SER A 1 373 ? 16.185 -5.939 -35.513 1.00 90.00 373 SER A O 1
ATOM 2882 N N . THR A 1 374 ? 14.384 -5.864 -36.854 1.00 92.31 374 THR A N 1
ATOM 2883 C CA . THR A 1 374 ? 15.130 -5.828 -38.120 1.00 92.31 374 THR A CA 1
ATOM 2884 C C . THR A 1 374 ? 15.923 -4.529 -38.244 1.00 92.31 374 THR A C 1
ATOM 2886 O O . THR A 1 374 ? 17.134 -4.569 -38.453 1.00 92.31 374 THR A O 1
ATOM 2889 N N . GLU A 1 375 ? 15.282 -3.376 -38.032 1.00 93.69 375 GLU A N 1
ATOM 2890 C CA . GLU A 1 375 ? 15.956 -2.075 -38.107 1.00 93.69 375 GLU A CA 1
ATOM 2891 C C . GLU A 1 375 ? 17.003 -1.901 -36.994 1.00 93.69 375 GLU A C 1
ATOM 2893 O O . GLU A 1 375 ? 18.102 -1.412 -37.253 1.00 93.69 375 GLU A O 1
ATOM 2898 N N . TRP A 1 376 ? 16.733 -2.405 -35.784 1.00 91.31 376 TRP A N 1
ATOM 2899 C CA . TRP A 1 376 ? 17.716 -2.465 -34.697 1.00 91.31 376 TRP A CA 1
ATOM 2900 C C . TRP A 1 376 ? 18.951 -3.306 -35.053 1.00 91.31 376 TRP A C 1
ATOM 2902 O O . TRP A 1 376 ? 20.085 -2.917 -34.768 1.00 91.31 376 TRP A O 1
ATOM 2912 N N . ASN A 1 377 ? 18.757 -4.460 -35.697 1.00 90.00 377 ASN A N 1
ATOM 2913 C CA . ASN A 1 377 ? 19.857 -5.313 -36.142 1.00 90.00 377 ASN A CA 1
ATOM 2914 C C . ASN A 1 377 ? 20.667 -4.673 -37.280 1.00 90.00 377 ASN A C 1
ATOM 2916 O O . ASN A 1 377 ? 21.889 -4.823 -37.294 1.00 90.00 377 ASN A O 1
ATOM 2920 N N . SER A 1 378 ? 20.030 -3.923 -38.183 1.00 91.38 378 SER A N 1
ATOM 2921 C CA . SER A 1 378 ? 20.728 -3.111 -39.188 1.00 91.38 378 SER A CA 1
ATOM 2922 C C . SER A 1 378 ? 21.525 -1.973 -38.546 1.00 91.38 378 SER A C 1
ATOM 2924 O O . SER A 1 378 ? 22.690 -1.781 -38.889 1.00 91.38 378 SER A O 1
ATOM 2926 N N . LEU A 1 379 ? 20.961 -1.280 -37.550 1.00 88.75 379 LEU A N 1
ATOM 2927 C CA . LEU A 1 379 ? 21.664 -0.228 -36.812 1.00 88.75 379 LEU A CA 1
ATOM 2928 C C . LEU A 1 379 ? 22.914 -0.779 -36.103 1.00 88.75 379 LEU A C 1
ATOM 2930 O O . LEU A 1 379 ? 23.980 -0.184 -36.228 1.00 88.75 379 LEU A O 1
ATOM 2934 N N . LYS A 1 380 ? 22.828 -1.955 -35.459 1.00 86.62 380 LYS A N 1
ATOM 2935 C CA . LYS A 1 380 ? 23.977 -2.668 -34.851 1.00 86.62 380 LYS A CA 1
ATOM 2936 C C . LYS A 1 380 ? 25.088 -3.062 -35.829 1.00 86.62 380 LYS A C 1
ATOM 2938 O O . LYS A 1 380 ? 26.208 -3.282 -35.384 1.00 86.62 380 LYS A O 1
ATOM 2943 N N . LYS A 1 381 ? 24.792 -3.169 -37.127 1.00 88.50 381 LYS A N 1
ATOM 2944 C CA . LYS A 1 381 ? 25.783 -3.431 -38.187 1.00 88.50 381 LYS A CA 1
ATOM 2945 C C . LYS A 1 381 ? 26.348 -2.148 -38.809 1.00 88.50 381 LYS A C 1
ATOM 2947 O O . LYS A 1 381 ? 27.303 -2.219 -39.574 1.00 88.50 381 LYS A O 1
ATOM 2952 N N . SER A 1 382 ? 25.754 -0.991 -38.516 1.00 85.94 382 SER A N 1
ATOM 2953 C CA . SER A 1 382 ? 26.232 0.308 -38.990 1.00 85.94 382 SER A CA 1
ATOM 2954 C C . SER A 1 382 ? 27.363 0.843 -38.108 1.00 85.94 382 SER A C 1
ATOM 2956 O O . SER A 1 382 ? 27.442 0.524 -36.924 1.00 85.94 382 SER A O 1
ATOM 2958 N N . ASN A 1 383 ? 28.192 1.732 -38.655 1.00 78.38 383 ASN A N 1
ATOM 2959 C CA . ASN A 1 383 ? 29.292 2.370 -37.920 1.00 78.38 383 ASN A CA 1
ATOM 2960 C C . ASN A 1 383 ? 28.824 3.535 -37.007 1.00 78.38 383 ASN A C 1
ATOM 2962 O O . ASN A 1 383 ? 29.593 4.440 -36.688 1.00 78.38 383 ASN A O 1
ATOM 2966 N N . VAL A 1 384 ? 27.538 3.561 -36.634 1.00 82.31 384 VAL A N 1
ATOM 2967 C CA . VAL A 1 384 ? 26.909 4.630 -35.844 1.00 82.31 384 VAL A CA 1
ATOM 2968 C C . VAL A 1 384 ? 27.034 4.325 -34.352 1.00 82.31 384 VAL A C 1
ATOM 2970 O O . VAL A 1 384 ? 26.754 3.214 -33.905 1.00 82.31 384 VAL A O 1
ATOM 2973 N N . LYS A 1 385 ? 27.375 5.334 -33.541 1.00 82.38 385 LYS A N 1
ATOM 2974 C CA . LYS A 1 385 ? 27.364 5.216 -32.076 1.00 82.38 385 LYS A CA 1
ATOM 2975 C C . LYS A 1 385 ? 25.932 5.017 -31.568 1.00 82.38 385 LYS A C 1
ATOM 2977 O O . LYS A 1 385 ? 25.142 5.958 -31.508 1.00 82.38 385 LYS A O 1
ATOM 2982 N N . ILE A 1 386 ? 25.596 3.788 -31.191 1.00 80.31 386 ILE A N 1
ATOM 2983 C CA . ILE A 1 386 ? 24.257 3.437 -30.710 1.00 80.31 386 ILE A CA 1
ATOM 2984 C C . ILE A 1 386 ? 24.034 3.969 -29.295 1.00 80.31 386 ILE A C 1
ATOM 2986 O O . ILE A 1 386 ? 24.928 3.953 -28.451 1.00 80.31 386 ILE A O 1
ATOM 2990 N N . THR A 1 387 ? 22.815 4.437 -29.033 1.00 78.88 387 THR A N 1
ATOM 2991 C CA . THR A 1 387 ? 22.380 4.930 -27.728 1.00 78.88 387 THR A CA 1
ATOM 2992 C C . THR A 1 387 ? 21.030 4.322 -27.359 1.00 78.88 387 THR A C 1
ATOM 2994 O O . THR A 1 387 ? 20.288 3.845 -28.219 1.00 78.88 387 THR A O 1
ATOM 2997 N N . HIS A 1 388 ? 20.673 4.402 -26.075 1.00 74.94 388 HIS A N 1
ATOM 2998 C CA . HIS A 1 388 ? 19.336 4.044 -25.589 1.00 74.94 388 HIS A CA 1
ATOM 2999 C C . HIS A 1 388 ? 18.219 4.835 -26.293 1.00 74.94 388 HIS A C 1
ATOM 3001 O O . HIS A 1 388 ? 17.120 4.323 -26.500 1.00 74.94 388 HIS A O 1
ATOM 3007 N N . ARG A 1 389 ? 18.510 6.076 -26.715 1.00 75.06 389 ARG A N 1
ATOM 3008 C CA . ARG A 1 389 ? 17.546 6.942 -27.401 1.00 75.06 389 ARG A CA 1
ATOM 3009 C C . ARG A 1 389 ? 17.125 6.369 -28.754 1.00 75.06 389 ARG A C 1
ATOM 3011 O O . ARG A 1 389 ? 15.929 6.306 -29.008 1.00 75.06 389 ARG A O 1
ATOM 3018 N N . HIS A 1 390 ? 18.065 5.845 -29.546 1.00 80.62 390 HIS A N 1
ATOM 3019 C CA . HIS A 1 390 ? 17.746 5.215 -30.835 1.00 80.62 390 HIS A CA 1
ATOM 3020 C C . HIS A 1 390 ? 16.745 4.061 -30.689 1.00 80.62 390 HIS A C 1
ATOM 3022 O O . HIS A 1 390 ? 15.880 3.887 -31.541 1.00 80.62 390 HIS A O 1
ATOM 3028 N N . LEU A 1 391 ? 16.812 3.294 -29.594 1.00 82.06 391 LEU A N 1
ATOM 3029 C CA . LEU A 1 391 ? 15.852 2.219 -29.354 1.00 82.06 391 LEU A CA 1
ATOM 3030 C C . LEU A 1 391 ? 14.469 2.739 -28.933 1.00 82.06 391 LEU A C 1
ATOM 3032 O O . LEU A 1 391 ? 13.469 2.156 -29.336 1.00 82.06 391 LEU A O 1
ATOM 3036 N N . ILE A 1 392 ? 14.393 3.845 -28.184 1.00 78.75 392 ILE A N 1
ATOM 3037 C CA . ILE A 1 392 ? 13.118 4.529 -27.891 1.00 78.75 392 ILE A CA 1
ATOM 3038 C C . ILE A 1 392 ? 12.483 5.058 -29.185 1.00 78.75 392 ILE A C 1
ATOM 3040 O O . ILE A 1 392 ? 11.274 4.918 -29.377 1.00 78.75 392 ILE A O 1
ATOM 3044 N N . ASP A 1 393 ? 13.284 5.637 -30.080 1.00 81.81 393 ASP A N 1
ATOM 3045 C CA . ASP A 1 393 ? 12.807 6.168 -31.359 1.00 81.81 393 ASP A CA 1
ATOM 3046 C C . ASP A 1 393 ? 12.315 5.042 -32.283 1.00 81.81 393 ASP A C 1
ATOM 3048 O O . ASP A 1 393 ? 11.231 5.155 -32.850 1.00 81.81 393 ASP A O 1
ATOM 3052 N N . LEU A 1 394 ? 13.027 3.910 -32.355 1.00 88.00 394 LEU A N 1
ATOM 3053 C CA . LEU A 1 394 ? 12.569 2.712 -33.075 1.00 88.00 394 LEU A CA 1
ATOM 3054 C C . LEU A 1 394 ? 11.303 2.100 -32.463 1.00 88.00 394 LEU A C 1
ATOM 3056 O O . LEU A 1 394 ? 10.388 1.742 -33.199 1.00 88.00 394 LEU A O 1
ATOM 3060 N N . ALA A 1 395 ? 11.224 2.003 -31.134 1.00 88.75 395 ALA A N 1
ATOM 3061 C CA . ALA A 1 395 ? 10.037 1.514 -30.435 1.00 88.75 395 ALA A CA 1
ATOM 3062 C C . ALA A 1 395 ? 8.807 2.387 -30.729 1.00 88.75 395 ALA A C 1
ATOM 3064 O O . ALA A 1 395 ? 7.722 1.871 -30.981 1.00 88.75 395 ALA A O 1
ATOM 3065 N N . THR A 1 396 ? 9.004 3.708 -30.764 1.00 88.12 396 THR A N 1
ATOM 3066 C CA . THR A 1 396 ? 7.972 4.693 -31.116 1.00 88.12 396 THR A CA 1
ATOM 3067 C C . THR A 1 396 ? 7.559 4.559 -32.584 1.00 88.12 396 THR A C 1
ATOM 3069 O O . THR A 1 396 ? 6.375 4.409 -32.873 1.00 88.12 396 THR A O 1
ATOM 3072 N N . LYS A 1 397 ? 8.534 4.542 -33.506 1.00 92.62 397 LYS A N 1
ATOM 3073 C CA . LYS A 1 397 ? 8.342 4.408 -34.961 1.00 92.62 397 LYS A CA 1
ATOM 3074 C C . LYS A 1 397 ? 7.558 3.150 -35.336 1.00 92.62 397 LYS A C 1
ATOM 3076 O O . LYS A 1 397 ? 6.692 3.204 -36.202 1.00 92.62 397 LYS A O 1
ATOM 3081 N N . HIS A 1 398 ? 7.872 2.033 -34.686 1.00 93.69 398 HIS A N 1
ATOM 3082 C CA . HIS A 1 398 ? 7.268 0.725 -34.943 1.00 93.69 398 HIS A CA 1
ATOM 3083 C C . HIS A 1 398 ? 6.176 0.359 -33.937 1.00 93.69 398 HIS A C 1
ATOM 3085 O O . HIS A 1 398 ? 5.833 -0.806 -33.840 1.00 93.69 398 HIS A O 1
ATOM 3091 N N . ASN A 1 399 ? 5.626 1.313 -33.175 1.00 91.94 399 ASN A N 1
ATOM 3092 C CA . ASN A 1 399 ? 4.467 1.085 -32.301 1.00 91.94 399 ASN A CA 1
ATOM 3093 C C . ASN A 1 399 ? 4.649 -0.020 -31.216 1.00 91.94 399 ASN A C 1
ATOM 3095 O O . ASN A 1 399 ? 3.669 -0.514 -30.655 1.00 91.94 399 ASN A O 1
ATOM 3099 N N . VAL A 1 400 ? 5.893 -0.359 -30.852 1.00 93.12 400 VAL A N 1
ATOM 3100 C CA . VAL A 1 400 ? 6.245 -1.302 -29.771 1.00 93.12 400 VAL A CA 1
ATOM 3101 C C . VAL A 1 400 ? 6.276 -0.539 -28.442 1.00 93.12 400 VAL A C 1
ATOM 3103 O O . VAL A 1 400 ? 7.338 -0.145 -27.953 1.00 93.12 400 VAL A O 1
ATOM 3106 N N . LEU A 1 401 ? 5.094 -0.239 -27.897 1.00 92.00 401 LEU A N 1
ATOM 3107 C CA . LEU A 1 401 ? 4.935 0.761 -26.834 1.00 92.00 401 LEU A CA 1
ATOM 3108 C C . LEU A 1 401 ? 4.829 0.189 -25.415 1.00 92.00 401 LEU A C 1
ATOM 3110 O O . LEU A 1 401 ? 4.784 0.972 -24.466 1.00 92.00 401 LEU A O 1
ATOM 3114 N N . HIS A 1 402 ? 4.836 -1.128 -25.211 1.00 91.50 402 HIS A N 1
ATOM 3115 C CA . HIS A 1 402 ? 4.787 -1.660 -23.850 1.00 91.50 402 HIS A CA 1
ATOM 3116 C C . HIS A 1 402 ? 6.054 -1.385 -23.033 1.00 91.50 402 HIS A C 1
ATOM 3118 O O . HIS A 1 402 ? 7.189 -1.383 -23.519 1.00 91.50 402 HIS A O 1
ATOM 3124 N N . GLY A 1 403 ? 5.857 -1.274 -21.722 1.00 90.06 403 GLY A N 1
ATOM 3125 C CA . GLY A 1 403 ? 6.920 -1.407 -20.732 1.00 90.06 403 GLY A CA 1
ATOM 3126 C C . GLY A 1 403 ? 6.417 -2.075 -19.459 1.00 90.06 403 GLY A C 1
ATOM 3127 O O . GLY A 1 403 ? 5.239 -2.412 -19.338 1.00 90.06 403 GLY A O 1
ATOM 3128 N N . LYS A 1 404 ? 7.316 -2.281 -18.499 1.00 91.88 404 LYS A N 1
ATOM 3129 C CA . LYS A 1 404 ? 6.989 -2.837 -17.184 1.00 91.88 404 LYS A CA 1
ATOM 3130 C C . LYS A 1 404 ? 7.789 -2.158 -16.081 1.00 91.88 404 LYS A C 1
ATOM 3132 O O . LYS A 1 404 ? 8.986 -1.926 -16.244 1.00 91.88 404 LYS A O 1
ATOM 3137 N N . TRP A 1 405 ? 7.140 -1.893 -14.955 1.00 90.31 405 TRP A N 1
ATOM 3138 C CA . TRP A 1 405 ? 7.820 -1.643 -13.690 1.00 90.31 405 TRP A CA 1
ATOM 3139 C C . TRP A 1 405 ? 8.342 -2.973 -13.145 1.00 90.31 405 TRP A C 1
ATOM 3141 O O . TRP A 1 405 ? 7.576 -3.920 -12.974 1.00 90.31 405 TRP A O 1
ATOM 3151 N N . LEU A 1 406 ? 9.648 -3.030 -12.913 1.00 87.38 406 LEU A N 1
ATOM 3152 C CA . LEU A 1 406 ? 10.366 -4.110 -12.255 1.00 87.38 406 LEU A CA 1
ATOM 3153 C C . LEU A 1 406 ? 10.565 -3.744 -10.788 1.00 87.38 406 LEU A C 1
ATOM 3155 O O . LEU A 1 406 ? 11.022 -2.640 -10.488 1.00 87.38 406 LEU A O 1
ATOM 3159 N N . LEU A 1 407 ? 10.263 -4.679 -9.900 1.00 86.50 407 LEU A N 1
ATOM 3160 C CA . LEU A 1 407 ? 10.587 -4.618 -8.480 1.00 86.50 407 LEU A CA 1
ATOM 3161 C C . LEU A 1 407 ? 10.829 -6.033 -7.959 1.00 86.50 407 LEU A C 1
ATOM 3163 O O . LEU A 1 407 ? 10.364 -6.998 -8.562 1.00 86.50 407 LEU A O 1
ATOM 3167 N N . ASN A 1 408 ? 11.517 -6.151 -6.832 1.00 85.38 408 ASN A N 1
ATOM 3168 C CA . ASN A 1 408 ? 11.718 -7.429 -6.160 1.00 85.38 408 ASN A CA 1
ATOM 3169 C C . ASN A 1 408 ? 10.862 -7.502 -4.894 1.00 85.38 408 ASN A C 1
ATOM 3171 O O . ASN A 1 408 ? 10.853 -6.553 -4.106 1.00 85.38 408 ASN A O 1
ATOM 3175 N N . ILE A 1 409 ? 10.196 -8.639 -4.695 1.00 87.56 409 ILE A N 1
ATOM 3176 C CA . ILE A 1 409 ? 9.588 -9.046 -3.423 1.00 87.56 409 ILE A CA 1
ATOM 3177 C C . ILE A 1 409 ? 10.511 -10.103 -2.816 1.00 87.56 409 ILE A C 1
ATOM 3179 O O . ILE A 1 409 ? 10.883 -11.051 -3.503 1.00 87.56 409 ILE A O 1
ATOM 3183 N N . LYS A 1 410 ? 10.905 -9.963 -1.548 1.00 86.50 410 LYS A N 1
ATOM 3184 C CA . LYS A 1 410 ? 11.747 -10.971 -0.887 1.00 86.50 410 LYS A CA 1
ATOM 3185 C C . LYS A 1 410 ? 11.021 -12.327 -0.795 1.00 86.50 410 LYS A C 1
ATOM 3187 O O . LYS A 1 410 ? 9.795 -12.370 -0.761 1.00 86.50 410 LYS A O 1
ATOM 3192 N N . ALA A 1 411 ? 11.770 -13.431 -0.756 1.00 85.38 411 ALA A N 1
ATOM 3193 C CA . ALA A 1 411 ? 11.195 -14.783 -0.750 1.00 85.38 411 ALA A CA 1
ATOM 3194 C C . ALA A 1 411 ? 10.287 -15.054 0.470 1.00 85.38 411 ALA A C 1
ATOM 3196 O O . ALA A 1 411 ? 9.212 -15.622 0.316 1.00 85.38 411 ALA A O 1
ATOM 3197 N N . ASP A 1 412 ? 10.676 -14.567 1.650 1.00 83.44 412 ASP A N 1
ATOM 3198 C CA . ASP A 1 412 ? 9.893 -14.590 2.897 1.00 83.44 412 ASP A CA 1
ATOM 3199 C C . ASP A 1 412 ? 8.588 -13.767 2.808 1.00 83.44 412 ASP A C 1
ATOM 3201 O O . ASP A 1 412 ? 7.556 -14.148 3.354 1.00 83.44 412 ASP A O 1
ATOM 3205 N N . CYS A 1 413 ? 8.599 -12.658 2.068 1.00 84.69 413 CYS A N 1
ATOM 3206 C CA . CYS A 1 413 ? 7.450 -11.770 1.886 1.00 84.69 413 CYS A CA 1
ATOM 3207 C C . CYS A 1 413 ? 6.524 -12.173 0.724 1.00 84.69 413 CYS A C 1
ATOM 3209 O O . CYS A 1 413 ? 5.487 -11.541 0.520 1.00 84.69 413 CYS A O 1
ATOM 3211 N N . VAL A 1 414 ? 6.844 -13.202 -0.072 1.00 87.25 414 VAL A N 1
ATOM 3212 C CA . VAL A 1 414 ? 6.100 -13.464 -1.319 1.00 87.25 414 VAL A CA 1
ATOM 3213 C C . VAL A 1 414 ? 4.622 -13.785 -1.082 1.00 87.25 414 VAL A C 1
ATOM 3215 O O . VAL A 1 414 ? 3.759 -13.294 -1.810 1.00 87.25 414 VAL A O 1
ATOM 3218 N N . GLN A 1 415 ? 4.301 -14.537 -0.026 1.00 84.56 415 GLN A N 1
ATOM 3219 C CA . GLN A 1 415 ? 2.919 -14.902 0.294 1.00 84.56 415 GLN A CA 1
ATOM 3220 C C . GLN A 1 415 ? 2.101 -13.743 0.887 1.00 84.56 415 GLN A C 1
ATOM 3222 O O . GLN A 1 415 ? 0.874 -13.823 0.881 1.00 84.56 415 GLN A O 1
ATOM 3227 N N . THR A 1 416 ? 2.738 -12.662 1.350 1.00 84.00 416 THR A N 1
ATOM 3228 C CA . THR A 1 416 ? 2.057 -11.475 1.895 1.00 84.00 416 THR A CA 1
ATOM 3229 C C . THR A 1 416 ? 1.982 -10.332 0.882 1.00 84.00 416 THR A C 1
ATOM 3231 O O . THR A 1 416 ? 0.946 -9.673 0.786 1.00 84.00 416 THR A O 1
ATOM 3234 N N . ASP A 1 417 ? 3.029 -10.119 0.081 1.00 89.19 417 ASP A N 1
ATOM 3235 C CA . ASP A 1 417 ? 3.142 -8.989 -0.846 1.00 89.19 417 ASP A CA 1
ATOM 3236 C C . ASP A 1 417 ? 2.607 -9.277 -2.255 1.00 89.19 417 ASP A C 1
ATOM 3238 O O . ASP A 1 417 ? 1.974 -8.399 -2.854 1.00 89.19 417 ASP A O 1
ATOM 3242 N N . TRP A 1 418 ? 2.769 -10.494 -2.793 1.00 92.94 418 TRP A N 1
ATOM 3243 C CA . TRP A 1 418 ? 2.196 -10.825 -4.106 1.00 92.94 418 TRP A CA 1
ATOM 3244 C C . TRP A 1 418 ? 0.660 -10.694 -4.134 1.00 92.94 418 TRP A C 1
ATOM 3246 O O . TRP A 1 418 ? 0.147 -10.067 -5.067 1.00 92.94 418 TRP A O 1
ATOM 3256 N N . PRO A 1 419 ? -0.103 -11.148 -3.112 1.00 92.19 419 PRO A N 1
ATOM 3257 C CA . PRO A 1 419 ? -1.537 -10.876 -3.033 1.00 92.19 419 PRO A CA 1
ATOM 3258 C C . PRO A 1 419 ? -1.900 -9.391 -3.095 1.00 92.19 419 PRO A C 1
ATOM 3260 O O . PRO A 1 419 ? -2.939 -9.060 -3.663 1.00 92.19 419 PRO A O 1
ATOM 3263 N N . LYS A 1 420 ? -1.067 -8.482 -2.564 1.00 91.81 420 LYS A N 1
ATOM 3264 C CA . LYS A 1 420 ? -1.311 -7.032 -2.652 1.00 91.81 420 LYS A CA 1
ATOM 3265 C C . LYS A 1 420 ? -1.217 -6.566 -4.105 1.00 91.81 420 LYS A C 1
ATOM 3267 O O . LYS A 1 420 ? -2.136 -5.902 -4.582 1.00 91.81 420 LYS A O 1
ATOM 3272 N N . VAL A 1 421 ? -0.160 -6.969 -4.825 1.00 93.12 421 VAL A N 1
ATOM 3273 C CA . VAL A 1 421 ? 0.009 -6.678 -6.263 1.00 93.12 421 VAL A CA 1
ATOM 3274 C C . VAL A 1 421 ? -1.177 -7.233 -7.048 1.00 93.12 421 VAL A C 1
ATOM 3276 O O . VAL A 1 421 ? -1.869 -6.485 -7.732 1.00 93.12 421 VAL A O 1
ATOM 3279 N N . ARG A 1 422 ? -1.466 -8.528 -6.896 1.00 94.31 422 ARG A N 1
ATOM 3280 C CA . ARG A 1 422 ? -2.573 -9.226 -7.558 1.00 94.31 422 ARG A CA 1
ATOM 3281 C C . ARG A 1 422 ? -3.916 -8.539 -7.336 1.00 94.31 422 ARG A C 1
ATOM 3283 O O . ARG A 1 422 ? -4.608 -8.227 -8.301 1.00 94.31 422 ARG A O 1
ATOM 3290 N N . ASN A 1 423 ? -4.278 -8.273 -6.083 1.00 90.69 423 ASN A N 1
ATOM 3291 C CA . ASN A 1 423 ? -5.552 -7.643 -5.747 1.00 90.69 423 ASN A CA 1
ATOM 3292 C C . ASN A 1 423 ? -5.630 -6.208 -6.307 1.00 90.69 423 ASN A C 1
ATOM 3294 O O . ASN A 1 423 ? -6.702 -5.772 -6.719 1.00 90.69 423 ASN A O 1
ATOM 3298 N N . ALA A 1 424 ? -4.506 -5.485 -6.381 1.00 91.94 424 ALA A N 1
ATOM 3299 C CA . ALA A 1 424 ? -4.443 -4.153 -6.980 1.00 91.94 424 ALA A CA 1
ATOM 3300 C C . ALA A 1 424 ? -4.498 -4.168 -8.526 1.00 91.94 424 ALA A C 1
ATOM 3302 O O . ALA A 1 424 ? -5.045 -3.232 -9.108 1.00 91.94 424 ALA A O 1
ATOM 3303 N N . ILE A 1 425 ? -4.016 -5.223 -9.198 1.00 94.19 425 ILE A N 1
ATOM 3304 C CA . ILE A 1 425 ? -4.270 -5.461 -10.636 1.00 94.19 425 ILE A CA 1
ATOM 3305 C C . ILE A 1 425 ? -5.762 -5.743 -10.856 1.00 94.19 425 ILE A C 1
ATOM 3307 O O . ILE A 1 425 ? -6.419 -5.061 -11.639 1.00 94.19 425 ILE A O 1
ATOM 3311 N N . VAL A 1 426 ? -6.325 -6.711 -10.126 1.00 90.62 426 VAL A N 1
ATOM 3312 C CA . VAL A 1 426 ? -7.732 -7.137 -10.263 1.00 90.62 426 VAL A CA 1
ATOM 3313 C C . VAL A 1 426 ? -8.708 -6.000 -9.941 1.00 90.62 426 VAL A C 1
ATOM 3315 O O . VAL A 1 426 ? -9.719 -5.858 -10.619 1.00 90.62 426 VAL A O 1
ATOM 3318 N N . GLY A 1 427 ? -8.388 -5.151 -8.962 1.00 87.06 427 GLY A N 1
ATOM 3319 C CA . GLY A 1 427 ? -9.170 -3.965 -8.601 1.00 87.06 427 GLY A CA 1
ATOM 3320 C C . GLY A 1 427 ? -8.923 -2.717 -9.462 1.00 87.06 427 GLY A C 1
ATOM 3321 O O . GLY A 1 427 ? -9.385 -1.646 -9.082 1.00 87.06 427 GLY A O 1
ATOM 3322 N N . GLY A 1 428 ? -8.160 -2.810 -10.559 1.00 88.31 428 GLY A N 1
ATOM 3323 C CA . GLY A 1 428 ? -7.913 -1.691 -11.487 1.00 88.31 428 GLY A CA 1
ATOM 3324 C C . GLY A 1 428 ? -7.029 -0.561 -10.935 1.00 88.31 428 GLY A C 1
ATOM 3325 O O . GLY A 1 428 ? -6.959 0.520 -11.514 1.00 88.31 428 GLY A O 1
ATOM 3326 N N . LYS A 1 429 ? -6.346 -0.784 -9.805 1.00 86.88 429 LYS A N 1
ATOM 3327 C CA . LYS A 1 429 ? -5.468 0.208 -9.164 1.00 86.88 429 LYS A CA 1
ATOM 3328 C C . LYS A 1 429 ? -4.092 0.285 -9.821 1.00 86.88 429 LYS A C 1
ATOM 3330 O O . LYS A 1 429 ? -3.526 1.367 -9.929 1.00 86.88 429 LYS A O 1
ATOM 3335 N N . LEU A 1 430 ? -3.553 -0.843 -10.273 1.00 91.19 430 LEU A N 1
ATOM 3336 C CA . LEU A 1 430 ? -2.292 -0.926 -11.020 1.00 91.19 430 LEU A CA 1
ATOM 3337 C C . LEU A 1 430 ? -2.553 -0.914 -12.539 1.00 91.19 430 LEU A C 1
ATOM 3339 O O . LEU A 1 430 ? -3.622 -0.497 -12.977 1.00 91.19 430 LEU A O 1
ATOM 3343 N N . GLY A 1 431 ? -1.569 -1.320 -13.348 1.00 85.81 431 GLY A N 1
ATOM 3344 C CA . GLY A 1 431 ? -1.787 -1.627 -14.765 1.00 85.81 431 GLY A CA 1
ATOM 3345 C C . GLY A 1 431 ? -2.660 -2.875 -14.953 1.00 85.81 431 GLY A C 1
ATOM 3346 O O . GLY A 1 431 ? -3.036 -3.540 -13.992 1.00 85.81 431 GLY A O 1
ATOM 3347 N N . LEU A 1 432 ? -2.976 -3.230 -16.198 1.00 88.06 432 LEU A N 1
ATOM 3348 C CA . LEU A 1 432 ? -3.952 -4.295 -16.467 1.00 88.06 432 LEU A CA 1
ATOM 3349 C C . LEU A 1 432 ? -3.387 -5.726 -16.365 1.00 88.06 432 LEU A C 1
ATOM 3351 O O . LEU A 1 432 ? -4.160 -6.681 -16.355 1.00 88.06 432 LEU A O 1
ATOM 3355 N N . VAL A 1 433 ? -2.061 -5.896 -16.314 1.00 92.75 433 VAL A N 1
ATOM 3356 C CA . VAL A 1 433 ? -1.388 -7.204 -16.197 1.00 92.75 433 VAL A CA 1
ATOM 3357 C C . VAL A 1 433 ? -0.132 -7.084 -15.340 1.00 92.75 433 VAL A C 1
ATOM 3359 O O . VAL A 1 433 ? 0.639 -6.130 -15.478 1.00 92.75 433 VAL A O 1
ATOM 3362 N N . ALA A 1 434 ? 0.119 -8.088 -14.504 1.00 95.38 434 ALA A N 1
ATOM 3363 C CA . ALA A 1 434 ? 1.409 -8.287 -13.857 1.00 95.38 434 ALA A CA 1
ATOM 3364 C C . ALA A 1 434 ? 1.836 -9.756 -13.889 1.00 95.38 434 ALA A C 1
ATOM 3366 O O . ALA A 1 434 ? 1.046 -10.647 -14.201 1.00 95.38 434 ALA A O 1
ATOM 3367 N N . LYS A 1 435 ? 3.097 -10.001 -13.545 1.00 94.81 435 LYS A N 1
ATOM 3368 C CA . LYS A 1 435 ? 3.621 -11.336 -13.259 1.00 94.81 435 LYS A CA 1
ATOM 3369 C C . LYS A 1 435 ? 4.708 -11.299 -12.196 1.00 94.81 435 LYS A C 1
ATOM 3371 O O . LYS A 1 435 ? 5.353 -10.267 -12.020 1.00 94.81 435 LYS A O 1
ATOM 3376 N N . ILE A 1 436 ? 4.936 -12.431 -11.553 1.00 94.56 436 ILE A N 1
ATOM 3377 C CA . ILE A 1 436 ? 6.006 -12.680 -10.588 1.00 94.56 436 ILE A CA 1
ATOM 3378 C C . ILE A 1 436 ? 6.737 -13.971 -10.972 1.00 94.56 436 ILE A C 1
ATOM 3380 O O . ILE A 1 436 ? 6.100 -14.877 -11.514 1.00 94.56 436 ILE A O 1
ATOM 3384 N N . SER A 1 437 ? 8.055 -14.050 -10.773 1.00 91.44 437 SER A N 1
ATOM 3385 C CA . SER A 1 437 ? 8.792 -15.302 -11.001 1.00 91.44 437 SER A CA 1
ATOM 3386 C C . SER A 1 437 ? 8.262 -16.384 -10.061 1.00 91.44 437 SER A C 1
ATOM 3388 O O . SER A 1 437 ? 7.959 -16.092 -8.903 1.00 91.44 437 SER A O 1
ATOM 3390 N N . ASP A 1 438 ? 8.103 -17.616 -10.539 1.00 87.00 438 ASP A N 1
ATOM 3391 C CA . ASP A 1 438 ? 7.564 -18.685 -9.693 1.00 87.00 438 ASP A CA 1
ATOM 3392 C C . ASP A 1 438 ? 8.598 -19.215 -8.685 1.00 87.00 438 ASP A C 1
ATOM 3394 O O . ASP A 1 438 ? 8.244 -19.468 -7.537 1.00 87.00 438 ASP A O 1
ATOM 3398 N N . ALA A 1 439 ? 9.880 -19.257 -9.040 1.00 85.75 439 ALA A N 1
ATOM 3399 C CA . ALA A 1 439 ? 10.987 -19.415 -8.095 1.00 85.75 439 ALA A CA 1
ATOM 3400 C C . ALA A 1 439 ? 11.619 -18.054 -7.694 1.00 85.75 439 ALA A C 1
ATOM 3402 O O . ALA A 1 439 ? 11.640 -17.116 -8.507 1.00 85.75 439 ALA A O 1
ATOM 3403 N N . PRO A 1 440 ? 12.153 -17.918 -6.463 1.00 86.00 440 PRO A N 1
ATOM 3404 C CA . PRO A 1 440 ? 12.980 -16.779 -6.060 1.00 86.00 440 PRO A CA 1
ATOM 3405 C C . PRO A 1 440 ? 14.446 -16.930 -6.508 1.00 86.00 440 PRO A C 1
ATOM 3407 O O . PRO A 1 440 ? 14.992 -18.032 -6.514 1.00 86.00 440 PRO A O 1
ATOM 3410 N N . ASP A 1 441 ? 15.117 -15.810 -6.797 1.00 79.12 441 ASP A N 1
ATOM 3411 C CA . ASP A 1 441 ? 16.583 -15.720 -6.850 1.00 79.12 441 ASP A CA 1
ATOM 3412 C C . ASP A 1 441 ? 17.155 -15.231 -5.497 1.00 79.12 441 ASP A C 1
ATOM 3414 O O . ASP A 1 441 ? 16.433 -15.025 -4.517 1.00 79.12 441 ASP A O 1
ATOM 3418 N N . LYS A 1 442 ? 18.474 -14.994 -5.426 1.00 74.56 442 LYS A N 1
ATOM 3419 C CA . LYS A 1 442 ? 19.150 -14.449 -4.226 1.00 74.56 442 LYS A CA 1
ATOM 3420 C C . LYS A 1 442 ? 18.625 -13.079 -3.760 1.00 74.56 442 LYS A C 1
ATOM 3422 O O . LYS A 1 442 ? 18.951 -12.645 -2.660 1.00 74.56 442 LYS A O 1
ATOM 3427 N N . ARG A 1 443 ? 17.878 -12.367 -4.605 1.00 71.69 443 ARG A N 1
ATOM 3428 C CA . ARG A 1 443 ? 17.257 -11.060 -4.358 1.00 71.69 443 ARG A CA 1
ATOM 3429 C C . ARG A 1 443 ? 15.728 -11.167 -4.235 1.00 71.69 443 ARG A C 1
ATOM 3431 O O . ARG A 1 443 ? 15.072 -10.126 -4.166 1.00 71.69 443 ARG A O 1
ATOM 3438 N N . GLY A 1 444 ? 15.179 -12.385 -4.177 1.00 86.25 444 GLY A N 1
ATOM 3439 C CA . GLY A 1 444 ? 13.754 -12.683 -4.048 1.00 86.25 444 GLY A CA 1
ATOM 3440 C C . GLY A 1 444 ? 13.068 -12.990 -5.381 1.00 86.25 444 GLY A C 1
ATOM 3441 O O . GLY A 1 444 ? 13.693 -13.392 -6.356 1.00 86.25 444 GLY A O 1
ATOM 3442 N N . HIS A 1 445 ? 11.755 -12.809 -5.430 1.00 89.75 445 HIS A N 1
ATOM 3443 C CA . HIS A 1 445 ? 10.977 -12.929 -6.655 1.00 89.75 445 HIS A CA 1
ATOM 3444 C C . HIS A 1 445 ? 10.983 -11.613 -7.436 1.00 89.75 445 HIS A C 1
ATOM 3446 O O . HIS A 1 445 ? 10.720 -10.543 -6.877 1.00 89.75 445 HIS A O 1
ATOM 3452 N N . VAL A 1 446 ? 11.205 -11.689 -8.748 1.00 89.94 446 VAL A N 1
ATOM 3453 C CA . VAL A 1 446 ? 11.085 -10.528 -9.639 1.00 89.94 446 VAL A CA 1
ATOM 3454 C C . VAL A 1 446 ? 9.622 -10.344 -10.019 1.00 89.94 446 VAL A C 1
ATOM 3456 O O . VAL A 1 446 ? 9.004 -11.248 -10.574 1.00 89.94 446 VAL A O 1
ATOM 3459 N N . VAL A 1 447 ? 9.078 -9.153 -9.786 1.00 92.69 447 VAL A N 1
ATOM 3460 C CA . VAL A 1 447 ? 7.735 -8.743 -10.207 1.00 92.69 447 VAL A CA 1
ATOM 3461 C C . VAL A 1 447 ? 7.832 -7.794 -11.398 1.00 92.69 447 VAL A C 1
ATOM 3463 O O . VAL A 1 447 ? 8.625 -6.855 -11.403 1.00 92.69 447 VAL A O 1
ATOM 3466 N N . CYS A 1 448 ? 6.987 -8.017 -12.401 1.00 94.25 448 CYS A N 1
ATOM 3467 C CA . CYS A 1 448 ? 6.784 -7.142 -13.550 1.00 94.25 448 CYS A CA 1
ATOM 3468 C C . CYS A 1 448 ? 5.335 -6.637 -13.556 1.00 94.25 448 CYS A C 1
ATOM 3470 O O . CYS A 1 448 ? 4.425 -7.437 -13.759 1.00 94.25 448 CYS A O 1
ATOM 3472 N N . ILE A 1 449 ? 5.106 -5.330 -13.410 1.00 93.94 449 ILE A N 1
ATOM 3473 C CA . ILE A 1 449 ? 3.782 -4.699 -13.569 1.00 93.94 449 ILE A CA 1
ATOM 3474 C C . ILE A 1 449 ? 3.771 -3.945 -14.899 1.00 93.94 449 ILE A C 1
ATOM 3476 O O . ILE A 1 449 ? 4.541 -3.001 -15.079 1.00 93.94 449 ILE A O 1
ATOM 3480 N N . TYR A 1 450 ? 2.937 -4.368 -15.849 1.00 92.62 450 TYR A N 1
ATOM 3481 C CA . TYR A 1 450 ? 2.961 -3.844 -17.215 1.00 92.62 450 TYR A CA 1
ATOM 3482 C C . TYR A 1 450 ? 2.210 -2.512 -17.355 1.00 92.62 450 TYR A C 1
ATOM 3484 O O . TYR A 1 450 ? 1.137 -2.318 -16.787 1.00 92.62 450 TYR A O 1
ATOM 3492 N N . CYS A 1 451 ? 2.765 -1.622 -18.178 1.00 90.56 451 CYS A N 1
ATOM 3493 C CA . CYS A 1 451 ? 2.105 -0.429 -18.697 1.00 90.56 451 CYS A CA 1
ATOM 3494 C C . CYS A 1 451 ? 1.898 -0.598 -20.219 1.00 90.56 451 CYS A C 1
ATOM 3496 O O . CYS A 1 451 ? 2.877 -0.912 -20.909 1.00 90.56 451 CYS A O 1
ATOM 3498 N N . PRO A 1 452 ? 0.676 -0.396 -20.756 1.00 88.56 452 PRO A N 1
ATOM 3499 C CA . PRO A 1 452 ? 0.384 -0.600 -22.180 1.00 88.56 452 PRO A CA 1
ATOM 3500 C C . PRO A 1 452 ? 1.140 0.332 -23.135 1.00 88.56 452 PRO A C 1
ATOM 3502 O O . PRO A 1 452 ? 1.412 -0.042 -24.274 1.00 88.56 452 PRO A O 1
ATOM 3505 N N . ASN A 1 453 ? 1.458 1.550 -22.689 1.00 88.06 453 ASN A N 1
ATOM 3506 C CA . ASN A 1 453 ? 2.080 2.576 -23.517 1.00 88.06 453 ASN A CA 1
ATOM 3507 C C . ASN A 1 453 ? 3.067 3.419 -22.695 1.00 88.06 453 ASN A C 1
ATOM 3509 O O . ASN A 1 453 ? 2.657 4.244 -21.883 1.00 88.06 453 ASN A O 1
ATOM 3513 N N . PHE A 1 454 ? 4.374 3.273 -22.932 1.00 84.50 454 PHE A N 1
ATOM 3514 C CA . PHE A 1 454 ? 5.396 4.060 -22.237 1.00 84.50 454 PHE A CA 1
ATOM 3515 C C . PHE A 1 454 ? 5.362 5.557 -22.586 1.00 84.50 454 PHE A C 1
ATOM 3517 O O . PHE A 1 454 ? 6.012 6.345 -21.895 1.00 84.50 454 PHE A O 1
ATOM 3524 N N . LEU A 1 455 ? 4.663 5.970 -23.651 1.00 80.94 455 LEU A N 1
ATOM 3525 C CA . LEU A 1 455 ? 4.463 7.379 -24.005 1.00 80.94 455 LEU A CA 1
ATOM 3526 C C . LEU A 1 455 ? 3.388 8.048 -23.133 1.00 80.94 455 LEU A C 1
ATOM 3528 O O . LEU A 1 455 ? 3.512 9.245 -22.883 1.00 80.94 455 LEU A O 1
ATOM 3532 N N . ASP A 1 456 ? 2.414 7.291 -22.610 1.00 80.75 456 ASP A N 1
ATOM 3533 C CA . ASP A 1 456 ? 1.443 7.766 -21.612 1.00 80.75 456 ASP A CA 1
ATOM 3534 C C . ASP A 1 456 ? 2.156 7.920 -20.255 1.00 80.75 456 ASP A C 1
ATOM 3536 O O . ASP A 1 456 ? 2.260 6.993 -19.446 1.00 80.75 456 ASP A O 1
ATOM 3540 N N . LYS A 1 457 ? 2.741 9.104 -20.036 1.00 74.69 457 LYS A N 1
ATOM 3541 C CA . LYS A 1 457 ? 3.518 9.397 -18.823 1.00 74.69 457 LYS A CA 1
ATOM 3542 C C . LYS A 1 457 ? 2.644 9.454 -17.577 1.00 74.69 457 LYS A C 1
ATOM 3544 O O . LYS A 1 457 ? 3.123 9.091 -16.502 1.00 74.69 457 LYS A O 1
ATOM 3549 N N . ASP A 1 458 ? 1.388 9.859 -17.730 1.00 72.50 458 ASP A N 1
ATOM 3550 C CA . ASP A 1 458 ? 0.434 9.932 -16.632 1.00 72.50 458 ASP A CA 1
ATOM 3551 C C . ASP A 1 458 ? 0.083 8.528 -16.145 1.00 72.50 458 ASP A C 1
ATOM 3553 O O . ASP A 1 458 ? 0.110 8.283 -14.943 1.00 72.50 458 ASP A O 1
ATOM 3557 N N . GLU A 1 459 ? -0.116 7.566 -17.050 1.00 80.56 459 GLU A N 1
ATOM 3558 C CA . GLU A 1 459 ? -0.314 6.156 -16.703 1.00 80.56 459 GLU A CA 1
ATOM 3559 C C . GLU A 1 459 ? 0.935 5.523 -16.076 1.00 80.56 459 GLU A C 1
ATOM 3561 O O . GLU A 1 459 ? 0.841 4.875 -15.030 1.00 80.56 459 GLU A O 1
ATOM 3566 N N . VAL A 1 460 ? 2.125 5.758 -16.645 1.00 78.25 460 VAL A N 1
ATOM 3567 C CA . VAL A 1 460 ? 3.397 5.277 -16.069 1.00 78.25 460 VAL A CA 1
ATOM 3568 C C . VAL A 1 460 ? 3.583 5.790 -14.632 1.00 78.25 460 VAL A C 1
ATOM 3570 O O . VAL A 1 460 ? 3.970 5.013 -13.751 1.00 78.25 460 VAL A O 1
ATOM 3573 N N . LEU A 1 461 ? 3.258 7.064 -14.372 1.00 71.88 461 LEU A N 1
ATOM 3574 C CA . LEU A 1 461 ? 3.254 7.657 -13.031 1.00 71.88 461 LEU A CA 1
ATOM 3575 C C . LEU A 1 461 ? 2.141 7.128 -12.128 1.00 71.88 461 LEU A C 1
ATOM 3577 O O . LEU A 1 461 ? 2.384 6.916 -10.941 1.00 71.88 461 LEU A O 1
ATOM 3581 N N . ARG A 1 462 ? 0.921 6.967 -12.648 1.00 83.19 462 ARG A N 1
ATOM 3582 C CA . ARG A 1 462 ? -0.250 6.489 -11.903 1.00 83.19 462 ARG A CA 1
ATOM 3583 C C . ARG A 1 462 ? 0.030 5.102 -11.343 1.00 83.19 462 ARG A C 1
ATOM 3585 O O . ARG A 1 462 ? -0.123 4.893 -10.143 1.00 83.19 462 ARG A O 1
ATOM 3592 N N . ILE A 1 463 ? 0.552 4.205 -12.183 1.00 86.00 463 ILE A N 1
ATOM 3593 C CA . ILE A 1 463 ? 0.983 2.865 -11.779 1.00 86.00 463 ILE A CA 1
ATOM 3594 C C . ILE A 1 463 ? 2.097 2.957 -10.726 1.00 86.00 463 ILE A C 1
ATOM 3596 O O . ILE A 1 463 ? 1.989 2.305 -9.691 1.00 86.00 463 ILE A O 1
ATOM 3600 N N . ARG A 1 464 ? 3.125 3.804 -10.914 1.00 80.88 464 ARG A N 1
ATOM 3601 C CA . ARG A 1 464 ? 4.190 3.998 -9.906 1.00 80.88 464 ARG A CA 1
ATOM 3602 C C . ARG A 1 464 ? 3.623 4.442 -8.549 1.00 80.88 464 ARG A C 1
ATOM 3604 O O . ARG A 1 464 ? 3.957 3.858 -7.520 1.00 80.88 464 ARG A O 1
ATOM 3611 N N . LYS A 1 465 ? 2.756 5.460 -8.539 1.00 73.12 465 LYS A N 1
ATOM 3612 C CA . LYS A 1 465 ? 2.114 5.979 -7.320 1.00 73.12 465 LYS A CA 1
ATOM 3613 C C . LYS A 1 465 ? 1.255 4.915 -6.641 1.00 73.12 465 LYS A C 1
ATOM 3615 O O . LYS A 1 465 ? 1.297 4.824 -5.422 1.00 73.12 465 LYS A O 1
ATOM 3620 N N . ALA A 1 466 ? 0.544 4.085 -7.402 1.00 80.00 466 ALA A N 1
ATOM 3621 C CA . ALA A 1 466 ? -0.222 2.967 -6.859 1.00 80.00 466 ALA A CA 1
ATOM 3622 C C . ALA A 1 466 ? 0.684 1.872 -6.253 1.00 80.00 466 ALA A C 1
ATOM 3624 O O . ALA A 1 466 ? 0.389 1.387 -5.164 1.00 80.00 466 ALA A O 1
ATOM 3625 N N . ILE A 1 467 ? 1.834 1.539 -6.861 1.00 81.94 467 ILE A N 1
ATOM 3626 C CA . ILE A 1 467 ? 2.821 0.609 -6.261 1.00 81.94 467 ILE A CA 1
ATOM 3627 C C . ILE A 1 467 ? 3.271 1.097 -4.869 1.00 81.94 467 ILE A C 1
ATOM 3629 O O . ILE A 1 467 ? 3.366 0.297 -3.936 1.00 81.94 467 ILE A O 1
ATOM 3633 N N . ARG A 1 468 ? 3.497 2.408 -4.706 1.00 74.31 468 ARG A N 1
ATOM 3634 C CA . ARG A 1 468 ? 3.814 3.028 -3.407 1.00 74.31 468 ARG A CA 1
ATOM 3635 C C . ARG A 1 468 ? 2.612 3.035 -2.458 1.00 74.31 468 ARG A C 1
ATOM 3637 O O . ARG A 1 468 ? 2.708 2.501 -1.360 1.00 74.31 468 ARG A O 1
ATOM 3644 N N . ASN A 1 469 ? 1.506 3.648 -2.871 1.00 69.56 469 ASN A N 1
ATOM 3645 C CA . ASN A 1 469 ? 0.418 4.057 -1.978 1.00 69.56 469 ASN A CA 1
ATOM 3646 C C . ASN A 1 469 ? -0.628 2.959 -1.739 1.00 69.56 469 ASN A C 1
ATOM 3648 O O . ASN A 1 469 ? -1.161 2.856 -0.639 1.00 69.56 469 ASN A O 1
ATOM 3652 N N . ASP A 1 470 ? -0.941 2.159 -2.761 1.00 74.00 470 ASP A N 1
ATOM 3653 C CA . ASP A 1 470 ? -1.989 1.133 -2.709 1.00 74.00 470 ASP A CA 1
ATOM 3654 C C . ASP A 1 470 ? -1.443 -0.269 -2.413 1.00 74.00 470 ASP A C 1
ATOM 3656 O O . ASP A 1 470 ? -2.168 -1.095 -1.858 1.00 74.00 470 ASP A O 1
ATOM 3660 N N . VAL A 1 471 ? -0.190 -0.548 -2.793 1.00 81.81 471 VAL A N 1
ATOM 3661 C CA . VAL A 1 471 ? 0.464 -1.854 -2.575 1.00 81.81 471 VAL A CA 1
ATOM 3662 C C . VAL A 1 471 ? 1.468 -1.817 -1.415 1.00 81.81 471 VAL A C 1
ATOM 3664 O O . VAL A 1 471 ? 1.604 -2.807 -0.701 1.00 81.81 471 VAL A O 1
ATOM 3667 N N . GLY A 1 472 ? 2.149 -0.685 -1.195 1.00 73.06 472 GLY A N 1
ATOM 3668 C CA . GLY A 1 472 ? 3.068 -0.487 -0.065 1.00 73.06 472 GLY A CA 1
ATOM 3669 C C . GLY A 1 472 ? 4.507 -0.979 -0.272 1.00 73.06 472 GLY A C 1
ATOM 3670 O O . GLY A 1 472 ? 5.240 -1.093 0.706 1.00 73.06 472 GLY A O 1
ATOM 3671 N N . LEU A 1 473 ? 4.938 -1.271 -1.507 1.00 69.00 473 LEU A N 1
ATOM 3672 C CA . LEU A 1 473 ? 6.198 -2.000 -1.771 1.00 69.00 473 LEU A CA 1
ATOM 3673 C C . LEU A 1 473 ? 7.450 -1.123 -1.977 1.00 69.00 473 LEU A C 1
ATOM 3675 O O . LEU A 1 473 ? 8.549 -1.651 -2.135 1.00 69.00 473 LEU A O 1
ATOM 3679 N N . GLU A 1 474 ? 7.324 0.208 -1.980 1.00 53.34 474 GLU A N 1
ATOM 3680 C CA . GLU A 1 474 ? 8.446 1.111 -2.315 1.00 53.34 474 GLU A CA 1
ATOM 3681 C C . GLU A 1 474 ? 9.548 1.146 -1.233 1.00 53.34 474 GLU A C 1
ATOM 3683 O O . GLU A 1 474 ? 10.712 1.352 -1.558 1.00 53.34 474 GLU A O 1
ATOM 3688 N N . ARG A 1 475 ? 9.230 0.881 0.047 1.00 48.22 475 ARG A N 1
ATOM 3689 C CA . ARG A 1 475 ? 10.182 1.031 1.176 1.00 48.22 475 ARG A CA 1
ATOM 3690 C C . ARG A 1 475 ? 11.388 0.077 1.146 1.00 48.22 475 ARG A C 1
ATOM 3692 O O . ARG A 1 475 ? 12.334 0.280 1.905 1.00 48.22 475 ARG A O 1
ATOM 3699 N N . HIS A 1 476 ? 11.359 -0.965 0.314 1.00 48.81 476 HIS A N 1
ATOM 3700 C CA . HIS A 1 476 ? 12.373 -2.028 0.305 1.00 48.81 476 HIS A CA 1
ATOM 3701 C C . HIS A 1 476 ? 12.871 -2.415 -1.099 1.00 48.81 476 HIS A C 1
ATOM 3703 O O . HIS A 1 476 ? 13.629 -3.377 -1.220 1.00 48.81 476 HIS A O 1
ATOM 3709 N N . SER A 1 477 ? 12.457 -1.711 -2.162 1.00 56.59 477 SER A N 1
ATOM 3710 C CA . SER A 1 477 ? 12.704 -2.151 -3.541 1.00 56.59 477 SER A CA 1
ATOM 3711 C C . SER A 1 477 ? 12.850 -0.983 -4.522 1.00 56.59 477 SER A C 1
ATOM 3713 O O . SER A 1 477 ? 11.952 -0.153 -4.647 1.00 56.59 477 SER A O 1
ATOM 3715 N N . ILE A 1 478 ? 13.959 -0.955 -5.272 1.00 64.50 478 ILE A N 1
ATOM 3716 C CA . ILE A 1 478 ? 14.181 0.025 -6.348 1.00 64.50 478 ILE A CA 1
ATOM 3717 C C . ILE A 1 478 ? 13.269 -0.329 -7.530 1.00 64.50 478 ILE A C 1
ATOM 3719 O O . ILE A 1 478 ? 13.479 -1.345 -8.202 1.00 64.50 478 ILE A O 1
ATOM 3723 N N . LEU A 1 479 ? 12.296 0.536 -7.809 1.00 72.19 479 LEU A N 1
ATOM 3724 C CA . LEU A 1 479 ? 11.377 0.434 -8.938 1.00 72.19 479 LEU A CA 1
ATOM 3725 C C . LEU A 1 479 ? 12.108 0.799 -10.236 1.00 72.19 479 LEU A C 1
ATOM 3727 O O . LEU A 1 479 ? 12.610 1.911 -10.372 1.00 72.19 479 LEU A O 1
ATOM 3731 N N . ARG A 1 480 ? 12.147 -0.100 -11.224 1.00 77.62 480 ARG A N 1
ATOM 3732 C CA . ARG A 1 480 ? 12.828 0.145 -12.510 1.00 77.62 480 ARG A CA 1
ATOM 3733 C C . ARG A 1 480 ? 11.917 -0.105 -13.702 1.00 77.62 480 ARG A C 1
ATOM 3735 O O . ARG A 1 480 ? 11.461 -1.221 -13.911 1.00 77.62 480 ARG A O 1
ATOM 3742 N N . PHE A 1 481 ? 11.662 0.901 -14.527 1.00 82.62 481 PHE A N 1
ATOM 3743 C CA . PHE A 1 481 ? 10.841 0.764 -15.725 1.00 82.62 481 PHE A CA 1
ATOM 3744 C C . PHE A 1 481 ? 11.673 0.303 -16.928 1.00 82.62 481 PHE A C 1
ATOM 3746 O O . PHE A 1 481 ? 12.527 1.042 -17.431 1.00 82.62 481 PHE A O 1
ATOM 3753 N N . LYS A 1 482 ? 11.397 -0.903 -17.435 1.00 85.12 482 LYS A N 1
ATOM 3754 C CA . LYS A 1 482 ? 12.016 -1.471 -18.645 1.00 85.12 482 LYS A CA 1
ATOM 3755 C C . LYS A 1 482 ? 10.998 -1.547 -19.785 1.00 85.12 482 LYS A C 1
ATOM 3757 O O . LYS A 1 482 ? 9.923 -2.118 -19.619 1.00 85.12 482 LYS A O 1
ATOM 3762 N N . LEU A 1 483 ? 11.347 -0.995 -20.947 1.00 86.19 483 LEU A N 1
ATOM 3763 C CA . LEU A 1 483 ? 10.544 -1.102 -22.174 1.00 86.19 483 LEU A CA 1
ATOM 3764 C C . LEU A 1 483 ? 10.638 -2.520 -22.741 1.00 86.19 483 LEU A C 1
ATOM 3766 O O . LEU A 1 483 ? 11.711 -3.128 -22.713 1.00 86.19 483 LEU A O 1
ATOM 3770 N N . ASP A 1 484 ? 9.554 -3.011 -23.338 1.00 87.69 484 ASP A N 1
ATOM 3771 C CA . ASP A 1 484 ? 9.578 -4.291 -24.051 1.00 87.69 484 ASP A CA 1
ATOM 3772 C C . ASP A 1 484 ? 10.482 -4.232 -25.284 1.00 87.69 484 ASP A C 1
ATOM 3774 O O . ASP A 1 484 ? 11.148 -5.217 -25.584 1.00 87.69 484 ASP A O 1
ATOM 3778 N N . ALA A 1 485 ? 10.646 -3.062 -25.911 1.00 87.12 485 ALA A N 1
ATOM 3779 C CA . ALA A 1 485 ? 11.659 -2.841 -26.942 1.00 87.12 485 ALA A CA 1
ATOM 3780 C C . ALA A 1 485 ? 13.088 -3.201 -26.481 1.00 87.12 485 ALA A C 1
ATOM 3782 O O . ALA A 1 485 ? 13.831 -3.824 -27.232 1.00 87.12 485 ALA A O 1
ATOM 3783 N N . VAL A 1 486 ? 13.458 -2.893 -25.229 1.00 81.06 486 VAL A N 1
ATOM 3784 C CA . VAL A 1 486 ? 14.772 -3.241 -24.640 1.00 81.06 486 VAL A CA 1
ATOM 3785 C C . VAL A 1 486 ? 14.892 -4.752 -24.416 1.00 81.06 486 VAL A C 1
ATOM 3787 O O . VAL A 1 486 ? 15.965 -5.325 -24.597 1.00 81.06 486 VAL A O 1
ATOM 3790 N N . THR A 1 487 ? 13.791 -5.418 -24.056 1.00 83.06 487 THR A N 1
ATOM 3791 C CA . THR A 1 487 ? 13.730 -6.884 -23.951 1.00 83.06 487 THR A CA 1
ATOM 3792 C C . THR A 1 487 ? 13.847 -7.549 -25.331 1.00 83.06 487 THR A C 1
ATOM 3794 O O . THR A 1 487 ? 14.710 -8.401 -25.515 1.00 83.06 487 THR A O 1
ATOM 3797 N N . ASN A 1 488 ? 13.062 -7.111 -26.319 1.00 84.25 488 ASN A N 1
ATOM 3798 C CA . ASN A 1 488 ? 13.074 -7.615 -27.700 1.00 84.25 488 ASN A CA 1
ATOM 3799 C C . ASN A 1 488 ? 14.423 -7.374 -28.407 1.00 84.25 488 ASN A C 1
ATOM 3801 O O . ASN A 1 488 ? 14.886 -8.210 -29.177 1.00 84.25 488 ASN A O 1
ATOM 3805 N N . ALA A 1 489 ? 15.099 -6.264 -28.097 1.00 83.50 489 ALA A N 1
ATOM 3806 C CA . ALA A 1 489 ? 16.445 -5.944 -28.574 1.00 83.50 489 ALA A CA 1
ATOM 3807 C C . ALA A 1 489 ? 17.567 -6.816 -27.965 1.00 83.50 489 ALA A C 1
ATOM 3809 O O . ALA A 1 489 ? 18.728 -6.661 -28.361 1.00 83.50 489 ALA A O 1
ATOM 3810 N N . ASN A 1 490 ? 17.226 -7.708 -27.022 1.00 82.06 490 ASN A N 1
ATOM 3811 C CA . ASN A 1 490 ? 18.124 -8.544 -26.222 1.00 82.06 490 ASN A CA 1
ATOM 3812 C C . ASN A 1 490 ? 19.137 -7.744 -25.374 1.00 82.06 490 ASN A C 1
ATOM 3814 O O . ASN A 1 490 ? 20.296 -8.135 -25.256 1.00 82.06 490 ASN A O 1
ATOM 3818 N N . ILE A 1 491 ? 18.721 -6.610 -24.795 1.00 75.88 491 ILE A N 1
ATOM 3819 C CA . ILE A 1 491 ? 19.593 -5.720 -24.009 1.00 75.88 491 ILE A CA 1
ATOM 3820 C C . ILE A 1 491 ? 19.431 -5.993 -22.508 1.00 75.88 491 ILE A C 1
ATOM 3822 O O . ILE A 1 491 ? 18.363 -5.783 -21.915 1.00 75.88 491 ILE A O 1
ATOM 3826 N N . TYR A 1 492 ? 20.522 -6.425 -21.882 1.00 72.75 492 TYR A N 1
ATOM 3827 C CA . TYR A 1 492 ? 20.640 -6.761 -20.466 1.00 72.75 492 TYR A CA 1
ATOM 3828 C C . TYR A 1 492 ? 21.983 -6.268 -19.910 1.00 72.75 492 TYR A C 1
ATOM 3830 O O . TYR A 1 492 ? 22.929 -6.033 -20.656 1.00 72.75 492 TYR A O 1
ATOM 3838 N N . ALA A 1 493 ? 22.079 -6.113 -18.587 1.00 66.50 493 ALA A N 1
ATOM 3839 C CA . ALA A 1 493 ? 23.226 -5.444 -17.961 1.00 66.50 493 ALA A CA 1
ATOM 3840 C C . ALA A 1 493 ? 24.548 -6.209 -18.156 1.00 66.50 493 ALA A C 1
ATOM 3842 O O . ALA A 1 493 ? 25.611 -5.605 -18.181 1.00 66.50 493 ALA A O 1
ATOM 3843 N N . TYR A 1 494 ? 24.468 -7.531 -18.339 1.00 64.88 494 TYR A N 1
ATOM 3844 C CA . TYR A 1 494 ? 25.617 -8.409 -18.554 1.00 64.88 494 TYR A CA 1
ATOM 3845 C C . TYR A 1 494 ? 26.065 -8.507 -20.025 1.00 64.88 494 TYR A C 1
ATOM 3847 O O . TYR A 1 494 ? 27.149 -9.017 -20.286 1.00 64.88 494 TYR A O 1
ATOM 3855 N N . ASN A 1 495 ? 25.245 -8.070 -20.993 1.00 70.94 495 ASN A N 1
ATOM 3856 C CA . ASN A 1 495 ? 25.519 -8.248 -22.429 1.00 70.94 495 ASN A CA 1
ATOM 3857 C C . ASN A 1 495 ? 25.567 -6.939 -23.234 1.00 70.94 495 ASN A C 1
ATOM 3859 O O . ASN A 1 495 ? 25.752 -6.969 -24.451 1.00 70.94 495 ASN A O 1
ATOM 3863 N N . SER A 1 496 ? 25.371 -5.792 -22.581 1.00 72.25 496 SER A N 1
ATOM 3864 C CA . SER A 1 496 ? 25.277 -4.500 -23.248 1.00 72.25 496 SER A CA 1
ATOM 3865 C C . SER A 1 496 ? 25.713 -3.356 -22.340 1.00 72.25 496 SER A C 1
ATOM 3867 O O . SER A 1 496 ? 25.246 -3.233 -21.213 1.00 72.25 496 SER A O 1
ATOM 3869 N N . ALA A 1 497 ? 26.538 -2.457 -22.881 1.00 70.81 497 ALA A N 1
ATOM 3870 C CA . ALA A 1 497 ? 26.854 -1.171 -22.257 1.00 70.81 497 ALA A CA 1
ATOM 3871 C C . ALA A 1 497 ? 25.711 -0.135 -22.385 1.00 70.81 497 ALA A C 1
ATOM 3873 O O . ALA A 1 497 ? 25.823 0.979 -21.876 1.00 70.81 497 ALA A O 1
ATOM 3874 N N . LEU A 1 498 ? 24.618 -0.464 -23.088 1.00 69.88 498 LEU A N 1
ATOM 3875 C CA . LEU A 1 498 ? 23.434 0.391 -23.166 1.00 69.88 498 LEU A CA 1
ATOM 3876 C C . LEU A 1 498 ? 22.593 0.263 -21.892 1.00 69.88 498 LEU A C 1
ATOM 3878 O O . LEU A 1 498 ? 22.426 -0.827 -21.345 1.00 69.88 498 LEU A O 1
ATOM 3882 N N . ARG A 1 499 ? 22.000 1.381 -21.453 1.00 70.62 499 ARG A N 1
ATOM 3883 C CA . ARG A 1 499 ? 21.070 1.404 -20.316 1.00 70.62 499 ARG A CA 1
ATOM 3884 C C . ARG A 1 499 ? 19.927 0.407 -20.554 1.00 70.62 499 ARG A C 1
ATOM 3886 O O . ARG A 1 499 ? 19.345 0.346 -21.631 1.00 70.62 499 ARG A O 1
ATOM 3893 N N . THR A 1 500 ? 19.599 -0.374 -19.530 1.00 71.75 500 THR A N 1
ATOM 3894 C CA . THR A 1 500 ? 18.605 -1.462 -19.613 1.00 71.75 500 THR A CA 1
ATOM 3895 C C . THR A 1 500 ? 17.210 -1.052 -19.134 1.00 71.75 500 THR A C 1
ATOM 3897 O O . THR A 1 500 ? 16.248 -1.807 -19.289 1.00 71.75 500 THR A O 1
ATOM 3900 N N . THR A 1 501 ? 17.100 0.146 -18.562 1.00 73.56 501 THR A N 1
ATOM 3901 C CA . THR A 1 501 ? 15.902 0.765 -17.985 1.00 73.56 501 THR A CA 1
ATOM 3902 C C . THR A 1 501 ? 15.728 2.165 -18.577 1.00 73.56 501 THR A C 1
ATOM 3904 O O . THR A 1 501 ? 16.659 2.734 -19.142 1.00 73.56 501 THR A O 1
ATOM 3907 N N . SER A 1 502 ? 14.519 2.721 -18.522 1.00 69.81 502 SER A N 1
ATOM 3908 C CA . SER A 1 502 ? 14.239 4.091 -19.001 1.00 69.81 502 SER A CA 1
ATOM 3909 C C . SER A 1 502 ? 13.855 5.049 -17.881 1.00 69.81 502 SER A C 1
ATOM 3911 O O . SER A 1 502 ? 14.137 6.239 -17.987 1.00 69.81 502 SER A O 1
ATOM 3913 N N . TYR A 1 503 ? 13.278 4.517 -16.805 1.00 65.94 503 TYR A N 1
ATOM 3914 C CA . TYR A 1 503 ? 13.027 5.211 -15.545 1.00 65.94 503 TYR A CA 1
ATOM 3915 C C . TYR A 1 503 ? 13.482 4.280 -14.421 1.00 65.94 503 TYR A C 1
ATOM 3917 O O . TYR A 1 503 ? 13.319 3.070 -14.540 1.00 65.94 503 TYR A O 1
ATOM 3925 N N . ASP A 1 504 ? 14.030 4.822 -13.345 1.00 57.12 504 ASP A N 1
ATOM 3926 C CA . ASP A 1 504 ? 14.307 4.104 -12.094 1.00 57.12 504 ASP A CA 1
ATOM 3927 C C . ASP A 1 504 ? 13.686 4.946 -10.948 1.00 57.12 504 ASP A C 1
ATOM 3929 O O . ASP A 1 504 ? 13.223 6.044 -11.240 1.00 57.12 504 ASP A O 1
ATOM 3933 N N . CYS A 1 505 ? 13.573 4.465 -9.704 1.00 53.00 505 CYS A N 1
ATOM 3934 C CA . CYS A 1 505 ? 13.145 5.233 -8.511 1.00 53.00 505 CYS A CA 1
ATOM 3935 C C . CYS A 1 505 ? 13.254 4.359 -7.237 1.00 53.00 505 CYS A C 1
ATOM 3937 O O . CYS A 1 505 ? 13.240 3.133 -7.343 1.00 53.00 505 CYS A O 1
ATOM 3939 N N . GLY A 1 506 ? 13.284 4.947 -6.039 1.00 45.66 506 GLY A N 1
ATOM 3940 C CA . GLY A 1 506 ? 13.202 4.242 -4.747 1.00 45.66 506 GLY A CA 1
ATOM 3941 C C . GLY A 1 506 ? 14.553 3.889 -4.111 1.00 45.66 506 GLY A C 1
ATOM 3942 O O . GLY A 1 506 ? 14.716 2.793 -3.578 1.00 45.66 506 GLY A O 1
ATOM 3943 N N . GLY A 1 507 ? 15.546 4.779 -4.215 1.00 44.91 507 GLY A N 1
ATOM 3944 C CA . GLY A 1 507 ? 16.827 4.663 -3.498 1.00 44.91 507 GLY A CA 1
ATOM 3945 C C . GLY A 1 507 ? 16.765 5.150 -2.039 1.00 44.91 507 GLY A C 1
ATOM 3946 O O . GLY A 1 507 ? 15.775 5.744 -1.623 1.00 44.91 507 GLY A O 1
ATOM 3947 N N . LYS A 1 508 ? 17.840 4.939 -1.260 1.00 34.81 508 LYS A N 1
ATOM 3948 C CA . LYS A 1 508 ? 17.932 5.436 0.134 1.00 34.81 508 LYS A CA 1
ATOM 3949 C C . LYS A 1 508 ? 17.928 6.969 0.248 1.00 34.81 508 LYS A C 1
ATOM 3951 O O . LYS A 1 508 ? 17.540 7.476 1.290 1.00 34.81 508 LYS A O 1
ATOM 3956 N N . ASP A 1 509 ? 18.297 7.671 -0.821 1.00 38.25 509 ASP A N 1
ATOM 3957 C CA . ASP A 1 509 ? 18.368 9.138 -0.889 1.00 38.25 509 ASP A CA 1
ATOM 3958 C C . ASP A 1 509 ? 17.167 9.756 -1.643 1.00 38.25 509 ASP A C 1
ATOM 3960 O O . ASP A 1 509 ? 17.265 10.856 -2.184 1.00 38.25 509 ASP A O 1
ATOM 3964 N N . ASP A 1 510 ? 16.051 9.023 -1.774 1.00 42.44 510 ASP A N 1
ATOM 3965 C CA . ASP A 1 510 ? 15.046 9.275 -2.819 1.00 42.44 510 ASP A CA 1
ATOM 3966 C C . ASP A 1 510 ? 13.664 9.732 -2.319 1.00 42.44 510 ASP A C 1
ATOM 3968 O O . ASP A 1 510 ? 12.619 9.264 -2.782 1.00 42.44 510 ASP A O 1
ATOM 3972 N N . GLU A 1 511 ? 13.637 10.687 -1.387 1.00 37.12 511 GLU A N 1
ATOM 3973 C CA . GLU A 1 511 ? 12.376 11.257 -0.886 1.00 37.12 511 GLU A CA 1
ATOM 3974 C C . GLU A 1 511 ? 11.632 12.123 -1.933 1.00 37.12 511 GLU A C 1
ATOM 3976 O O . GLU A 1 511 ? 10.414 12.280 -1.828 1.00 37.12 511 GLU A O 1
ATOM 3981 N N . GLU A 1 512 ? 12.307 12.583 -3.003 1.00 40.19 512 GLU A N 1
ATOM 3982 C CA . GLU A 1 512 ? 11.709 13.380 -4.098 1.00 40.19 512 GLU A CA 1
ATOM 3983 C C . GLU A 1 512 ? 11.827 12.788 -5.535 1.00 40.19 512 GLU A C 1
ATOM 3985 O O . GLU A 1 512 ? 11.457 13.465 -6.493 1.00 40.19 512 GLU A O 1
ATOM 3990 N N . CYS A 1 513 ? 12.252 11.527 -5.735 1.00 40.56 513 CYS A N 1
ATOM 3991 C CA . CYS A 1 513 ? 12.289 10.820 -7.043 1.00 40.56 513 CYS A CA 1
ATOM 3992 C C . CYS A 1 513 ? 12.805 11.660 -8.226 1.00 40.56 513 CYS A C 1
ATOM 3994 O O . CYS A 1 513 ? 12.097 11.945 -9.199 1.00 40.56 513 CYS A O 1
ATOM 3996 N N . SER A 1 514 ? 14.087 12.017 -8.151 1.00 40.44 514 SER A N 1
ATOM 3997 C CA . SER A 1 514 ? 14.806 12.848 -9.131 1.00 40.44 514 SER A CA 1
ATOM 3998 C C . SER A 1 514 ? 15.131 12.136 -10.457 1.00 40.44 514 SER A C 1
ATOM 4000 O O . SER A 1 514 ? 15.875 12.638 -11.297 1.00 40.44 514 SER A O 1
ATOM 4002 N N . THR A 1 515 ? 14.573 10.955 -10.705 1.00 39.78 515 THR A N 1
ATOM 4003 C CA . THR A 1 515 ? 15.044 9.996 -11.719 1.00 39.78 515 THR A CA 1
ATOM 4004 C C . THR A 1 515 ? 14.597 10.288 -13.161 1.00 39.78 515 THR A C 1
ATOM 4006 O O . THR A 1 515 ? 14.637 9.423 -14.040 1.00 39.78 515 THR A O 1
ATOM 4009 N N . LEU A 1 516 ? 14.236 11.547 -13.418 1.00 42.16 516 LEU A N 1
ATOM 4010 C CA . LEU A 1 516 ? 14.254 12.174 -14.740 1.00 42.16 516 LEU A CA 1
ATOM 4011 C C . LEU A 1 516 ? 15.542 12.967 -15.017 1.00 42.16 516 LEU A C 1
ATOM 4013 O O . LEU A 1 516 ? 15.679 13.502 -16.114 1.00 42.16 516 LEU A O 1
ATOM 4017 N N . ILE A 1 517 ? 16.501 13.012 -14.082 1.00 37.78 517 ILE A N 1
ATOM 4018 C CA . ILE A 1 517 ? 17.843 13.545 -14.340 1.00 37.78 517 ILE A CA 1
ATOM 4019 C C . ILE A 1 517 ? 18.523 12.692 -15.419 1.00 37.78 517 ILE A C 1
ATOM 4021 O O . ILE A 1 517 ? 19.073 11.618 -15.167 1.00 37.78 517 ILE A O 1
ATOM 4025 N N . SER A 1 518 ? 18.547 13.228 -16.635 1.00 38.03 518 SER A N 1
ATOM 4026 C CA . SER A 1 518 ? 19.611 13.008 -17.602 1.00 38.03 518 SER A CA 1
ATOM 4027 C C . SER A 1 518 ? 20.920 13.526 -16.999 1.00 38.03 518 SER A C 1
ATOM 4029 O O . SER A 1 518 ? 21.194 14.722 -17.012 1.00 38.03 518 SER A O 1
ATOM 4031 N N . HIS A 1 519 ? 21.781 12.633 -16.500 1.00 37.41 519 HIS A N 1
ATOM 4032 C CA . HIS A 1 519 ? 23.088 13.004 -15.914 1.00 37.41 519 HIS A CA 1
ATOM 4033 C C . HIS A 1 519 ? 24.076 13.635 -16.932 1.00 37.41 519 HIS A C 1
ATOM 4035 O O . HIS A 1 519 ? 25.239 13.863 -16.609 1.00 37.41 519 HIS A O 1
ATOM 4041 N N . TRP A 1 520 ? 23.629 13.880 -18.168 1.00 41.53 520 TRP A N 1
ATOM 4042 C CA . TRP A 1 520 ? 24.416 14.233 -19.349 1.00 41.53 520 TRP A CA 1
ATOM 4043 C C . TRP A 1 520 ? 24.150 15.647 -19.903 1.00 41.53 520 TRP A C 1
ATOM 4045 O O . TRP A 1 520 ? 24.753 16.011 -20.908 1.00 41.53 520 TRP A O 1
ATOM 4055 N N . GLU A 1 521 ? 23.312 16.469 -19.259 1.00 47.00 521 GLU A N 1
ATOM 4056 C CA . GLU A 1 521 ? 23.163 17.901 -19.591 1.00 47.00 521 GLU A CA 1
ATOM 4057 C C . GLU A 1 521 ? 23.825 18.790 -18.514 1.00 47.00 521 GLU A C 1
ATOM 4059 O O . GLU A 1 521 ? 23.782 18.486 -17.316 1.00 47.00 521 GLU A O 1
ATOM 4064 N N . GLN A 1 522 ? 24.475 19.888 -18.921 1.00 45.53 522 GLN A N 1
ATOM 4065 C CA . GLN A 1 522 ? 25.060 20.867 -17.992 1.00 45.53 522 GLN A CA 1
ATOM 4066 C C . GLN A 1 522 ? 23.966 21.705 -17.310 1.00 45.53 522 GLN A C 1
ATOM 4068 O O . GLN A 1 522 ? 22.921 21.987 -17.890 1.00 45.53 522 GLN A O 1
ATOM 4073 N N . CYS A 1 523 ? 24.204 22.092 -16.054 1.00 45.75 523 CYS A N 1
ATOM 4074 C CA . CYS A 1 523 ? 23.286 22.949 -15.308 1.00 45.75 523 CYS A CA 1
ATOM 4075 C C . CYS A 1 523 ? 23.387 24.397 -15.806 1.00 45.75 523 CYS A C 1
ATOM 4077 O O . CYS A 1 523 ? 24.469 24.975 -15.749 1.00 45.75 523 CYS A O 1
ATOM 4079 N N . THR A 1 524 ? 22.274 24.992 -16.242 1.00 58.22 524 THR A N 1
ATOM 4080 C CA . THR A 1 524 ? 22.214 26.407 -16.657 1.00 58.22 524 THR A CA 1
ATOM 4081 C C . THR A 1 524 ? 21.647 27.336 -15.579 1.00 58.22 524 THR A C 1
ATOM 4083 O O . THR A 1 524 ? 21.579 28.539 -15.803 1.00 58.22 524 THR A O 1
ATOM 4086 N N . MET A 1 525 ? 21.191 26.788 -14.443 1.00 44.09 525 MET A N 1
ATOM 4087 C CA . MET A 1 525 ? 20.507 27.491 -13.337 1.00 44.09 525 MET A CA 1
ATOM 4088 C C . MET A 1 525 ? 19.298 28.369 -13.729 1.00 44.09 525 MET A C 1
ATOM 4090 O O . MET A 1 525 ? 18.802 29.138 -12.912 1.00 44.09 525 MET A O 1
ATOM 4094 N N . SER A 1 526 ? 18.790 28.232 -14.954 1.00 46.69 526 SER A N 1
ATOM 4095 C CA . SER A 1 526 ? 17.626 28.956 -15.467 1.00 46.69 526 SER A CA 1
ATOM 4096 C C . SER A 1 526 ? 16.334 28.138 -15.361 1.00 46.69 526 SER A C 1
ATOM 4098 O O . SER A 1 526 ? 16.356 26.913 -15.249 1.00 46.69 526 SER A O 1
ATOM 4100 N N . GLU A 1 527 ? 15.188 28.812 -15.445 1.00 41.28 527 GLU A N 1
ATOM 4101 C CA . GLU A 1 527 ? 13.851 28.223 -15.249 1.00 41.28 527 GLU A CA 1
ATOM 4102 C C . GLU A 1 527 ? 13.469 27.162 -16.310 1.00 41.28 527 GLU A C 1
ATOM 4104 O O . GLU A 1 527 ? 12.620 26.308 -16.076 1.00 41.28 527 GLU A O 1
ATOM 4109 N N . GLY A 1 528 ? 14.159 27.154 -17.459 1.00 50.22 528 GLY A N 1
ATOM 4110 C CA . GLY A 1 528 ? 14.071 26.115 -18.499 1.00 50.22 528 GLY A CA 1
ATOM 4111 C C . GLY A 1 528 ? 15.181 25.049 -18.453 1.00 50.22 528 GLY A C 1
ATOM 4112 O O . GLY A 1 528 ? 15.357 24.306 -19.421 1.00 50.22 528 GLY A O 1
ATOM 4113 N N . CYS A 1 529 ? 15.985 24.991 -17.385 1.00 46.78 529 CYS A N 1
ATOM 4114 C CA . CYS A 1 529 ? 17.120 24.072 -17.258 1.00 46.78 529 CYS A CA 1
ATOM 4115 C C . CYS A 1 529 ? 16.652 22.611 -17.186 1.00 46.78 529 CYS A C 1
ATOM 4117 O O . CYS A 1 529 ? 16.296 22.136 -16.114 1.00 46.78 529 CYS A O 1
ATOM 4119 N N . LYS A 1 530 ? 16.737 21.855 -18.286 1.00 49.06 530 LYS A N 1
ATOM 4120 C CA . LYS A 1 530 ? 16.299 20.443 -18.376 1.00 49.06 530 LYS A CA 1
ATOM 4121 C C . LYS A 1 530 ? 16.883 19.499 -17.311 1.00 49.06 530 LYS A C 1
ATOM 4123 O O . LYS A 1 530 ? 16.257 18.496 -16.981 1.00 49.06 530 LYS A O 1
ATOM 4128 N N . ARG A 1 531 ? 18.055 19.829 -16.753 1.00 47.41 531 ARG A N 1
ATOM 4129 C CA . ARG A 1 531 ? 18.709 19.094 -15.654 1.00 47.41 531 ARG A CA 1
ATOM 4130 C C . ARG A 1 531 ? 18.052 19.351 -14.288 1.00 47.41 531 ARG A C 1
ATOM 4132 O O . ARG A 1 531 ? 18.001 18.441 -13.469 1.00 47.41 531 ARG A O 1
ATOM 4139 N N . CYS A 1 532 ? 17.585 20.575 -14.034 1.00 46.72 532 CYS A N 1
ATOM 4140 C CA . CYS A 1 532 ? 16.936 20.984 -12.776 1.00 46.72 532 CYS A CA 1
ATOM 4141 C C . CYS A 1 532 ? 15.402 20.899 -12.850 1.00 46.72 532 CYS A C 1
ATOM 4143 O O . CYS A 1 532 ? 14.740 20.673 -11.844 1.00 46.72 532 CYS A O 1
ATOM 4145 N N . TYR A 1 533 ? 14.859 21.050 -14.056 1.00 45.97 533 TYR A N 1
ATOM 4146 C CA . TYR A 1 533 ? 13.445 21.090 -14.406 1.00 45.97 533 TYR A CA 1
ATOM 4147 C C . TYR A 1 533 ? 13.214 20.199 -15.641 1.00 45.97 533 TYR A C 1
ATOM 4149 O O . TYR A 1 533 ? 13.167 20.695 -16.772 1.00 45.97 533 TYR A O 1
ATOM 4157 N N . PRO A 1 534 ? 13.114 18.867 -15.475 1.00 45.84 534 PRO A N 1
ATOM 4158 C CA . PRO A 1 534 ? 12.947 17.964 -16.608 1.00 45.84 534 PRO A CA 1
ATOM 4159 C C . PRO A 1 534 ? 11.624 18.223 -17.338 1.00 45.84 534 PRO A C 1
ATOM 4161 O O . PRO A 1 534 ? 10.553 18.145 -16.744 1.00 45.84 534 PRO A O 1
ATOM 4164 N N . CYS A 1 535 ? 11.667 18.458 -18.654 1.00 37.09 535 CYS A N 1
ATOM 4165 C CA . CYS A 1 535 ? 10.475 18.748 -19.472 1.00 37.09 535 CYS A CA 1
ATOM 4166 C C . CYS A 1 535 ? 9.526 17.545 -19.683 1.00 37.09 535 CYS A C 1
ATOM 4168 O O . CYS A 1 535 ? 8.632 17.595 -20.525 1.00 37.09 535 CYS A O 1
ATOM 4170 N N . CYS A 1 536 ? 9.727 16.444 -18.960 1.00 37.06 536 CYS A N 1
ATOM 4171 C CA . CYS A 1 536 ? 8.806 15.315 -18.905 1.00 37.06 536 CYS A CA 1
ATOM 4172 C C . CYS A 1 536 ? 8.041 15.406 -17.580 1.00 37.06 536 CYS A C 1
ATOM 4174 O O . CYS A 1 536 ? 8.682 15.568 -16.549 1.00 37.06 536 CYS A O 1
ATOM 4176 N N . LEU A 1 537 ? 6.715 15.213 -17.602 1.00 38.44 537 LEU A N 1
ATOM 4177 C CA . LEU A 1 537 ? 5.786 15.409 -16.467 1.00 38.44 537 LEU A CA 1
ATOM 4178 C C . LEU A 1 537 ? 5.369 16.871 -16.231 1.00 38.44 537 LEU A C 1
ATOM 4180 O O . LEU A 1 537 ? 5.562 17.445 -15.159 1.00 38.44 537 LEU A O 1
ATOM 4184 N N . GLY A 1 538 ? 4.709 17.457 -17.232 1.00 33.78 538 GLY A N 1
ATOM 4185 C CA . GLY A 1 538 ? 3.888 18.642 -16.996 1.00 33.78 538 GLY A CA 1
ATOM 4186 C C . GLY A 1 538 ? 2.809 18.363 -15.938 1.00 33.78 538 GLY A C 1
ATOM 4187 O O . GLY A 1 538 ? 2.160 17.325 -15.974 1.00 33.78 538 GLY A O 1
ATOM 4188 N N . ARG A 1 539 ? 2.610 19.323 -15.025 1.00 32.44 539 ARG A N 1
ATOM 4189 C CA . ARG A 1 539 ? 1.582 19.350 -13.961 1.00 32.44 539 ARG A CA 1
ATOM 4190 C C . ARG A 1 539 ? 1.687 18.254 -12.880 1.00 32.44 539 ARG A C 1
ATOM 4192 O O . ARG A 1 539 ? 0.925 17.290 -12.846 1.00 32.44 539 ARG A O 1
ATOM 4199 N N . LYS A 1 540 ? 2.484 18.538 -11.837 1.00 30.06 540 LYS A N 1
ATOM 4200 C CA . LYS A 1 540 ? 2.085 18.164 -10.462 1.00 30.06 540 LYS A CA 1
ATOM 4201 C C . LYS A 1 540 ? 0.679 18.755 -10.194 1.00 30.06 540 LYS A C 1
ATOM 4203 O O . LYS A 1 540 ? 0.492 19.939 -10.486 1.00 30.06 540 LYS A O 1
ATOM 4208 N N . PRO A 1 541 ? -0.277 18.029 -9.581 1.00 32.12 541 PRO A N 1
ATOM 4209 C CA . PRO A 1 541 ? -1.304 18.678 -8.772 1.00 32.12 541 PRO A CA 1
ATOM 4210 C C . PRO A 1 541 ? -0.561 19.414 -7.655 1.00 32.12 541 PRO A C 1
ATOM 4212 O O . PRO A 1 541 ? 0.243 18.809 -6.942 1.00 32.12 541 PRO A O 1
ATOM 4215 N N . LYS A 1 542 ? -0.728 20.731 -7.582 1.00 38.97 542 LYS A N 1
ATOM 4216 C CA . LYS A 1 542 ? 0.085 21.584 -6.719 1.00 38.97 542 LYS A CA 1
ATOM 4217 C C . LYS A 1 542 ? -0.283 21.373 -5.246 1.00 38.97 542 LYS A C 1
ATOM 4219 O O . LYS A 1 542 ? -1.442 21.497 -4.878 1.00 38.97 542 LYS A O 1
ATOM 4224 N N . ASN A 1 543 ? 0.729 21.178 -4.396 1.00 42.22 543 ASN A N 1
ATOM 4225 C CA . ASN A 1 543 ? 0.618 21.444 -2.952 1.00 42.22 543 ASN A CA 1
ATOM 4226 C C . ASN A 1 543 ? 0.681 22.962 -2.643 1.00 42.22 543 ASN A C 1
ATOM 4228 O O . ASN A 1 543 ? 0.661 23.354 -1.483 1.00 42.22 543 ASN A O 1
ATOM 4232 N N . GLU A 1 544 ? 0.764 23.817 -3.671 1.00 46.91 544 GLU A N 1
ATOM 4233 C CA . GLU A 1 544 ? 0.832 25.283 -3.546 1.00 46.91 544 GLU A CA 1
ATOM 4234 C C . GLU A 1 544 ? -0.487 25.930 -3.105 1.00 46.91 544 GLU A C 1
ATOM 4236 O O . GLU A 1 544 ? -0.475 27.095 -2.729 1.00 46.91 544 GLU A O 1
ATOM 4241 N N . ASP A 1 545 ? -1.611 25.207 -3.127 1.00 52.69 545 ASP A N 1
ATOM 4242 C CA . ASP A 1 545 ? -2.889 25.751 -2.655 1.00 52.69 545 ASP A CA 1
ATOM 4243 C C . ASP A 1 545 ? -2.972 25.796 -1.118 1.00 52.69 545 ASP A C 1
ATOM 4245 O O . ASP A 1 545 ? -3.918 26.374 -0.591 1.00 52.69 545 ASP A O 1
ATOM 4249 N N . MET A 1 546 ? -2.029 25.178 -0.390 1.00 61.28 546 MET A N 1
ATOM 4250 C CA . MET A 1 546 ? -2.030 25.110 1.075 1.00 61.28 546 MET A CA 1
ATOM 4251 C C . MET A 1 546 ? -1.227 26.262 1.692 1.00 61.28 546 MET A C 1
ATOM 4253 O O . MET A 1 546 ? -0.001 26.311 1.599 1.00 61.28 546 MET A O 1
ATOM 4257 N N . PHE A 1 547 ? -1.930 27.162 2.375 1.00 75.50 547 PHE A N 1
ATOM 4258 C CA . PHE A 1 547 ? -1.371 28.345 3.028 1.00 75.50 547 PHE A CA 1
ATOM 4259 C C . PHE A 1 547 ? -1.624 28.294 4.538 1.00 75.50 547 PHE A C 1
ATOM 4261 O O . PHE A 1 547 ? -2.616 27.721 4.992 1.00 75.50 547 PHE A O 1
ATOM 4268 N N . SER A 1 548 ? -0.750 28.929 5.321 1.00 79.69 548 SER A N 1
ATOM 4269 C CA . SER A 1 548 ? -0.961 29.147 6.754 1.00 79.69 548 SER A CA 1
ATOM 4270 C C . SER A 1 548 ? -1.406 30.583 7.034 1.00 79.69 548 SER A C 1
ATOM 4272 O O . SER A 1 548 ? -0.796 31.558 6.581 1.00 79.69 548 SER A O 1
ATOM 4274 N N . ILE A 1 549 ? -2.485 30.708 7.807 1.00 84.69 549 ILE A N 1
ATOM 4275 C CA . ILE A 1 549 ? -2.847 31.939 8.505 1.00 84.69 549 ILE A CA 1
ATOM 4276 C C . ILE A 1 549 ? -1.911 32.062 9.704 1.00 84.69 549 ILE A C 1
ATOM 4278 O O . ILE A 1 549 ? -1.712 31.107 10.451 1.00 84.69 549 ILE A O 1
ATOM 4282 N N . THR A 1 550 ? -1.355 33.248 9.890 1.00 84.69 550 THR A N 1
ATOM 4283 C CA . THR A 1 550 ? -0.473 33.631 10.990 1.00 84.69 550 THR A CA 1
ATOM 4284 C C . THR A 1 550 ? -1.042 34.857 11.702 1.00 84.69 550 THR A C 1
ATOM 4286 O O . THR A 1 550 ? -1.935 35.540 11.192 1.00 84.69 550 THR A O 1
ATOM 4289 N N . GLY A 1 551 ? -0.545 35.144 12.907 1.00 81.19 551 GLY A N 1
ATOM 4290 C CA . GLY A 1 551 ? -0.991 36.312 13.672 1.00 81.19 551 GLY A CA 1
ATOM 4291 C C . GLY A 1 551 ? -2.367 36.151 14.325 1.00 81.19 551 GLY A C 1
ATOM 4292 O O . GLY A 1 551 ? -2.961 37.155 14.705 1.00 81.19 551 GLY A O 1
ATOM 4293 N N . LEU A 1 552 ? -2.847 34.915 14.515 1.00 80.25 552 LEU A N 1
ATOM 4294 C CA . LEU A 1 552 ? -4.162 34.601 15.101 1.00 80.25 552 LEU A CA 1
ATOM 4295 C C . LEU A 1 552 ? -4.396 35.240 16.484 1.00 80.25 552 LEU A C 1
ATOM 4297 O O . LEU A 1 552 ? -5.513 35.621 16.815 1.00 80.25 552 LEU A O 1
ATOM 4301 N N . LYS A 1 553 ? -3.333 35.470 17.264 1.00 78.94 553 LYS A N 1
ATOM 4302 C CA . LYS A 1 553 ? -3.369 36.249 18.520 1.00 78.94 553 LYS A CA 1
ATOM 4303 C C . LYS A 1 553 ? -3.832 37.713 18.375 1.00 78.94 553 LYS A C 1
ATOM 4305 O O . LYS A 1 553 ? -4.099 38.361 19.381 1.00 78.94 553 LYS A O 1
ATOM 4310 N N . TYR A 1 554 ? -3.895 38.245 17.154 1.00 79.88 554 TYR A N 1
ATOM 4311 C CA . TYR A 1 554 ? -4.392 39.588 16.823 1.00 79.88 554 TYR A CA 1
ATOM 4312 C C . TYR A 1 554 ? -5.706 39.547 16.020 1.00 79.88 554 TYR A C 1
ATOM 4314 O O . TYR A 1 554 ? -6.147 40.570 15.489 1.00 79.88 554 TYR A O 1
ATOM 4322 N N . ALA A 1 555 ? -6.324 38.369 15.908 1.00 84.19 555 ALA A N 1
ATOM 4323 C CA . ALA A 1 555 ? -7.585 38.178 15.213 1.00 84.19 555 ALA A CA 1
ATOM 4324 C C . ALA A 1 555 ? -8.751 38.883 15.922 1.00 84.19 555 ALA A C 1
ATOM 4326 O O . ALA A 1 555 ? -8.763 39.059 17.140 1.00 84.19 555 ALA A O 1
ATOM 4327 N N . LYS A 1 556 ? -9.769 39.251 15.142 1.00 85.56 556 LYS A N 1
ATOM 4328 C CA . LYS A 1 556 ? -11.073 39.737 15.625 1.00 85.56 556 LYS A CA 1
ATOM 4329 C C . LYS A 1 556 ? -12.172 38.670 15.536 1.00 85.56 556 LYS A C 1
ATOM 4331 O O . LYS A 1 556 ? -13.259 38.889 16.060 1.00 85.56 556 LYS A O 1
ATOM 4336 N N . ALA A 1 557 ? -11.894 37.553 14.869 1.00 86.44 557 ALA A N 1
ATOM 4337 C CA . ALA A 1 557 ? -12.736 36.368 14.768 1.00 86.44 557 ALA A CA 1
ATOM 4338 C C . ALA A 1 557 ? -11.852 35.122 14.593 1.00 86.44 557 ALA A C 1
ATOM 4340 O O . ALA A 1 557 ? -10.720 35.226 14.126 1.00 86.44 557 ALA A O 1
ATOM 4341 N N . THR A 1 558 ? -12.366 33.946 14.934 1.00 85.31 558 THR A N 1
ATOM 4342 C CA . THR A 1 558 ? -11.757 32.653 14.584 1.00 85.31 558 THR A CA 1
ATOM 4343 C C . THR A 1 558 ? -12.512 32.027 13.412 1.00 85.31 558 THR A C 1
ATOM 4345 O O . THR A 1 558 ? -13.606 32.480 13.080 1.00 85.31 558 THR A O 1
ATOM 4348 N N . ALA A 1 559 ? -11.933 30.999 12.785 1.00 82.75 559 ALA A N 1
ATOM 4349 C CA . ALA A 1 559 ? -12.609 30.201 11.765 1.00 82.75 559 ALA A CA 1
ATOM 4350 C C . ALA A 1 559 ? -12.496 28.700 12.071 1.00 82.75 559 ALA A C 1
ATOM 4352 O O . ALA A 1 559 ? -11.442 28.208 12.493 1.00 82.75 559 ALA A O 1
ATOM 4353 N N . ALA A 1 560 ? -13.589 27.967 11.876 1.00 80.94 560 ALA A N 1
ATOM 4354 C CA . ALA A 1 560 ? -13.662 26.529 12.105 1.00 80.94 560 ALA A CA 1
ATOM 4355 C C . ALA A 1 560 ? -13.097 25.724 10.921 1.00 80.94 560 ALA A C 1
ATOM 4357 O O . ALA A 1 560 ? -13.031 26.201 9.790 1.00 80.94 560 ALA A O 1
ATOM 4358 N N . GLN A 1 561 ? -12.718 24.465 11.156 1.00 80.31 561 GLN A N 1
ATOM 4359 C CA . GLN A 1 561 ? -12.328 23.557 10.073 1.00 80.31 561 GLN A CA 1
ATOM 4360 C C . GLN A 1 561 ? -13.506 23.347 9.104 1.00 80.31 561 GLN A C 1
ATOM 4362 O O . GLN A 1 561 ? -14.613 23.026 9.530 1.00 80.31 561 GLN A O 1
ATOM 4367 N N . GLY A 1 562 ? -13.263 23.526 7.804 1.00 76.44 562 GLY A N 1
ATOM 4368 C CA . GLY A 1 562 ? -14.280 23.525 6.749 1.00 76.44 562 GLY A CA 1
ATOM 4369 C C . GLY A 1 562 ? -14.943 24.885 6.489 1.00 76.44 562 GLY A C 1
ATOM 4370 O O . GLY A 1 562 ? -15.686 25.007 5.518 1.00 76.44 562 GLY A O 1
ATOM 4371 N N . GLU A 1 563 ? -14.677 25.913 7.303 1.00 82.88 563 GLU A N 1
ATOM 4372 C CA . GLU A 1 563 ? -15.223 27.257 7.089 1.00 82.88 563 GLU A CA 1
ATOM 4373 C C . GLU A 1 563 ? -14.568 27.955 5.887 1.00 82.88 563 GLU A C 1
ATOM 4375 O O . GLU A 1 563 ? -13.395 27.728 5.570 1.00 82.88 563 GLU A O 1
ATOM 4380 N N . LYS A 1 564 ? -15.338 28.823 5.221 1.00 87.00 564 LYS A N 1
ATOM 4381 C CA . LYS A 1 564 ? -14.868 29.642 4.104 1.00 87.00 564 LYS A CA 1
ATOM 4382 C C . LYS A 1 564 ? -14.396 31.015 4.557 1.00 87.00 564 LYS A C 1
ATOM 4384 O O . LYS A 1 564 ? -15.073 31.708 5.310 1.00 87.00 564 LYS A O 1
ATOM 4389 N N . VAL A 1 565 ? -13.256 31.420 4.016 1.00 89.44 565 VAL A N 1
ATOM 4390 C CA . VAL A 1 565 ? -12.592 32.697 4.278 1.00 89.44 565 VAL A CA 1
ATOM 4391 C C . VAL A 1 565 ? -12.313 33.429 2.968 1.00 89.44 565 VAL A C 1
ATOM 4393 O O . VAL A 1 565 ? -12.250 32.812 1.910 1.00 89.44 565 VAL A O 1
ATOM 4396 N N . THR A 1 566 ? -12.145 34.747 3.022 1.00 91.75 566 THR A N 1
ATOM 4397 C CA . THR A 1 566 ? -11.791 35.586 1.864 1.00 91.75 566 THR A CA 1
ATOM 4398 C C . THR A 1 566 ? -10.413 36.204 2.065 1.00 91.75 566 THR A C 1
ATOM 4400 O O . THR A 1 566 ? -10.070 36.620 3.174 1.00 91.75 566 THR A O 1
ATOM 4403 N N . LEU A 1 567 ? -9.623 36.265 0.993 1.00 91.31 567 LEU A N 1
ATOM 4404 C CA . LEU A 1 567 ? -8.268 36.803 0.985 1.00 91.31 567 LEU A CA 1
ATOM 4405 C C . LEU A 1 567 ? -8.260 38.181 0.320 1.00 91.31 567 LEU A C 1
ATOM 4407 O O . LEU A 1 567 ? -8.736 38.348 -0.801 1.00 91.31 567 LEU A O 1
ATOM 4411 N N . LEU A 1 568 ? -7.700 39.170 1.013 1.00 91.06 568 LEU A N 1
ATOM 4412 C CA . LEU A 1 568 ? -7.674 40.571 0.598 1.00 91.06 568 LEU A CA 1
ATOM 4413 C C . LEU A 1 568 ? -6.237 41.098 0.654 1.00 91.06 568 LEU A C 1
ATOM 4415 O O . LEU A 1 568 ? -5.571 40.971 1.680 1.00 91.06 568 LEU A O 1
ATOM 4419 N N . ARG A 1 569 ? -5.748 41.704 -0.432 1.00 92.81 569 ARG A N 1
ATOM 4420 C CA . ARG A 1 569 ? -4.436 42.371 -0.437 1.00 92.81 569 ARG A CA 1
ATOM 4421 C C . ARG A 1 569 ? -4.483 43.651 0.401 1.00 92.81 569 ARG A C 1
ATOM 4423 O O . ARG A 1 569 ? -5.442 44.412 0.301 1.00 92.81 569 ARG A O 1
ATOM 4430 N N . GLU A 1 570 ? -3.421 43.927 1.149 1.00 91.31 570 GLU A N 1
ATOM 4431 C CA . GLU A 1 570 ? -3.207 45.194 1.858 1.00 91.31 570 GLU A CA 1
ATOM 4432 C C . GLU A 1 570 ? -1.915 45.870 1.344 1.00 91.31 570 GLU A C 1
ATOM 4434 O O . GLU A 1 570 ? -0.907 45.861 2.048 1.00 91.31 570 GLU A O 1
ATOM 4439 N N . PRO A 1 571 ? -1.900 46.446 0.120 1.00 89.69 571 PRO A N 1
ATOM 4440 C CA . PRO A 1 571 ? -0.687 47.037 -0.465 1.00 89.69 571 PRO A CA 1
ATOM 4441 C C . PRO A 1 571 ? -0.119 48.210 0.352 1.00 89.69 571 PRO A C 1
ATOM 4443 O O . PRO A 1 571 ? 1.091 48.404 0.391 1.00 89.69 571 PRO A O 1
ATOM 4446 N N . GLU A 1 572 ? -0.982 48.930 1.073 1.00 89.94 572 GLU A N 1
ATOM 4447 C CA . GLU A 1 572 ? -0.624 50.049 1.959 1.00 89.94 572 GLU A CA 1
ATOM 4448 C C . GLU A 1 572 ? -0.204 49.601 3.379 1.00 89.94 572 GLU A C 1
ATOM 4450 O O . GLU A 1 572 ? -0.135 50.409 4.312 1.00 89.94 572 GLU A O 1
ATOM 4455 N N . ASN A 1 573 ? 0.023 48.301 3.605 1.00 88.94 573 ASN A N 1
ATOM 4456 C CA . ASN A 1 573 ? 0.403 47.789 4.918 1.00 88.94 573 ASN A CA 1
ATOM 4457 C C . ASN A 1 573 ? 1.849 48.186 5.268 1.00 88.94 573 ASN A C 1
ATOM 4459 O O . ASN A 1 573 ? 2.813 47.787 4.615 1.00 88.94 573 ASN A O 1
ATOM 4463 N N . LYS A 1 574 ? 1.997 48.933 6.369 1.00 85.69 574 LYS A N 1
ATOM 4464 C CA . LYS A 1 574 ? 3.260 49.541 6.830 1.00 85.69 574 LYS A CA 1
ATOM 4465 C C . LYS A 1 574 ? 4.402 48.555 7.129 1.00 85.69 574 LYS A C 1
ATOM 4467 O O . LYS A 1 574 ? 5.532 48.999 7.306 1.00 85.69 574 LYS A O 1
ATOM 4472 N N . HIS A 1 575 ? 4.128 47.252 7.236 1.00 84.62 575 HIS A N 1
ATOM 4473 C CA . HIS A 1 575 ? 5.123 46.225 7.584 1.00 84.62 575 HIS A CA 1
ATOM 4474 C C . HIS A 1 575 ? 5.465 45.270 6.426 1.00 84.62 575 HIS A C 1
ATOM 4476 O O . HIS A 1 575 ? 6.519 44.618 6.441 1.00 84.62 575 HIS A O 1
ATOM 4482 N N . ASP A 1 576 ? 4.575 45.159 5.441 1.00 88.75 576 ASP A N 1
ATOM 4483 C CA . ASP A 1 576 ? 4.749 44.323 4.257 1.00 88.75 576 ASP A CA 1
ATOM 4484 C C . ASP A 1 576 ? 3.781 44.764 3.140 1.00 88.75 576 ASP A C 1
ATOM 4486 O O . ASP A 1 576 ? 2.589 44.485 3.250 1.00 88.75 576 ASP A O 1
ATOM 4490 N N . PRO A 1 577 ? 4.251 45.388 2.041 1.00 89.00 577 PRO A N 1
ATOM 4491 C CA . PRO A 1 577 ? 3.385 45.788 0.925 1.00 89.00 577 PRO A CA 1
ATOM 4492 C C . PRO A 1 577 ? 2.811 44.592 0.143 1.00 89.00 577 PRO A C 1
ATOM 4494 O O . PRO A 1 577 ? 1.946 44.760 -0.717 1.00 89.00 577 PRO A O 1
ATOM 4497 N N . ASN A 1 578 ? 3.271 43.368 0.427 1.00 91.44 578 ASN A N 1
ATOM 4498 C CA . ASN A 1 578 ? 2.668 42.146 -0.088 1.00 91.44 578 ASN A CA 1
ATOM 4499 C C . ASN A 1 578 ? 1.664 41.508 0.882 1.00 91.44 578 ASN A C 1
ATOM 4501 O O . ASN A 1 578 ? 1.112 40.464 0.538 1.00 91.44 578 ASN A O 1
ATOM 4505 N N . ALA A 1 579 ? 1.372 42.111 2.040 1.00 91.88 579 ALA A N 1
ATOM 4506 C CA . ALA A 1 579 ? 0.468 41.537 3.031 1.00 91.88 579 ALA A CA 1
ATOM 4507 C C . ALA A 1 579 ? -0.871 41.097 2.413 1.00 91.88 579 ALA A C 1
ATOM 4509 O O . ALA A 1 579 ? -1.539 41.847 1.694 1.00 91.88 579 ALA A O 1
ATOM 4510 N N . VAL A 1 580 ? -1.276 39.864 2.724 1.00 93.06 580 VAL A N 1
ATOM 4511 C CA . VAL A 1 580 ? -2.595 39.325 2.382 1.00 93.06 580 VAL A CA 1
ATOM 4512 C C . VAL A 1 580 ? -3.316 39.002 3.681 1.00 93.06 580 VAL A C 1
ATOM 4514 O O . VAL A 1 580 ? -2.847 38.209 4.498 1.00 93.06 580 VAL A O 1
ATOM 4517 N N . LYS A 1 581 ? -4.452 39.655 3.876 1.00 93.25 581 LYS A N 1
ATOM 4518 C CA . LYS A 1 581 ? -5.334 39.525 5.027 1.00 93.25 581 LYS A CA 1
ATOM 4519 C C . LYS A 1 581 ? -6.399 38.472 4.765 1.00 93.25 581 LYS A C 1
ATOM 4521 O O . LYS A 1 581 ? -6.942 38.401 3.666 1.00 93.25 581 LYS A O 1
ATOM 4526 N N . VAL A 1 582 ? -6.729 37.704 5.795 1.00 92.75 582 VAL A N 1
ATOM 4527 C CA . VAL A 1 582 ? -7.758 36.663 5.771 1.00 92.75 582 VAL A CA 1
ATOM 4528 C C . VAL A 1 582 ? -8.938 37.103 6.635 1.00 92.75 582 VAL A C 1
ATOM 4530 O O . VAL A 1 582 ? -8.754 37.481 7.797 1.00 92.75 582 VAL A O 1
ATOM 4533 N N . VAL A 1 583 ? -10.146 37.071 6.069 1.00 92.69 583 VAL A N 1
ATOM 4534 C CA . VAL A 1 583 ? -11.394 37.457 6.750 1.00 92.69 583 VAL A CA 1
ATOM 4535 C C . VAL A 1 583 ? -12.472 36.378 6.654 1.00 92.69 583 VAL A C 1
ATOM 4537 O O . VAL A 1 583 ? -12.494 35.615 5.689 1.00 92.69 583 VAL A O 1
ATOM 4540 N N . ASN A 1 584 ? -13.374 36.320 7.637 1.00 89.62 584 ASN A N 1
ATOM 4541 C CA . ASN A 1 584 ? -14.565 35.463 7.579 1.00 89.62 584 ASN A CA 1
ATOM 4542 C C . ASN A 1 584 ? -15.647 36.049 6.644 1.00 89.62 584 ASN A C 1
ATOM 4544 O O . ASN A 1 584 ? -15.485 37.137 6.085 1.00 89.62 584 ASN A O 1
ATOM 4548 N N . SER A 1 585 ? -16.773 35.345 6.499 1.00 84.81 585 SER A N 1
ATOM 4549 C CA . SER A 1 585 ? -17.938 35.791 5.711 1.00 84.81 585 SER A CA 1
ATOM 4550 C C . SER A 1 585 ? -18.515 37.147 6.150 1.00 84.81 585 SER A C 1
ATOM 4552 O O . SER A 1 585 ? -19.066 37.872 5.325 1.00 84.81 585 SER A O 1
ATOM 4554 N N . SER A 1 586 ? -18.335 37.523 7.419 1.00 83.81 586 SER A N 1
ATOM 4555 C CA . SER A 1 586 ? -18.731 38.818 7.995 1.00 83.81 586 SER A CA 1
ATOM 4556 C C . SER A 1 586 ? -17.669 39.921 7.834 1.00 83.81 586 SER A C 1
ATOM 4558 O O . SER A 1 586 ? -17.814 41.005 8.397 1.00 83.81 586 SER A O 1
ATOM 4560 N N . GLY A 1 587 ? -16.568 39.662 7.116 1.00 85.62 587 GLY A N 1
ATOM 4561 C CA . GLY A 1 587 ? -15.474 40.617 6.896 1.00 85.62 587 GLY A CA 1
ATOM 4562 C C . GLY A 1 587 ? -14.557 40.852 8.107 1.00 85.62 587 GLY A C 1
ATOM 4563 O O . GLY A 1 587 ? -13.706 41.746 8.074 1.00 85.62 587 GLY A O 1
ATOM 4564 N N . GLN A 1 588 ? -14.694 40.070 9.181 1.00 90.06 588 GLN A N 1
ATOM 4565 C CA . GLN A 1 588 ? -13.864 40.188 10.381 1.00 90.06 588 GLN A CA 1
ATOM 4566 C C . GLN A 1 588 ? -12.494 39.533 10.163 1.00 90.06 588 GLN A C 1
ATOM 4568 O O . GLN A 1 588 ? -12.393 38.462 9.571 1.00 90.06 588 GLN A O 1
ATOM 4573 N N . LEU A 1 589 ? -11.433 40.173 10.667 1.00 92.19 589 LEU A N 1
ATOM 4574 C CA . LEU A 1 589 ? -10.050 39.688 10.574 1.00 92.19 589 LEU A CA 1
ATOM 4575 C C . LEU A 1 589 ? -9.867 38.359 11.320 1.00 92.19 589 LEU A C 1
ATOM 4577 O O . LEU A 1 589 ? -10.063 38.324 12.533 1.00 92.19 589 LEU A O 1
ATOM 4581 N N . ILE A 1 590 ? -9.390 37.331 10.618 1.00 89.94 590 ILE A N 1
ATOM 4582 C CA . ILE A 1 590 ? -8.907 36.071 11.210 1.00 89.94 590 ILE A CA 1
ATOM 4583 C C . ILE A 1 590 ? -7.380 36.104 11.360 1.00 89.94 590 ILE A C 1
ATOM 4585 O O . ILE A 1 590 ? -6.838 35.617 12.343 1.00 89.94 590 ILE A O 1
ATOM 4589 N N . GLY A 1 591 ? -6.667 36.714 10.412 1.00 91.56 591 GLY A N 1
ATOM 4590 C CA . GLY A 1 591 ? -5.212 36.861 10.472 1.00 91.56 591 GLY A CA 1
ATOM 4591 C C . GLY A 1 591 ? -4.616 37.229 9.118 1.00 91.56 591 GLY A C 1
ATOM 4592 O O . GLY A 1 591 ? -5.319 37.728 8.237 1.00 91.56 591 GLY A O 1
ATOM 4593 N N . HIS A 1 592 ? -3.326 36.953 8.942 1.00 93.00 592 HIS A N 1
ATOM 4594 C CA . HIS A 1 592 ? -2.572 37.276 7.728 1.00 93.00 592 HIS A CA 1
ATOM 4595 C C . HIS A 1 592 ? -1.801 36.068 7.207 1.00 93.00 592 HIS A C 1
ATOM 4597 O O . HIS A 1 592 ? -1.348 35.225 7.978 1.00 93.00 592 HIS A O 1
ATOM 4603 N N . ILE A 1 593 ? -1.617 35.995 5.893 1.00 90.50 593 ILE A N 1
ATOM 4604 C CA . ILE A 1 593 ? -0.775 34.975 5.262 1.00 90.50 593 ILE A CA 1
ATOM 4605 C C . ILE A 1 593 ? 0.681 35.160 5.703 1.00 90.50 593 ILE A C 1
ATOM 4607 O O . ILE A 1 593 ? 1.159 36.291 5.795 1.00 90.50 593 ILE A O 1
ATOM 4611 N N . ALA A 1 594 ? 1.387 34.054 5.960 1.00 84.69 594 ALA A N 1
ATOM 4612 C CA . ALA A 1 594 ? 2.820 34.072 6.253 1.00 84.69 594 ALA A CA 1
ATOM 4613 C C . ALA A 1 594 ? 3.599 34.879 5.191 1.00 84.69 594 ALA A C 1
ATOM 4615 O O . ALA A 1 594 ? 3.355 34.729 3.994 1.00 84.69 594 ALA A O 1
ATOM 4616 N N . LYS A 1 595 ? 4.528 35.744 5.624 1.00 83.44 595 LYS A N 1
ATOM 4617 C CA . LYS A 1 595 ? 5.174 36.769 4.776 1.00 83.44 595 LYS A CA 1
ATOM 4618 C C . LYS A 1 595 ? 5.847 36.208 3.515 1.00 83.44 595 LYS A C 1
ATOM 4620 O O . LYS A 1 595 ? 5.746 36.804 2.446 1.00 83.44 595 LYS A O 1
ATOM 4625 N N . ASP A 1 596 ? 6.488 35.046 3.618 1.00 77.06 596 ASP A N 1
ATOM 4626 C CA . ASP A 1 596 ? 7.112 34.344 2.490 1.00 77.06 596 ASP A CA 1
ATOM 4627 C C . ASP A 1 596 ? 6.084 33.899 1.435 1.00 77.06 596 ASP A C 1
ATOM 4629 O O . ASP A 1 596 ? 6.334 34.002 0.236 1.00 77.06 596 ASP A O 1
ATOM 4633 N N . LYS A 1 597 ? 4.900 33.450 1.869 1.00 80.69 597 LYS A N 1
ATOM 4634 C CA . LYS A 1 597 ? 3.797 33.059 0.982 1.00 80.69 597 LYS A CA 1
ATOM 4635 C C . LYS A 1 597 ? 3.016 34.264 0.464 1.00 80.69 597 LYS A C 1
ATOM 4637 O O . LYS A 1 597 ? 2.594 34.259 -0.691 1.00 80.69 597 LYS A O 1
ATOM 4642 N N . ALA A 1 598 ? 2.862 35.308 1.277 1.00 85.19 598 ALA A N 1
ATOM 4643 C CA . ALA A 1 598 ? 2.231 36.566 0.890 1.00 85.19 598 ALA A CA 1
ATOM 4644 C C . ALA A 1 598 ? 3.008 37.246 -0.251 1.00 85.19 598 ALA A C 1
ATOM 4646 O O . ALA A 1 598 ? 2.400 37.666 -1.234 1.00 85.19 598 ALA A O 1
ATOM 4647 N N . ALA A 1 599 ? 4.345 37.244 -0.191 1.00 82.38 599 ALA A N 1
ATOM 4648 C CA . ALA A 1 599 ? 5.219 37.750 -1.253 1.00 82.38 599 ALA A CA 1
ATOM 4649 C C . ALA A 1 599 ? 5.028 37.059 -2.621 1.00 82.38 599 ALA A C 1
ATOM 4651 O O . ALA A 1 599 ? 5.274 37.684 -3.647 1.00 82.38 599 ALA A O 1
ATOM 4652 N N . ILE A 1 600 ? 4.563 35.804 -2.646 1.00 78.88 600 ILE A N 1
ATOM 4653 C CA . ILE A 1 600 ? 4.279 35.045 -3.879 1.00 78.88 600 ILE A CA 1
ATOM 4654 C C . ILE A 1 600 ? 2.818 35.234 -4.313 1.00 78.88 600 ILE A C 1
ATOM 4656 O O . ILE A 1 600 ? 2.525 35.459 -5.487 1.00 78.88 600 ILE A O 1
ATOM 4660 N N . LEU A 1 601 ? 1.881 35.145 -3.366 1.00 81.88 601 LEU A N 1
ATOM 4661 C CA . LEU A 1 601 ? 0.446 35.182 -3.648 1.00 81.88 601 LEU A CA 1
ATOM 4662 C C . LEU A 1 601 ? -0.046 36.593 -4.009 1.00 81.88 601 LEU A C 1
ATOM 4664 O O . LEU A 1 601 ? -0.896 36.744 -4.883 1.00 81.88 601 LEU A O 1
ATOM 4668 N N . SER A 1 602 ? 0.479 37.630 -3.357 1.00 87.75 602 SER A N 1
ATOM 4669 C CA . SER A 1 602 ? 0.003 39.008 -3.504 1.00 87.75 602 SER A CA 1
ATOM 4670 C C . SER A 1 602 ? 0.232 39.580 -4.913 1.00 87.75 602 SER A C 1
ATOM 4672 O O . SER A 1 602 ? -0.734 40.104 -5.475 1.00 87.75 602 SER A O 1
ATOM 4674 N N . PRO A 1 603 ? 1.413 39.431 -5.554 1.00 85.94 603 PRO A N 1
ATOM 4675 C CA . PRO A 1 603 ? 1.594 39.817 -6.956 1.00 85.94 603 PRO A CA 1
ATOM 4676 C C . PRO A 1 603 ? 0.656 39.064 -7.906 1.00 85.94 603 PRO A C 1
ATOM 4678 O O . PRO A 1 603 ? 0.053 39.684 -8.773 1.00 85.94 603 PRO A O 1
ATOM 4681 N N . LYS A 1 604 ? 0.443 37.760 -7.691 1.00 80.50 604 LYS A N 1
ATOM 4682 C CA . LYS A 1 604 ? -0.450 36.948 -8.530 1.00 80.50 604 LYS A CA 1
ATOM 4683 C C . LYS A 1 604 ? -1.918 37.383 -8.434 1.00 80.50 604 LYS A C 1
ATOM 4685 O O . LYS A 1 604 ? -2.615 37.434 -9.441 1.00 80.50 604 LYS A O 1
ATOM 4690 N N . ILE A 1 605 ? -2.398 37.723 -7.232 1.00 84.44 605 ILE A N 1
ATOM 4691 C CA . ILE A 1 605 ? -3.748 38.290 -7.057 1.00 84.44 605 ILE A CA 1
ATOM 4692 C C . ILE A 1 605 ? -3.857 39.644 -7.775 1.00 84.44 605 ILE A C 1
ATOM 4694 O O . ILE A 1 605 ? -4.907 39.941 -8.335 1.00 84.44 605 ILE A O 1
ATOM 4698 N N . LYS A 1 606 ? -2.785 40.452 -7.781 1.00 86.56 606 LYS A N 1
ATOM 4699 C CA . LYS A 1 606 ? -2.738 41.726 -8.513 1.00 86.56 606 LYS A CA 1
ATOM 4700 C C . LYS A 1 606 ? -2.884 41.506 -10.023 1.00 86.56 606 LYS A C 1
ATOM 4702 O O . LYS A 1 606 ? -3.812 42.046 -10.609 1.00 86.56 606 LYS A O 1
ATOM 4707 N N . GLU A 1 607 ? -2.012 40.683 -10.599 1.00 83.31 607 GLU A N 1
ATOM 4708 C CA . GLU A 1 607 ? -1.964 40.342 -12.027 1.00 83.31 607 GLU A CA 1
ATOM 4709 C C . GLU A 1 607 ? -3.323 39.831 -12.525 1.00 83.31 607 GLU A C 1
ATOM 4711 O O . GLU A 1 607 ? -3.931 40.441 -13.398 1.00 83.31 607 GLU A O 1
ATOM 4716 N N . MET A 1 608 ? -3.885 38.810 -11.867 1.00 77.56 608 MET A N 1
ATOM 4717 C CA . MET A 1 608 ? -5.197 38.257 -12.232 1.00 77.56 608 MET A CA 1
ATOM 4718 C C . MET A 1 608 ? -6.343 39.278 -12.125 1.00 77.56 608 MET A C 1
ATOM 4720 O O . MET A 1 608 ? -7.333 39.177 -12.848 1.00 77.56 608 MET A O 1
ATOM 4724 N N . GLN A 1 609 ? -6.249 40.244 -11.207 1.00 80.88 609 GLN A N 1
ATOM 4725 C CA . GLN A 1 609 ? -7.261 41.286 -11.045 1.00 80.88 609 GLN A CA 1
ATOM 4726 C C . GLN A 1 609 ? -7.123 42.393 -12.105 1.00 80.88 609 GLN A C 1
ATOM 4728 O O . GLN A 1 609 ? -8.141 42.914 -12.559 1.00 80.88 609 GLN A O 1
ATOM 4733 N N . GLU A 1 610 ? -5.899 42.728 -12.519 1.00 81.69 610 GLU A N 1
ATOM 4734 C CA . GLU A 1 610 ? -5.616 43.661 -13.619 1.00 81.69 610 GLU A CA 1
ATOM 4735 C C . GLU A 1 610 ? -6.005 43.047 -14.980 1.00 81.69 610 GLU A C 1
ATOM 4737 O O . GLU A 1 610 ? -6.655 43.715 -15.787 1.00 81.69 610 GLU A O 1
ATOM 4742 N N . ASP A 1 611 ? -5.740 41.753 -15.191 1.00 75.50 611 ASP A N 1
ATOM 4743 C CA . ASP A 1 611 ? -6.168 41.000 -16.378 1.00 75.50 611 ASP A CA 1
ATOM 4744 C C . ASP A 1 611 ? -7.696 41.000 -16.542 1.00 75.50 611 ASP A C 1
ATOM 4746 O O . ASP A 1 611 ? -8.204 41.329 -17.616 1.00 75.50 611 ASP A O 1
ATOM 4750 N N . LEU A 1 612 ? -8.447 40.683 -15.479 1.00 72.69 612 LEU A N 1
ATOM 4751 C CA . LEU A 1 612 ? -9.917 40.679 -15.513 1.00 72.69 612 LEU A CA 1
ATOM 4752 C C . LEU A 1 612 ? -10.499 42.081 -15.751 1.00 72.69 612 LEU A C 1
ATOM 4754 O O . LEU A 1 612 ? -11.461 42.228 -16.509 1.00 72.69 612 LEU A O 1
ATOM 4758 N N . GLN A 1 613 ? -9.880 43.121 -15.179 1.00 73.12 613 GLN A N 1
ATOM 4759 C CA . GLN A 1 613 ? -10.245 44.514 -15.456 1.00 73.12 613 GLN A CA 1
ATOM 4760 C C . GLN A 1 613 ? -9.990 44.896 -16.921 1.00 73.12 613 GLN A C 1
ATOM 4762 O O . GLN A 1 613 ? -10.836 45.551 -17.529 1.00 73.12 613 GLN A O 1
ATOM 4767 N N . SER A 1 614 ? -8.880 44.446 -17.520 1.00 72.62 614 SER A N 1
ATOM 4768 C CA . SER A 1 614 ? -8.572 44.702 -18.938 1.00 72.62 614 SER A CA 1
ATOM 4769 C C . SER A 1 614 ? -9.584 44.066 -19.904 1.00 72.62 614 SER A C 1
ATOM 4771 O O . SER A 1 614 ? -9.807 44.578 -20.999 1.00 72.62 614 SER A O 1
ATOM 4773 N N . GLN A 1 615 ? -10.239 42.982 -19.476 1.00 70.12 615 GLN A N 1
ATOM 4774 C CA . GLN A 1 615 ? -11.246 42.248 -20.247 1.00 70.12 615 GLN A CA 1
ATOM 4775 C C . GLN A 1 615 ? -12.676 42.771 -20.027 1.00 70.12 615 GLN A C 1
ATOM 4777 O O . GLN A 1 615 ? -13.622 42.218 -20.587 1.00 70.12 615 GLN A O 1
ATOM 4782 N N . ASN A 1 616 ? -12.851 43.843 -19.241 1.00 69.44 616 ASN A N 1
ATOM 4783 C CA . ASN A 1 616 ? -14.158 44.386 -18.848 1.00 69.44 616 ASN A CA 1
ATOM 4784 C C . ASN A 1 616 ? -15.039 43.361 -18.091 1.00 69.44 616 ASN A C 1
ATOM 4786 O O . ASN A 1 616 ? -16.267 43.483 -18.052 1.00 69.44 616 ASN A O 1
ATOM 4790 N N . LEU A 1 617 ? -14.406 42.340 -17.501 1.00 60.94 617 LEU A N 1
ATOM 4791 C CA . LEU A 1 617 ? -15.050 41.280 -16.731 1.00 60.94 617 LEU A CA 1
ATOM 4792 C C . LEU A 1 617 ? -15.096 41.639 -15.242 1.00 60.94 617 LEU A C 1
ATOM 4794 O O . LEU A 1 617 ? -14.556 42.647 -14.779 1.00 60.94 617 LEU A O 1
ATOM 4798 N N . LYS A 1 618 ? -15.859 40.845 -14.492 1.00 67.38 618 LYS A N 1
ATOM 4799 C CA . LYS A 1 618 ? -16.250 41.170 -13.122 1.00 67.38 618 LYS A CA 1
ATOM 4800 C C . LYS A 1 618 ? -15.129 40.907 -12.097 1.00 67.38 618 LYS A C 1
ATOM 4802 O O . LYS A 1 618 ? -14.005 40.523 -12.407 1.00 67.38 618 LYS A O 1
ATOM 4807 N N . LYS A 1 619 ? -15.445 41.171 -10.828 1.00 64.88 619 LYS A N 1
ATOM 4808 C CA . LYS A 1 619 ? -14.500 41.249 -9.712 1.00 64.88 619 LYS A CA 1
ATOM 4809 C C . LYS A 1 619 ? -13.963 39.871 -9.301 1.00 64.88 619 LYS A C 1
ATOM 4811 O O . LYS A 1 619 ? -14.721 39.018 -8.848 1.00 64.88 619 LYS A O 1
ATOM 4816 N N . LEU A 1 620 ? -12.638 39.716 -9.325 1.00 74.38 620 LEU A N 1
ATOM 4817 C CA . LEU A 1 620 ? -11.946 38.575 -8.721 1.00 74.38 620 LEU A CA 1
ATOM 4818 C C . LEU A 1 620 ? -12.233 38.489 -7.212 1.00 74.38 620 LEU A C 1
ATOM 4820 O O . LEU A 1 620 ? -12.040 39.464 -6.478 1.00 74.38 620 LEU A O 1
ATOM 4824 N N . VAL A 1 621 ? -12.627 37.307 -6.739 1.00 77.12 621 VAL A N 1
ATOM 4825 C CA . VAL A 1 621 ? -12.694 36.968 -5.314 1.00 77.12 621 VAL A CA 1
ATOM 4826 C C . VAL A 1 621 ? -11.809 35.755 -5.055 1.00 77.12 621 VAL A C 1
ATOM 4828 O O . VAL A 1 621 ? -11.918 34.717 -5.705 1.00 77.12 621 VAL A O 1
ATOM 4831 N N . VAL A 1 622 ? -10.908 35.891 -4.088 1.00 83.06 622 VAL A N 1
ATOM 4832 C CA . VAL A 1 622 ? -10.002 34.818 -3.676 1.00 83.06 622 VAL A CA 1
ATOM 4833 C C . VAL A 1 622 ? -10.556 34.230 -2.386 1.00 83.06 622 VAL A C 1
ATOM 4835 O O . VAL A 1 622 ? -10.508 34.869 -1.334 1.00 83.06 622 VAL A O 1
ATOM 4838 N N . GLU A 1 623 ? -11.133 33.037 -2.479 1.00 84.75 623 GLU A N 1
ATOM 4839 C CA . GLU A 1 623 ? -11.638 32.292 -1.330 1.00 84.75 623 GLU A CA 1
ATOM 4840 C C . GLU A 1 623 ? -10.549 31.374 -0.759 1.00 84.75 623 GLU A C 1
ATOM 4842 O O . GLU A 1 623 ? -9.574 31.006 -1.418 1.00 84.75 623 GLU A O 1
ATOM 4847 N N . GLY A 1 624 ? -10.742 30.964 0.487 1.00 83.94 624 GLY A N 1
ATOM 4848 C CA . GLY A 1 624 ? -10.029 29.866 1.108 1.00 83.94 624 GLY A CA 1
ATOM 4849 C C . GLY A 1 624 ? -10.984 28.981 1.904 1.00 83.94 624 GLY A C 1
ATOM 4850 O O . GLY A 1 624 ? -12.003 29.457 2.394 1.00 83.94 624 GLY A O 1
ATOM 4851 N N . THR A 1 625 ? -10.656 27.701 2.058 1.00 83.94 625 THR A N 1
ATOM 4852 C CA . THR A 1 625 ? -11.361 26.771 2.954 1.00 83.94 625 THR A CA 1
ATOM 4853 C C . THR A 1 625 ? -10.404 26.314 4.045 1.00 83.94 625 THR A C 1
ATOM 4855 O O . THR A 1 625 ? -9.344 25.770 3.736 1.00 83.94 625 THR A O 1
ATOM 4858 N N . ILE A 1 626 ? -10.745 26.527 5.316 1.00 83.38 626 ILE A N 1
ATOM 4859 C CA . ILE A 1 626 ? -9.921 26.086 6.449 1.00 83.38 626 ILE A CA 1
ATOM 4860 C C . ILE A 1 626 ? -9.811 24.555 6.451 1.00 83.38 626 ILE A C 1
ATOM 4862 O O . ILE A 1 626 ? -10.827 23.863 6.445 1.00 83.38 626 ILE A O 1
ATOM 4866 N N . ILE A 1 627 ? -8.591 24.013 6.506 1.00 78.06 627 ILE A N 1
ATOM 4867 C CA . ILE A 1 627 ? -8.352 22.558 6.497 1.00 78.06 627 ILE A CA 1
ATOM 4868 C C . ILE A 1 627 ? -7.813 22.012 7.821 1.00 78.06 627 ILE A C 1
ATOM 4870 O O . ILE A 1 627 ? -7.922 20.807 8.038 1.00 78.06 627 ILE A O 1
ATOM 4874 N N . SER A 1 628 ? -7.293 22.855 8.722 1.00 72.81 628 SER A N 1
ATOM 4875 C CA . SER A 1 628 ? -6.861 22.441 10.065 1.00 72.81 628 SER A CA 1
ATOM 4876 C C . SER A 1 628 ? -7.664 23.111 11.182 1.00 72.81 628 SER A C 1
ATOM 4878 O O . SER A 1 628 ? -8.189 24.219 11.045 1.00 72.81 628 SER A O 1
ATOM 4880 N N . VAL A 1 629 ? -7.698 22.454 12.340 1.00 70.38 629 VAL A N 1
ATOM 4881 C CA . VAL A 1 629 ? -7.951 23.139 13.615 1.00 70.38 629 VAL A CA 1
ATOM 4882 C C . VAL A 1 629 ? -6.777 24.100 13.870 1.00 70.38 629 VAL A C 1
ATOM 4884 O O . VAL A 1 629 ? -5.656 23.822 13.434 1.00 70.38 629 VAL A O 1
ATOM 4887 N N . SER A 1 630 ? -7.018 25.246 14.511 1.00 65.19 630 SER A N 1
ATOM 4888 C CA . SER A 1 630 ? -5.925 26.136 14.923 1.00 65.19 630 SER A CA 1
ATOM 4889 C C . SER A 1 630 ? -5.154 25.552 16.109 1.00 65.19 630 SER A C 1
ATOM 4891 O O . SER A 1 630 ? -5.755 24.999 17.028 1.00 65.19 630 SER A O 1
ATOM 4893 N N . ASP A 1 631 ? -3.835 25.741 16.112 1.00 65.56 631 ASP A N 1
ATOM 4894 C CA . ASP A 1 631 ? -2.946 25.449 17.245 1.00 65.56 631 ASP A CA 1
ATOM 4895 C C . ASP A 1 631 ? -2.771 26.650 18.212 1.00 65.56 631 ASP A C 1
ATOM 4897 O O . ASP A 1 631 ? -1.978 26.593 19.150 1.00 65.56 631 ASP A O 1
ATOM 4901 N N . GLY A 1 632 ? -3.504 27.751 17.986 1.00 59.00 632 GLY A N 1
ATOM 4902 C CA . GLY A 1 632 ? -3.393 29.018 18.722 1.00 59.00 632 GLY A CA 1
ATOM 4903 C C . GLY A 1 632 ? -2.417 30.039 18.115 1.00 59.00 632 GLY A C 1
ATOM 4904 O O . GLY A 1 632 ? -2.488 31.223 18.449 1.00 59.00 632 GLY A O 1
ATOM 4905 N N . TYR A 1 633 ? -1.551 29.626 17.187 1.00 61.06 633 TYR A N 1
ATOM 4906 C CA . TYR A 1 633 ? -0.538 30.469 16.539 1.00 61.06 633 TYR A CA 1
ATOM 4907 C C . TYR A 1 633 ? -0.700 30.520 15.017 1.00 61.06 633 TYR A C 1
ATOM 4909 O O . TYR A 1 633 ? -0.561 31.595 14.417 1.00 61.06 633 TYR A O 1
ATOM 4917 N N . GLN A 1 634 ? -1.013 29.376 14.410 1.00 72.25 634 GLN A N 1
ATOM 4918 C CA . GLN A 1 634 ? -1.254 29.176 12.990 1.00 72.25 634 GLN A CA 1
ATOM 4919 C C . GLN A 1 634 ? -2.531 28.361 12.730 1.00 72.25 634 GLN A C 1
ATOM 4921 O O . GLN A 1 634 ? -3.125 27.735 13.617 1.00 72.25 634 GLN A O 1
ATOM 4926 N N . GLN A 1 635 ? -2.996 28.418 11.483 1.00 77.06 635 GLN A N 1
ATOM 4927 C CA . GLN A 1 635 ? -4.092 27.593 10.982 1.00 77.06 635 GLN A CA 1
ATOM 4928 C C . GLN A 1 635 ? -3.947 27.407 9.469 1.00 77.06 635 GLN A C 1
ATOM 4930 O O . GLN A 1 635 ? -3.760 28.382 8.741 1.00 77.06 635 GLN A O 1
ATOM 4935 N N . SER A 1 636 ? -4.024 26.169 8.989 1.00 78.06 636 SER A N 1
ATOM 4936 C CA . SER A 1 636 ? -3.853 25.847 7.570 1.00 78.06 636 SER A CA 1
ATOM 4937 C C . SER A 1 636 ? -5.180 25.894 6.823 1.00 78.06 636 SER A C 1
ATOM 4939 O O . SER A 1 636 ? -6.214 25.431 7.317 1.00 78.06 636 SER A O 1
ATOM 4941 N N . PHE A 1 637 ? -5.147 26.401 5.595 1.00 77.62 637 PHE A N 1
ATOM 4942 C CA . PHE A 1 637 ? -6.308 26.507 4.717 1.00 77.62 637 PHE A CA 1
ATOM 4943 C C . PHE A 1 637 ? -5.906 26.330 3.244 1.00 77.62 637 PHE A C 1
ATOM 4945 O O . PHE A 1 637 ? -4.736 26.479 2.886 1.00 77.62 637 PHE A O 1
ATOM 4952 N N . LYS A 1 638 ? -6.876 25.985 2.394 1.00 77.75 638 LYS A N 1
ATOM 4953 C CA . LYS A 1 638 ? -6.691 25.789 0.953 1.00 77.75 638 LYS A CA 1
ATOM 4954 C C . LYS A 1 638 ? -7.284 26.957 0.161 1.00 77.75 638 LYS A C 1
ATOM 4956 O O . LYS A 1 638 ? -8.458 27.250 0.366 1.00 77.75 638 LYS A O 1
ATOM 4961 N N . VAL A 1 639 ? -6.526 27.590 -0.735 1.00 76.31 639 VAL A N 1
ATOM 4962 C CA . VAL A 1 639 ? -6.993 28.696 -1.603 1.00 76.31 639 VAL A CA 1
ATOM 4963 C C . VAL A 1 639 ? -7.764 28.189 -2.828 1.00 76.31 639 VAL A C 1
ATOM 4965 O O . VAL A 1 639 ? -7.376 27.205 -3.453 1.00 76.31 639 VAL A O 1
ATOM 4968 N N . GLU A 1 640 ? -8.820 28.913 -3.206 1.00 74.31 640 GLU A N 1
ATOM 4969 C CA . GLU A 1 640 ? -9.552 28.775 -4.469 1.00 74.31 640 GLU A CA 1
ATOM 4970 C C . GLU A 1 640 ? -9.774 30.165 -5.097 1.00 74.31 640 GLU A C 1
ATOM 4972 O O . GLU A 1 640 ? -10.275 31.086 -4.453 1.00 74.31 640 GLU A O 1
ATOM 4977 N N . PHE A 1 641 ? -9.411 30.330 -6.371 1.00 72.81 641 PHE A N 1
ATOM 4978 C CA . PHE A 1 641 ? -9.648 31.571 -7.118 1.00 72.81 641 PHE A CA 1
ATOM 4979 C C . PHE A 1 641 ? -11.018 31.509 -7.795 1.00 72.81 641 PHE A C 1
ATOM 4981 O O . PHE A 1 641 ? -11.319 30.520 -8.465 1.00 72.81 641 PHE A O 1
ATOM 4988 N N . LYS A 1 642 ? -11.834 32.558 -7.644 1.00 70.94 642 LYS A N 1
ATOM 4989 C CA . LYS A 1 642 ? -13.164 32.647 -8.250 1.00 70.94 642 LYS A CA 1
ATOM 4990 C C . LYS A 1 642 ? -13.381 33.962 -8.981 1.00 70.94 642 LYS A C 1
ATOM 4992 O O . LYS A 1 642 ? -13.168 35.045 -8.441 1.00 70.94 642 LYS A O 1
ATOM 4997 N N . GLU A 1 643 ? -13.881 33.836 -10.196 1.00 65.38 643 GLU A N 1
ATOM 4998 C CA . GLU A 1 643 ? -14.482 34.917 -10.968 1.00 65.38 643 GLU A CA 1
ATOM 4999 C C . GLU A 1 643 ? -15.995 34.934 -10.666 1.00 65.38 643 GLU A C 1
ATOM 5001 O O . GLU A 1 643 ? -16.609 33.864 -10.604 1.00 65.38 643 GLU A O 1
ATOM 5006 N N . ILE A 1 644 ? -16.580 36.111 -10.392 1.00 57.34 644 ILE A N 1
ATOM 5007 C CA . ILE A 1 644 ? -17.972 36.273 -9.907 1.00 57.34 644 ILE A CA 1
ATOM 5008 C C . ILE A 1 644 ? -18.690 37.384 -10.659 1.00 57.34 644 ILE A C 1
ATOM 5010 O O . ILE A 1 644 ? -18.184 38.521 -10.593 1.00 57.34 644 ILE A O 1
#

pLDDT: mean 70.44, std 25.38, range [21.22, 98.38]